Protein AF-A0A085NK78-F1 (afdb_monomer_lite)

Radius of gyration: 62.71 Å; chains: 1; bounding box: 110×77×181 Å

InterPro domains:
  IPR002049 Laminin-type EGF domain [PF00053] (185-228)
  IPR002049 Laminin-type EGF domain [PS01248] (153-187)
  IPR002049 Laminin-type EGF domain [SM00180] (130-182)
  IPR002049 Laminin-type EGF domain [SM00180] (185-229)
  IPR002049 Laminin-type EGF domain [cd00055] (129-183)
  IPR002049 Laminin-type EGF domain [cd00055] (184-226)
  IPR016201 PSI domain [SM00423] (8-58)
  IPR016201 PSI domain [SM00423] (61-128)
  IPR051568 LZTR1/Attractin [PTHR46376] (4-453)
  IPR056732 Attractin, GBD domain [PF24972] (230-347)
  IPR056863 Laminin/attractin/netrin-like, EGF domain [PF24973] (130-182)

Foldseek 3Di:
DDCPDLDAQQVDQACLVQLVSQWKAQLQVSGTHHPVCCCPVQPPCSRVDIDSDNVVSPRLAQQVDQAQVVQLSSDAQKKWFDPPPQLQATGIAGDHPVAGWDQDPVVRDTDHDCVVHPPVRIGRPAGDLAQQLNFAHFDPPDPPDDDSHRGFGPDGHQQADDRNSQFHHFQWADGSGRPTHTHGQQQLPQASGADRHPSAGLGQEPQQDDSSSFDGDPQWDDTSNVPDTAHEDDAPDKDKDFQADPSSQNHFKYKYKYAAADAQFKKKKKKAKDAPPPFWWFKWKKKAFPLPPPCSIDTDGDRHTHHIDMDMGGSVSGGGHPPTPIMMMMMTGRGGPRMMMMIHMYRDHDPPVVVVVVVVVVVVVVVVVVVVVVVVVVVVVVVVVVVVVVVVVVVVVVPDDDDDDDDDDDLDDPDDDDFDFPDWAADPVNQKTWTKGKDFADQVPDSDHDPPDDRIDIDIDIDTADPVNSVVVPDDDDDDDDDDDDDDDDDDDDDDD

Organism: NCBI:txid68888

pLDDT: mean 81.35, std 15.94, range [22.58, 97.44]

Sequence (497 aa):
MDVSACKPCSLISTCSECTKNGCFWCGTTQDCFDQNALVLSHSYGQCIQWTGNSEECSLLDCPSILTCDGCLLAGPNCGWCDDGSGTGLGHCMYGSTNGPAVWNEERNAYEVDFGLCPLASWYVTSCPACQCNGHGFCSNETAEEESTELLKCLSCANRTTGAHCERCIEGYYGNALNGGVCTACECNGQATHCDPFHGQCYCNTKGVSGYNCDKCEQKYIGDPRNQTCFYELTVDFVFTFNLNGEDDAHITRINFVTRPPKENTDVSFKLTCTGLLNSQGKVNLTVFSGAFGNNRLRRFLIGSACHEVERRFSAEEFLFGTDANTTFFVFLYDFKTPMIIQISFAQTPSVDWMKFFITFALCFFILLVVAFALWKIKQRFDLYRRRQRLFVEMAQMASRPFGVVQLQLTPDASQFRNPRPIAIEPCNDYRAAVVTFAVRLPTGGQKFVPDGQTGLAVASALCTVTPAQLAQLQTPPLVVQRKRKLKRPSCLFLSSS

Secondary structure (DSSP, 8-state):
--------GGG---HHHHHHTTPEEETTTTEEE-TT-HHHHSGGGS-S-EE--TTS-S---GGG--SHHHHHHT-TTEEEEE-SSSSS-EEEEEEETTEEEEEETTTTEEEE-TTTS-GGGEESSS--SB--TTS--B------S---PPBPBS---TTEESSSS-EEPTTEES--STT---EE---TTS-S-B-TTT--B--SBTTEESTTS-EE-TTEEE-TTTS-EEEEPPTT-EEEEEE-SGGGTT--EEEEEE----TT--EEEEEEEEEGGG-PPEEEEEEE-GGGSSS-EEEEEEEEE-SEEEEEE-TTTS--STT---EEEEEEES--SSEEEEEEEE-PPP--HHHHHHHHHHHHHHHHHHHHHHHHHHHHHHHHHHHHHHHHHHHHHHTS-------PPPS---S--PPPPSEEEE-TTSSEEEEEEEEEPP-TTSSSPPTT---EEEEEEEEEPPHHHHHHHTSPPP-------------------

Structure (mmCIF, N/CA/C/O backbone):
data_AF-A0A085NK78-F1
#
_entry.id   AF-A0A085NK78-F1
#
loop_
_atom_site.group_PDB
_atom_site.id
_atom_site.type_symbol
_atom_site.label_atom_id
_atom_site.label_alt_id
_atom_site.label_comp_id
_atom_site.label_asym_id
_atom_site.label_entity_id
_atom_site.label_seq_id
_atom_site.pdbx_PDB_ins_code
_atom_site.Cartn_x
_atom_site.Cartn_y
_atom_site.Cartn_z
_atom_site.occupancy
_atom_site.B_iso_or_equiv
_atom_site.auth_seq_id
_atom_site.auth_comp_id
_atom_site.auth_asym_id
_atom_site.auth_atom_id
_atom_site.pdbx_PDB_model_num
ATOM 1 N N . MET A 1 1 ? 53.403 -8.457 7.990 1.00 38.91 1 MET A N 1
ATOM 2 C CA . MET A 1 1 ? 53.290 -7.389 6.980 1.00 38.91 1 MET A CA 1
ATOM 3 C C . MET A 1 1 ? 54.348 -7.694 5.951 1.00 38.91 1 MET A C 1
ATOM 5 O O . MET A 1 1 ? 55.515 -7.430 6.201 1.00 38.91 1 MET A O 1
ATOM 9 N N . ASP A 1 2 ? 53.949 -8.411 4.908 1.00 37.84 2 ASP A N 1
ATOM 10 C CA . ASP A 1 2 ? 54.851 -8.814 3.837 1.00 37.84 2 ASP A CA 1
ATOM 11 C C . ASP A 1 2 ? 54.896 -7.662 2.831 1.00 37.84 2 ASP A C 1
ATOM 13 O O . ASP A 1 2 ? 53.859 -7.250 2.311 1.00 37.84 2 ASP A O 1
ATOM 17 N N . VAL A 1 3 ? 56.074 -7.073 2.637 1.00 47.19 3 VAL A N 1
ATOM 18 C CA . VAL A 1 3 ? 56.304 -6.002 1.660 1.00 47.19 3 VAL A CA 1
ATOM 19 C C . VAL A 1 3 ? 56.533 -6.680 0.312 1.00 47.19 3 VAL A C 1
ATOM 21 O O . VAL A 1 3 ? 57.638 -6.707 -0.224 1.00 47.19 3 VAL A O 1
ATOM 24 N N . SER A 1 4 ? 55.483 -7.301 -0.221 1.00 48.50 4 SER A N 1
ATOM 25 C CA . SER A 1 4 ? 55.471 -7.807 -1.587 1.00 48.50 4 SER A CA 1
ATOM 26 C C . SER A 1 4 ? 55.281 -6.619 -2.530 1.00 48.50 4 SER A C 1
ATOM 28 O O . SER A 1 4 ? 54.164 -6.155 -2.723 1.00 48.50 4 SER A O 1
ATOM 30 N N . ALA A 1 5 ? 56.404 -6.098 -3.032 1.00 57.25 5 ALA A N 1
ATOM 31 C CA . ALA A 1 5 ? 56.557 -5.228 -4.201 1.00 57.25 5 ALA A CA 1
ATOM 32 C C . ALA A 1 5 ? 55.307 -4.422 -4.622 1.00 57.25 5 ALA A C 1
ATOM 34 O O . ALA A 1 5 ? 54.531 -4.881 -5.460 1.00 57.25 5 ALA A O 1
ATOM 35 N N . CYS A 1 6 ? 55.159 -3.186 -4.126 1.00 60.53 6 CYS A N 1
ATOM 36 C CA . CYS A 1 6 ? 54.296 -2.206 -4.791 1.00 60.53 6 CYS A CA 1
ATOM 37 C C . CYS A 1 6 ? 54.823 -1.995 -6.216 1.00 60.53 6 CYS A C 1
ATOM 39 O O . CYS A 1 6 ? 55.828 -1.307 -6.414 1.00 60.53 6 CYS A O 1
ATOM 41 N N . LYS A 1 7 ? 54.176 -2.614 -7.207 1.00 76.75 7 LYS A N 1
ATOM 42 C CA . LYS A 1 7 ? 54.391 -2.255 -8.607 1.00 76.75 7 LYS A CA 1
ATOM 43 C C . LYS A 1 7 ? 53.802 -0.853 -8.813 1.00 76.75 7 LYS A C 1
ATOM 45 O O . LYS A 1 7 ? 52.669 -0.630 -8.391 1.00 76.75 7 LYS A O 1
ATOM 50 N N . PRO A 1 8 ? 54.531 0.087 -9.437 1.00 84.25 8 PRO A N 1
ATOM 51 C CA . PRO A 1 8 ? 53.932 1.347 -9.855 1.00 84.25 8 PRO A CA 1
ATOM 52 C C . PRO A 1 8 ? 52.749 1.073 -10.787 1.00 84.25 8 PRO A C 1
ATOM 54 O O . PRO A 1 8 ? 52.830 0.165 -11.618 1.00 84.25 8 PRO A O 1
ATOM 57 N N . CYS A 1 9 ? 51.672 1.856 -10.650 1.00 85.56 9 CYS A N 1
ATOM 58 C CA . CYS A 1 9 ? 50.425 1.658 -11.393 1.00 85.56 9 CYS A CA 1
ATOM 59 C C . CYS A 1 9 ? 50.674 1.544 -12.904 1.00 85.56 9 CYS A C 1
ATOM 61 O O . CYS A 1 9 ? 50.152 0.640 -13.543 1.00 85.56 9 CYS A O 1
ATOM 63 N N . SER A 1 10 ? 51.588 2.352 -13.447 1.00 82.81 10 SER A N 1
ATOM 64 C CA . SER A 1 10 ? 51.963 2.351 -14.868 1.00 82.81 10 SER A CA 1
ATOM 65 C C . SER A 1 10 ? 52.561 1.042 -15.403 1.00 82.81 10 SER A C 1
ATOM 67 O O . SER A 1 10 ? 52.646 0.869 -16.615 1.00 82.81 10 SER A O 1
ATOM 69 N N . LEU A 1 11 ? 52.996 0.119 -14.536 1.00 83.88 11 LEU A N 1
ATOM 70 C CA . LEU A 1 11 ? 53.530 -1.192 -14.930 1.00 83.88 11 LEU A CA 1
ATOM 71 C C . LEU A 1 11 ? 52.481 -2.312 -14.886 1.00 83.88 11 LEU A C 1
ATOM 73 O O . LEU A 1 11 ? 52.813 -3.469 -15.155 1.00 83.88 11 LEU A O 1
ATOM 77 N N . ILE A 1 12 ? 51.237 -2.003 -14.519 1.00 84.94 12 ILE A N 1
ATOM 78 C CA . ILE A 1 12 ? 50.147 -2.972 -14.437 1.00 84.94 12 ILE A CA 1
ATOM 79 C C . ILE A 1 12 ? 49.309 -2.883 -15.715 1.00 84.94 12 ILE A C 1
ATOM 81 O O . ILE A 1 12 ? 48.766 -1.832 -16.037 1.00 84.94 12 ILE A O 1
ATOM 85 N N . SER A 1 13 ? 49.176 -4.000 -16.431 1.00 80.31 13 SER A N 1
ATOM 86 C CA . SER A 1 13 ? 48.489 -4.070 -17.729 1.00 80.31 13 SER A CA 1
ATOM 87 C C . SER A 1 13 ? 47.129 -4.769 -17.678 1.00 80.31 13 SER A C 1
ATOM 89 O O . SER A 1 13 ? 46.566 -5.085 -18.721 1.00 80.31 13 SER A O 1
ATOM 91 N N . THR A 1 14 ? 46.605 -5.066 -16.486 1.00 79.38 14 THR A N 1
ATOM 92 C CA . THR A 1 14 ? 45.287 -5.698 -16.333 1.00 79.38 14 THR A CA 1
ATOM 93 C C . THR A 1 14 ? 44.424 -4.926 -15.339 1.00 79.38 14 THR A C 1
ATOM 95 O O . THR A 1 14 ? 44.882 -4.588 -14.245 1.00 79.38 14 THR A O 1
ATOM 98 N N . CYS A 1 15 ? 43.155 -4.684 -15.686 1.00 79.44 15 CYS A N 1
ATOM 99 C CA . CYS A 1 15 ? 42.227 -3.933 -14.832 1.00 79.44 15 CYS A CA 1
ATOM 100 C C . CYS A 1 15 ? 42.095 -4.552 -13.438 1.00 79.44 15 CYS A C 1
ATOM 102 O O . CYS A 1 15 ? 42.213 -3.861 -12.429 1.00 79.44 15 CYS A O 1
ATOM 104 N N . SER A 1 16 ? 41.931 -5.876 -13.363 1.00 81.19 16 SER A N 1
ATOM 105 C CA . SER A 1 16 ? 41.738 -6.576 -12.091 1.00 81.19 16 SER A CA 1
ATOM 106 C C . SER A 1 16 ? 42.950 -6.507 -11.160 1.00 81.19 16 SER A C 1
ATOM 108 O O . SER A 1 16 ? 42.779 -6.551 -9.946 1.00 81.19 16 SER A O 1
ATOM 110 N N . GLU A 1 17 ? 44.172 -6.445 -11.700 1.00 84.44 17 GLU A N 1
ATOM 111 C CA . GLU A 1 17 ? 45.390 -6.260 -10.896 1.00 84.44 17 GLU A CA 1
ATOM 112 C C . GLU A 1 17 ? 45.589 -4.775 -10.558 1.00 84.44 17 GLU A C 1
ATOM 114 O O . GLU A 1 17 ? 46.078 -4.451 -9.478 1.00 84.44 17 GLU A O 1
ATOM 119 N N . CYS A 1 18 ? 45.153 -3.871 -11.441 1.00 85.94 18 CYS A N 1
ATOM 120 C CA . CYS A 1 18 ? 45.232 -2.424 -11.259 1.00 85.94 18 CYS A CA 1
ATOM 121 C C . CYS A 1 18 ? 44.348 -1.942 -10.099 1.00 85.94 18 CYS A C 1
ATOM 123 O O . CYS A 1 18 ? 44.843 -1.314 -9.162 1.00 85.94 18 CYS A O 1
ATOM 125 N N . THR A 1 19 ? 43.061 -2.305 -10.102 1.00 84.12 19 THR A N 1
ATOM 126 C CA . THR A 1 19 ? 42.112 -1.864 -9.067 1.00 84.12 19 THR A CA 1
ATOM 127 C C . THR A 1 19 ? 42.397 -2.506 -7.710 1.00 84.12 19 THR A C 1
ATOM 129 O O . THR A 1 19 ? 42.294 -1.848 -6.676 1.00 84.12 19 THR A O 1
ATOM 132 N N . LYS A 1 20 ? 42.879 -3.759 -7.687 1.00 84.06 20 LYS A N 1
ATOM 133 C CA . LYS A 1 20 ? 43.341 -4.427 -6.453 1.00 84.06 20 LYS A CA 1
ATOM 134 C C . LYS A 1 20 ? 44.555 -3.754 -5.814 1.00 84.06 20 LYS A C 1
ATOM 136 O O . LYS A 1 20 ? 44.703 -3.827 -4.597 1.00 84.06 20 LYS A O 1
ATOM 141 N N . ASN A 1 21 ? 45.400 -3.102 -6.612 1.00 83.62 21 ASN A N 1
ATOM 142 C CA . ASN A 1 21 ? 46.554 -2.340 -6.133 1.00 83.62 21 ASN A CA 1
ATOM 143 C C . ASN A 1 21 ? 46.207 -0.884 -5.768 1.00 83.62 21 ASN A C 1
ATOM 145 O O . ASN A 1 21 ? 47.106 -0.106 -5.458 1.00 83.62 21 ASN A O 1
ATOM 149 N N . GLY A 1 22 ? 44.920 -0.510 -5.766 1.00 82.88 22 GLY A N 1
ATOM 150 C CA . GLY A 1 22 ? 44.463 0.832 -5.391 1.00 82.88 22 GLY A CA 1
ATOM 151 C C . GLY A 1 22 ? 44.694 1.900 -6.464 1.00 82.88 22 GLY A C 1
ATOM 152 O O . GLY A 1 22 ? 44.560 3.087 -6.179 1.00 82.88 22 GLY A O 1
ATOM 153 N N . CYS A 1 23 ? 45.024 1.495 -7.688 1.00 88.38 23 CYS A N 1
ATOM 154 C CA . CYS A 1 23 ? 45.183 2.367 -8.846 1.00 88.38 23 CYS A CA 1
ATOM 155 C C . CYS A 1 23 ? 43.851 2.525 -9.601 1.00 88.38 23 CYS A C 1
ATOM 157 O O . CYS A 1 23 ? 42.908 1.760 -9.380 1.00 88.38 23 CYS A O 1
ATOM 159 N N . PHE A 1 24 ? 43.773 3.491 -10.515 1.00 86.88 24 PHE A N 1
ATOM 160 C CA . PHE A 1 24 ? 42.659 3.603 -11.455 1.00 86.88 24 PHE A CA 1
ATOM 161 C C . PHE A 1 24 ? 43.022 2.979 -12.796 1.00 86.88 24 PHE A C 1
ATOM 163 O O . PHE A 1 24 ? 44.125 3.156 -13.310 1.00 86.88 24 PHE A O 1
ATOM 170 N N . TRP A 1 25 ? 42.077 2.233 -13.356 1.00 83.75 25 TRP A N 1
ATOM 171 C CA . TRP A 1 25 ? 42.185 1.656 -14.685 1.00 83.75 25 TRP A CA 1
ATOM 172 C C . TRP A 1 25 ? 41.421 2.518 -15.678 1.00 83.75 25 TRP A C 1
ATOM 174 O O . TRP A 1 25 ? 40.232 2.771 -15.470 1.00 83.75 25 TRP A O 1
ATOM 184 N N . CYS A 1 26 ? 42.073 2.937 -16.761 1.00 78.81 26 CYS A N 1
ATOM 185 C CA . CYS A 1 26 ? 41.378 3.572 -17.865 1.00 78.81 26 CYS A CA 1
ATOM 186 C C . CYS A 1 26 ? 40.865 2.524 -18.856 1.00 78.81 26 CYS A C 1
ATOM 188 O O . CYS A 1 26 ? 41.649 1.844 -19.519 1.00 78.81 26 CYS A O 1
ATOM 190 N N . GLY A 1 27 ? 39.544 2.431 -19.021 1.00 68.94 27 GLY A N 1
ATOM 191 C CA . GLY A 1 27 ? 38.949 1.516 -20.000 1.00 68.94 27 GLY A CA 1
ATOM 192 C C . GLY A 1 27 ? 39.256 1.911 -21.449 1.00 68.94 27 GLY A C 1
ATOM 193 O O . GLY A 1 27 ? 39.432 1.041 -22.301 1.00 68.94 27 GLY A O 1
ATOM 194 N N . THR A 1 28 ? 39.368 3.216 -21.720 1.00 66.88 28 THR A N 1
ATOM 195 C CA . THR A 1 28 ? 39.571 3.776 -23.067 1.00 66.88 28 THR A CA 1
ATOM 196 C C . THR A 1 28 ? 40.977 3.511 -23.612 1.00 66.88 28 THR A C 1
ATOM 198 O O . THR A 1 28 ? 41.124 3.102 -24.762 1.00 66.88 28 THR A O 1
ATOM 201 N N . THR A 1 29 ? 42.007 3.722 -22.791 1.00 71.69 29 THR A N 1
ATOM 202 C CA . THR A 1 29 ? 43.425 3.585 -23.168 1.00 71.69 29 THR A CA 1
ATOM 203 C C . THR A 1 29 ? 44.062 2.278 -22.692 1.00 71.69 29 THR A C 1
ATOM 205 O O . THR A 1 29 ? 45.200 1.999 -23.059 1.00 71.69 29 THR A O 1
ATOM 208 N N . GLN A 1 30 ? 43.314 1.447 -21.951 1.00 75.38 30 GLN A N 1
ATOM 209 C CA . GLN A 1 30 ? 43.742 0.131 -21.452 1.00 75.38 30 GLN A CA 1
ATOM 210 C C . GLN A 1 30 ? 45.040 0.195 -20.629 1.00 75.38 30 GLN A C 1
ATOM 212 O O . GLN A 1 30 ? 45.903 -0.679 -20.720 1.00 75.38 30 GLN A O 1
ATOM 217 N N . ASP A 1 31 ? 45.183 1.243 -19.821 1.00 80.75 31 ASP A N 1
ATOM 218 C CA . ASP A 1 31 ? 46.345 1.490 -18.978 1.00 80.75 31 ASP A CA 1
ATOM 219 C C . ASP A 1 31 ? 45.950 1.819 -17.533 1.00 80.75 31 ASP A C 1
ATOM 221 O O . ASP A 1 31 ? 44.868 2.331 -17.229 1.00 80.75 31 ASP A O 1
ATOM 225 N N . CYS A 1 32 ? 46.852 1.478 -16.618 1.00 86.56 32 CYS A N 1
ATOM 226 C CA . CYS A 1 32 ? 46.686 1.679 -15.189 1.00 86.56 32 CYS A CA 1
ATOM 227 C C . CYS A 1 32 ? 47.472 2.912 -14.732 1.00 86.56 32 CYS A C 1
ATOM 229 O O . CYS A 1 32 ? 48.650 3.071 -15.059 1.00 86.56 32 CYS A O 1
ATOM 231 N N . PHE A 1 33 ? 46.845 3.778 -13.942 1.00 88.69 33 PHE A N 1
ATOM 232 C CA . PHE A 1 33 ? 47.438 5.033 -13.493 1.00 88.69 33 PHE A CA 1
ATOM 233 C C . PHE A 1 33 ? 47.087 5.342 -12.034 1.00 88.69 33 PHE A C 1
ATOM 235 O O . PHE A 1 33 ? 46.160 4.783 -11.446 1.00 88.69 33 PHE A O 1
ATOM 242 N N . ASP A 1 34 ? 47.871 6.224 -11.418 1.00 86.19 34 ASP A N 1
ATOM 243 C CA . ASP A 1 34 ? 47.650 6.651 -10.038 1.00 86.19 34 ASP A CA 1
ATOM 244 C C . ASP A 1 34 ? 46.390 7.517 -9.910 1.00 86.19 34 ASP A C 1
ATOM 246 O O . ASP A 1 34 ? 46.131 8.385 -10.744 1.00 86.19 34 ASP A O 1
ATOM 250 N N . GLN A 1 35 ? 45.652 7.371 -8.806 1.00 80.31 35 GLN A N 1
ATOM 251 C CA . GLN A 1 35 ? 44.403 8.116 -8.562 1.00 80.31 35 GLN A CA 1
ATOM 252 C C . GLN A 1 35 ? 44.580 9.644 -8.646 1.00 80.31 35 GLN A C 1
ATOM 254 O O . GLN A 1 35 ? 43.678 10.367 -9.062 1.00 80.31 35 GLN A O 1
ATOM 259 N N . ASN A 1 36 ? 45.768 10.136 -8.287 1.00 78.38 36 ASN A N 1
ATOM 260 C CA . ASN A 1 36 ? 46.107 11.561 -8.289 1.00 78.38 36 ASN A CA 1
ATOM 261 C C . ASN A 1 36 ? 46.678 12.053 -9.629 1.00 78.38 36 ASN A C 1
ATOM 263 O O . ASN A 1 36 ? 47.008 13.232 -9.757 1.00 78.38 36 ASN A O 1
ATOM 267 N N . ALA A 1 37 ? 46.836 11.164 -10.610 1.00 75.94 37 ALA A N 1
ATOM 268 C CA . ALA A 1 37 ? 47.529 11.448 -11.857 1.00 75.94 37 ALA A CA 1
ATOM 269 C C . ALA A 1 37 ? 46.595 11.598 -13.063 1.00 75.94 37 ALA A C 1
ATOM 271 O O . ALA A 1 37 ? 47.102 11.848 -14.142 1.00 75.94 37 ALA A O 1
ATOM 272 N N . LEU A 1 38 ? 45.264 11.539 -12.918 1.00 70.25 38 LEU A N 1
ATOM 273 C CA . LEU A 1 38 ? 44.320 11.565 -14.053 1.00 70.25 38 LEU A CA 1
ATOM 274 C C . LEU A 1 38 ? 44.621 12.669 -15.090 1.00 70.25 38 LEU A C 1
ATOM 276 O O . LEU A 1 38 ? 44.750 12.398 -16.277 1.00 70.25 38 LEU A O 1
ATOM 280 N N . VAL A 1 39 ? 44.798 13.915 -14.639 1.00 67.69 39 VAL A N 1
ATOM 281 C CA . VAL A 1 39 ? 45.047 15.069 -15.529 1.00 67.69 39 VAL A CA 1
ATOM 282 C C . VAL A 1 39 ? 46.482 15.087 -16.086 1.00 67.69 39 VAL A C 1
ATOM 284 O O . VAL A 1 39 ? 46.733 15.691 -17.126 1.00 67.69 39 VAL A O 1
ATOM 287 N N . LEU A 1 40 ? 47.429 14.435 -15.401 1.00 68.00 40 LEU A N 1
ATOM 288 C CA . LEU A 1 40 ? 48.847 14.370 -15.784 1.00 68.00 40 LEU A CA 1
ATOM 289 C C . LEU A 1 40 ? 49.155 13.179 -16.704 1.00 68.00 40 LEU A C 1
ATOM 291 O O . LEU A 1 40 ? 50.007 13.293 -17.580 1.00 68.00 40 LEU A O 1
ATOM 295 N N . SER A 1 41 ? 48.471 12.056 -16.497 1.00 67.75 41 SER A N 1
ATOM 296 C CA . SER A 1 41 ? 48.592 10.816 -17.260 1.00 67.75 41 SER A CA 1
ATOM 297 C C . SER A 1 41 ? 47.750 10.849 -18.534 1.00 67.75 41 SER A C 1
ATOM 299 O O . SER A 1 41 ? 48.205 10.355 -19.561 1.00 67.75 41 SER A O 1
ATOM 301 N N . HIS A 1 42 ? 46.575 11.491 -18.504 1.00 73.38 42 HIS A N 1
ATOM 302 C CA . HIS A 1 42 ? 45.635 11.532 -19.628 1.00 73.38 42 HIS A CA 1
ATOM 303 C C . HIS A 1 42 ? 45.246 12.975 -19.952 1.00 73.38 42 HIS A C 1
ATOM 305 O O . HIS A 1 42 ? 44.209 13.498 -19.538 1.00 73.38 42 HIS A O 1
ATOM 311 N N . SER A 1 43 ? 46.107 13.645 -20.717 1.00 65.00 43 SER A N 1
ATOM 312 C CA . SER A 1 43 ? 45.859 15.013 -21.183 1.00 65.00 43 SER A CA 1
ATOM 313 C C . SER A 1 43 ? 44.678 15.072 -22.163 1.00 65.00 43 SER A C 1
ATOM 315 O O . SER A 1 43 ? 44.490 14.164 -22.967 1.00 65.00 43 SER A O 1
ATOM 317 N N . TYR A 1 44 ? 43.890 16.152 -22.128 1.00 62.22 44 TYR A N 1
ATOM 318 C CA . TYR A 1 44 ? 42.797 16.415 -23.083 1.00 62.22 44 TYR A CA 1
ATOM 319 C C . TYR A 1 44 ? 41.710 15.323 -23.178 1.00 62.22 44 TYR A C 1
ATOM 321 O O . TYR A 1 44 ? 41.140 15.118 -24.246 1.00 62.22 44 TYR A O 1
ATOM 329 N N . GLY A 1 45 ? 41.394 14.631 -22.077 1.00 59.81 45 GLY A N 1
ATOM 330 C CA . GLY A 1 45 ? 40.262 13.692 -22.044 1.00 59.81 45 GLY A CA 1
ATOM 331 C C . GLY A 1 45 ? 40.515 12.360 -22.758 1.00 59.81 45 GLY A C 1
ATOM 332 O O . GLY A 1 45 ? 39.570 11.696 -23.165 1.00 59.81 45 GLY A O 1
ATOM 333 N N . GLN A 1 46 ? 41.782 11.955 -22.897 1.00 64.94 46 GLN A N 1
ATOM 334 C CA . GLN A 1 46 ? 42.173 10.652 -23.457 1.00 64.94 46 GLN A CA 1
ATOM 335 C C . GLN A 1 46 ? 41.583 9.458 -22.690 1.00 64.94 46 GLN A C 1
ATOM 337 O O . GLN A 1 46 ? 41.344 8.409 -23.283 1.00 64.94 46 GLN A O 1
ATOM 342 N N . CYS A 1 47 ? 41.318 9.629 -21.393 1.00 67.62 47 CYS A N 1
ATOM 343 C CA . CYS A 1 47 ? 40.573 8.673 -20.592 1.00 67.62 47 CYS A CA 1
ATOM 344 C C . CYS A 1 47 ? 39.165 9.206 -20.310 1.00 67.62 47 CYS A C 1
ATOM 346 O O . CYS A 1 47 ? 39.001 10.125 -19.508 1.00 67.62 47 CYS A O 1
ATOM 348 N N . ILE A 1 48 ? 38.160 8.638 -20.981 1.00 63.88 48 ILE A N 1
ATOM 349 C CA . ILE A 1 48 ? 36.759 9.079 -20.873 1.00 63.88 48 ILE A CA 1
ATOM 350 C C . ILE A 1 48 ? 36.073 8.388 -19.686 1.00 63.88 48 ILE A C 1
ATOM 352 O O . ILE A 1 48 ? 35.236 8.986 -19.015 1.00 63.88 48 ILE A O 1
ATOM 356 N N . GLN A 1 49 ? 36.471 7.145 -19.397 1.00 66.25 49 GLN A N 1
ATOM 357 C CA . GLN A 1 49 ? 35.932 6.340 -18.306 1.00 66.25 49 GLN A CA 1
ATOM 358 C C . GLN A 1 49 ? 37.059 5.600 -17.578 1.00 66.25 49 GLN A C 1
ATOM 360 O O . GLN A 1 49 ? 37.833 4.852 -18.185 1.00 66.25 49 GLN A O 1
ATOM 365 N N . TRP A 1 50 ? 37.127 5.794 -16.262 1.00 76.12 50 TRP A N 1
ATOM 366 C CA . TRP A 1 50 ? 38.064 5.114 -15.372 1.00 76.12 50 TRP A CA 1
ATOM 367 C C . TRP A 1 50 ? 37.321 4.435 -14.225 1.00 76.12 50 TRP A C 1
ATOM 369 O O . TRP A 1 50 ? 36.279 4.915 -13.781 1.00 76.12 50 TRP A O 1
ATOM 379 N N . THR A 1 51 ? 37.877 3.336 -13.720 1.00 74.62 51 THR A N 1
ATOM 380 C CA . THR A 1 51 ? 37.349 2.654 -12.535 1.00 74.62 51 THR A CA 1
ATOM 381 C C . THR A 1 51 ? 38.451 2.344 -11.527 1.00 74.62 51 THR A C 1
ATOM 383 O O . THR A 1 51 ? 39.589 2.039 -11.888 1.00 74.62 51 THR A O 1
ATOM 386 N N . GLY A 1 52 ? 38.103 2.436 -10.244 1.00 78.81 52 GLY A N 1
ATOM 387 C CA . GLY A 1 52 ? 38.898 1.922 -9.127 1.00 78.81 52 GLY A CA 1
ATOM 388 C C . GLY A 1 52 ? 38.324 0.638 -8.523 1.00 78.81 52 GLY A C 1
ATOM 389 O O . GLY A 1 52 ? 38.878 0.132 -7.551 1.00 78.81 52 GLY A O 1
ATOM 390 N N . ASN A 1 53 ? 37.223 0.113 -9.070 1.00 75.44 53 ASN A N 1
ATOM 391 C CA . ASN A 1 53 ? 36.501 -1.042 -8.547 1.00 75.44 53 ASN A CA 1
ATOM 392 C C . ASN A 1 53 ? 36.768 -2.283 -9.402 1.00 75.44 53 ASN A C 1
ATOM 394 O O . ASN A 1 53 ? 36.598 -2.274 -10.617 1.00 75.44 53 ASN A O 1
ATOM 398 N N . SER A 1 54 ? 37.136 -3.399 -8.770 1.00 68.81 54 SER A N 1
ATOM 399 C CA . SER A 1 54 ? 37.369 -4.664 -9.484 1.00 68.81 54 SER A CA 1
ATOM 400 C C . SER A 1 54 ? 36.111 -5.273 -10.104 1.00 68.81 54 SER A C 1
ATOM 402 O O . SER A 1 54 ? 36.235 -6.086 -11.012 1.00 68.81 54 SER A O 1
ATOM 404 N N . GLU A 1 55 ? 34.922 -4.905 -9.624 1.00 66.81 55 GLU A N 1
ATOM 405 C CA . GLU A 1 55 ? 33.635 -5.359 -10.179 1.00 66.81 55 GLU A CA 1
ATOM 406 C C . GLU A 1 55 ? 33.217 -4.559 -11.423 1.00 66.81 55 GLU A C 1
ATOM 408 O O . GLU A 1 55 ? 32.499 -5.072 -12.271 1.00 66.81 55 GLU A O 1
ATOM 413 N N . GLU A 1 56 ? 33.740 -3.342 -11.579 1.00 62.16 56 GLU A N 1
ATOM 414 C CA . GLU A 1 56 ? 33.548 -2.472 -12.749 1.00 62.16 56 GLU A CA 1
ATOM 415 C C . GLU A 1 56 ? 34.634 -2.690 -13.819 1.00 62.16 56 GLU A C 1
ATOM 417 O O . GLU A 1 56 ? 34.625 -2.048 -14.865 1.00 62.16 56 GLU A O 1
ATOM 422 N N . CYS A 1 57 ? 35.567 -3.620 -13.579 1.00 65.94 57 CYS A N 1
ATOM 423 C CA . CYS A 1 57 ? 36.589 -4.040 -14.542 1.00 65.94 57 CYS A CA 1
ATOM 424 C C . CYS A 1 57 ? 36.048 -4.875 -15.708 1.00 65.94 57 CYS A C 1
ATOM 426 O O . CYS A 1 57 ? 36.838 -5.387 -16.505 1.00 65.94 57 CYS A O 1
ATOM 428 N N . SER A 1 58 ? 34.729 -5.041 -15.815 1.00 57.44 58 SER A N 1
ATOM 429 C CA . SER A 1 58 ? 34.099 -5.453 -17.062 1.00 57.44 58 SER A CA 1
ATOM 430 C C . SER A 1 58 ? 34.583 -4.511 -18.160 1.00 57.44 58 SER A C 1
ATOM 432 O O . SER A 1 58 ? 34.274 -3.319 -18.142 1.00 57.44 58 SER A O 1
ATOM 434 N N . LEU A 1 59 ? 35.395 -5.051 -19.075 1.00 56.59 59 LEU A N 1
ATOM 435 C CA . LEU A 1 59 ? 35.744 -4.395 -20.327 1.00 56.59 59 LEU A CA 1
ATOM 436 C C . LEU A 1 59 ? 34.462 -3.798 -20.893 1.00 56.59 59 LEU A C 1
ATOM 438 O O . LEU A 1 59 ? 33.428 -4.464 -20.896 1.00 56.59 59 LEU A O 1
ATOM 442 N N . LEU A 1 60 ? 34.527 -2.547 -21.328 1.00 62.47 60 LEU A N 1
ATOM 443 C CA . LEU A 1 60 ? 33.447 -1.958 -22.090 1.00 62.47 60 LEU A CA 1
ATOM 444 C C . LEU A 1 60 ? 33.249 -2.822 -23.341 1.00 62.47 60 LEU A C 1
ATOM 446 O O . LEU A 1 60 ? 34.041 -2.781 -24.286 1.00 62.47 60 LEU A O 1
ATOM 450 N N . ASP A 1 61 ? 32.256 -3.697 -23.270 1.00 77.38 61 ASP A N 1
ATOM 451 C CA . ASP A 1 61 ? 31.939 -4.659 -24.306 1.00 77.38 61 ASP A CA 1
ATOM 452 C C . ASP A 1 61 ? 30.970 -3.974 -25.249 1.00 77.38 61 ASP A C 1
ATOM 454 O O . ASP A 1 61 ? 29.782 -3.879 -24.939 1.00 77.38 61 ASP A O 1
ATOM 458 N N . CYS A 1 62 ? 31.480 -3.429 -26.360 1.00 85.75 62 CYS A N 1
ATOM 459 C CA . CYS A 1 62 ? 30.645 -2.736 -27.341 1.00 85.75 62 CYS A CA 1
ATOM 460 C C . CYS A 1 62 ? 29.389 -3.579 -27.684 1.00 85.75 62 CYS A C 1
ATOM 462 O O . CYS A 1 62 ? 28.293 -3.044 -27.551 1.00 85.75 62 CYS A O 1
ATOM 464 N N . PRO A 1 63 ? 29.486 -4.900 -27.967 1.00 89.50 63 PRO A N 1
ATOM 465 C CA . PRO A 1 63 ? 28.327 -5.784 -28.174 1.00 89.50 63 PRO A CA 1
ATOM 466 C C . PRO A 1 63 ? 27.226 -5.772 -27.107 1.00 89.50 63 PRO A C 1
ATOM 468 O O . PRO A 1 63 ? 26.070 -6.043 -27.427 1.00 89.50 63 PRO A O 1
ATOM 471 N N . SER A 1 64 ? 27.547 -5.477 -25.847 1.00 88.19 64 SER A N 1
ATOM 472 C CA . SER A 1 64 ? 26.562 -5.437 -24.757 1.00 88.19 64 SER A CA 1
ATOM 473 C C . SER A 1 64 ? 25.672 -4.186 -24.781 1.00 88.19 64 SER A C 1
ATOM 475 O O . SER A 1 64 ? 24.648 -4.130 -24.095 1.00 88.19 64 SER A O 1
ATOM 477 N N . ILE A 1 65 ? 26.039 -3.181 -25.580 1.00 90.12 65 ILE A N 1
ATOM 478 C CA . ILE A 1 65 ? 25.346 -1.901 -25.663 1.00 90.12 65 ILE A CA 1
ATOM 479 C C . ILE A 1 65 ? 24.266 -1.963 -26.744 1.00 90.12 65 ILE A C 1
ATOM 481 O O . ILE A 1 65 ? 24.537 -2.177 -27.923 1.00 90.12 65 ILE A O 1
ATOM 485 N N . LEU A 1 66 ? 23.021 -1.735 -26.330 1.00 92.38 66 LEU A N 1
ATOM 486 C CA . LEU A 1 66 ? 21.843 -1.908 -27.181 1.00 92.38 66 LEU A CA 1
ATOM 487 C C . LEU A 1 66 ? 21.388 -0.626 -27.884 1.00 92.38 66 LEU A C 1
ATOM 489 O O . LEU A 1 66 ? 20.470 -0.678 -28.686 1.00 92.38 66 LEU A O 1
ATOM 493 N N . THR A 1 67 ? 21.973 0.532 -27.591 1.00 93.00 67 THR A N 1
ATOM 494 C CA . THR A 1 67 ? 21.570 1.798 -28.219 1.00 93.00 67 THR A CA 1
ATOM 495 C C . THR A 1 67 ? 22.728 2.408 -28.983 1.00 93.00 67 THR A C 1
ATOM 497 O O . THR A 1 67 ? 23.874 2.348 -28.537 1.00 93.00 67 THR A O 1
ATOM 500 N N . CYS A 1 68 ? 22.428 3.045 -30.116 1.00 92.56 68 CYS A N 1
ATOM 501 C CA . CYS A 1 68 ? 23.444 3.752 -30.883 1.00 92.56 68 CYS A CA 1
ATOM 502 C C . CYS A 1 68 ? 24.115 4.851 -30.045 1.00 92.56 68 CYS A C 1
ATOM 504 O O . CYS A 1 68 ? 25.338 4.868 -29.944 1.00 92.56 68 CYS A O 1
ATOM 506 N N . ASP A 1 69 ? 23.339 5.697 -29.359 1.00 90.19 69 ASP A N 1
ATOM 507 C CA . ASP A 1 69 ? 23.906 6.759 -28.517 1.00 90.19 69 ASP A CA 1
ATOM 508 C C . ASP A 1 69 ? 24.815 6.195 -27.419 1.00 90.19 69 ASP A C 1
ATOM 510 O O . ASP A 1 69 ? 25.912 6.703 -27.192 1.00 90.19 69 ASP A O 1
ATOM 514 N N . GLY A 1 70 ? 24.402 5.098 -26.773 1.00 89.06 70 GLY A N 1
ATOM 515 C CA . GLY A 1 70 ? 25.237 4.409 -25.792 1.00 89.06 70 GLY A CA 1
ATOM 516 C C . GLY A 1 70 ? 26.531 3.881 -26.411 1.00 89.06 70 GLY A C 1
ATOM 517 O O . GLY A 1 70 ? 27.590 3.980 -25.797 1.00 89.06 70 GLY A O 1
ATOM 518 N N . CYS A 1 71 ? 26.457 3.352 -27.634 1.00 90.62 71 CYS A N 1
ATOM 519 C CA . CYS A 1 71 ? 27.602 2.808 -28.353 1.00 90.62 71 CYS A CA 1
ATOM 520 C C . CYS A 1 71 ? 28.635 3.887 -28.688 1.00 90.62 71 CYS A C 1
ATOM 522 O O . CYS A 1 71 ? 29.831 3.676 -28.518 1.00 90.62 71 CYS A O 1
ATOM 524 N N . LEU A 1 72 ? 28.178 5.066 -29.116 1.00 88.81 72 LEU A N 1
ATOM 525 C CA . LEU A 1 72 ? 29.062 6.188 -29.432 1.00 88.81 72 LEU A CA 1
ATOM 526 C C . LEU A 1 72 ? 29.670 6.817 -28.168 1.00 88.81 72 LEU A C 1
ATOM 528 O O . LEU A 1 72 ? 30.812 7.275 -28.189 1.00 88.81 72 LEU A O 1
ATOM 532 N N . LEU A 1 73 ? 28.937 6.802 -27.048 1.00 84.44 73 LEU A N 1
ATOM 533 C CA . LEU A 1 73 ? 29.430 7.263 -25.743 1.00 84.44 73 LEU A CA 1
ATOM 534 C C . LEU A 1 73 ? 30.451 6.313 -25.110 1.00 84.44 73 LEU A C 1
ATOM 536 O O . LEU A 1 73 ? 31.257 6.749 -24.289 1.00 84.44 73 LEU A O 1
ATOM 540 N N . ALA A 1 74 ? 30.444 5.041 -25.504 1.00 75.62 74 ALA A N 1
ATOM 541 C CA . ALA A 1 74 ? 31.400 4.044 -25.042 1.00 75.62 74 ALA A CA 1
ATOM 542 C C . ALA A 1 74 ? 32.859 4.433 -25.391 1.00 75.62 74 ALA A C 1
ATOM 544 O O . ALA A 1 74 ? 33.816 4.075 -24.706 1.00 75.62 74 ALA A O 1
ATOM 545 N N . GLY A 1 75 ? 33.050 5.249 -26.426 1.00 70.00 75 GLY A N 1
ATOM 546 C CA . GLY A 1 75 ? 34.343 5.818 -26.788 1.00 70.00 75 GLY A CA 1
ATOM 547 C C . GLY A 1 75 ? 34.807 5.390 -28.180 1.00 70.00 75 GLY A C 1
ATOM 548 O O . GLY A 1 75 ? 34.083 4.720 -28.911 1.00 70.00 75 GLY A O 1
ATOM 549 N N . PRO A 1 76 ? 36.038 5.763 -28.572 1.00 73.25 76 PRO A N 1
ATOM 550 C CA . PRO A 1 76 ? 36.492 5.721 -29.967 1.00 73.25 76 PRO A CA 1
ATOM 551 C C . PRO A 1 76 ? 36.703 4.311 -30.540 1.00 73.25 76 PRO A C 1
ATOM 553 O O . PRO A 1 76 ? 36.976 4.182 -31.732 1.00 73.25 76 PRO A O 1
ATOM 556 N N . ASN A 1 77 ? 36.620 3.282 -29.692 1.00 79.62 77 ASN A N 1
ATOM 557 C CA . ASN A 1 77 ? 36.816 1.880 -30.060 1.00 79.62 77 ASN A CA 1
ATOM 558 C C . ASN A 1 77 ? 35.493 1.128 -30.269 1.00 79.62 77 ASN A C 1
ATOM 560 O O . ASN A 1 77 ? 35.531 -0.079 -30.509 1.00 79.62 77 ASN A O 1
ATOM 564 N N . CYS A 1 78 ? 34.352 1.816 -30.169 1.00 88.12 78 CYS A N 1
ATOM 565 C CA . CYS A 1 78 ? 33.039 1.275 -30.486 1.00 88.12 78 CYS A CA 1
ATOM 566 C C . CYS A 1 78 ? 32.410 2.037 -31.661 1.00 88.12 78 CYS A C 1
ATOM 568 O O . CYS A 1 78 ? 32.616 3.239 -31.834 1.00 88.12 78 CYS A O 1
ATOM 570 N N . GLY A 1 79 ? 31.597 1.340 -32.448 1.00 92.31 79 GLY A N 1
ATOM 571 C CA . GLY A 1 79 ? 30.737 1.945 -33.457 1.00 92.31 79 GLY A CA 1
ATOM 572 C C . GLY A 1 79 ? 29.459 1.144 -33.661 1.00 92.31 79 GLY A C 1
ATOM 573 O O . GLY A 1 79 ? 29.378 -0.042 -33.335 1.00 92.31 79 GLY A O 1
ATOM 574 N N . TRP A 1 80 ? 28.434 1.823 -34.160 1.00 95.00 80 TRP A N 1
ATOM 575 C CA . TRP A 1 80 ? 27.109 1.263 -34.375 1.00 95.00 80 TRP A CA 1
ATOM 576 C C . TRP A 1 80 ? 26.952 0.803 -35.821 1.00 95.00 80 TRP A C 1
ATOM 578 O O . TRP A 1 80 ? 27.140 1.586 -36.754 1.00 95.00 80 TRP A O 1
ATOM 588 N N . CYS A 1 81 ? 26.581 -0.460 -36.004 1.00 95.75 81 CYS A N 1
ATOM 589 C CA . CYS A 1 81 ? 26.195 -1.008 -37.294 1.00 95.75 81 CYS A CA 1
ATOM 590 C C . CYS A 1 81 ? 24.669 -1.028 -37.415 1.00 95.75 81 CYS A C 1
ATOM 592 O O . CYS A 1 81 ? 24.011 -1.799 -36.716 1.00 95.75 81 CYS A O 1
ATOM 594 N N . ASP A 1 82 ? 24.113 -0.192 -38.289 1.00 94.44 82 ASP A N 1
ATOM 595 C CA . ASP A 1 82 ? 22.679 -0.165 -38.600 1.00 94.44 82 ASP A CA 1
ATOM 596 C C . ASP A 1 82 ? 22.283 -1.359 -39.485 1.00 94.44 82 ASP A C 1
ATOM 598 O O . ASP A 1 82 ? 23.004 -1.721 -40.418 1.00 94.44 82 ASP A O 1
ATOM 602 N N . ASP A 1 83 ? 21.131 -1.974 -39.213 1.00 93.25 83 ASP A N 1
ATOM 603 C CA . ASP A 1 83 ? 20.664 -3.153 -39.954 1.00 93.25 83 ASP A CA 1
ATOM 604 C C . ASP A 1 83 ? 19.995 -2.820 -41.306 1.00 93.25 83 ASP A C 1
ATOM 606 O O . ASP A 1 83 ? 19.653 -3.723 -42.074 1.00 93.25 83 ASP A O 1
ATOM 610 N N . GLY A 1 84 ? 19.807 -1.533 -41.615 1.00 89.81 84 GLY A N 1
ATOM 611 C CA . GLY A 1 84 ? 19.186 -1.045 -42.844 1.00 89.81 84 GLY A CA 1
ATOM 612 C C . GLY A 1 84 ? 17.657 -1.127 -42.873 1.00 89.81 84 GLY A C 1
ATOM 613 O O . GLY A 1 84 ? 17.051 -0.803 -43.895 1.00 89.81 84 GLY A O 1
ATOM 614 N N . SER A 1 85 ? 17.002 -1.534 -41.781 1.00 90.31 85 SER A N 1
ATOM 615 C CA . SER A 1 85 ? 15.537 -1.652 -41.705 1.00 90.31 85 SER A CA 1
ATOM 616 C C . SER A 1 85 ? 14.814 -0.302 -41.636 1.00 90.31 85 SER A C 1
ATOM 618 O O . SER A 1 85 ? 13.603 -0.237 -41.861 1.00 90.31 85 SER A O 1
ATOM 620 N N . GLY A 1 86 ? 15.530 0.774 -41.291 1.00 87.81 86 GLY A N 1
ATOM 621 C CA . GLY A 1 86 ? 14.944 2.095 -41.049 1.00 87.81 86 GLY A CA 1
ATOM 622 C C . GLY A 1 86 ? 14.098 2.167 -39.772 1.00 87.81 86 GLY A C 1
ATOM 623 O O . GLY A 1 86 ? 13.280 3.074 -39.629 1.00 87.81 86 GLY A O 1
ATOM 624 N N . THR A 1 87 ? 14.275 1.211 -38.857 1.00 90.88 87 THR A N 1
ATOM 625 C CA . THR A 1 87 ? 13.581 1.156 -37.559 1.00 90.88 87 THR A CA 1
ATOM 626 C C . THR A 1 87 ? 14.493 1.505 -36.379 1.00 90.88 87 THR A C 1
ATOM 628 O O . THR A 1 87 ? 14.036 1.562 -35.235 1.00 90.88 87 THR A O 1
ATOM 631 N N . GLY A 1 88 ? 15.783 1.734 -36.640 1.00 89.75 88 GLY A N 1
ATOM 632 C CA . GLY A 1 88 ? 16.813 1.959 -35.624 1.00 89.75 88 GLY A CA 1
ATOM 633 C C . GLY A 1 88 ? 17.485 0.696 -35.087 1.00 89.75 88 GLY A C 1
ATOM 634 O O . GLY A 1 88 ? 18.337 0.795 -34.207 1.00 89.75 88 GLY A O 1
ATOM 635 N N . LEU A 1 89 ? 17.117 -0.486 -35.584 1.00 94.62 89 LEU A N 1
ATOM 636 C CA . LEU A 1 89 ? 17.799 -1.723 -35.213 1.00 94.62 89 LEU A CA 1
ATOM 637 C C . LEU A 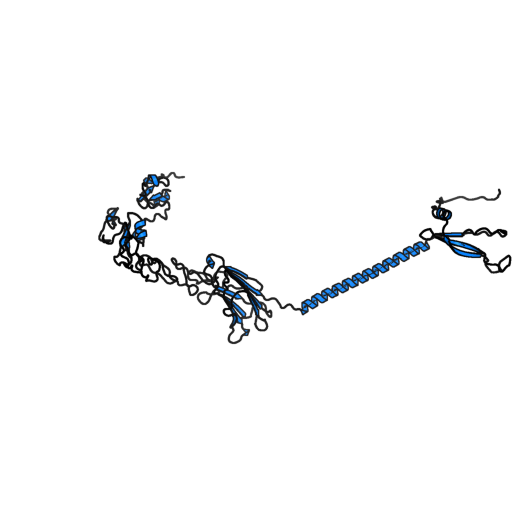1 89 ? 19.258 -1.720 -35.671 1.00 94.62 89 LEU A C 1
ATOM 639 O O . LEU A 1 89 ? 19.608 -1.243 -36.749 1.00 94.62 89 LEU A O 1
ATOM 643 N N . GLY A 1 90 ? 20.116 -2.291 -34.839 1.00 94.50 90 GLY A N 1
ATOM 644 C CA . GLY A 1 90 ? 21.530 -2.401 -35.145 1.00 94.50 90 GLY A CA 1
ATOM 645 C C . GLY A 1 90 ? 22.305 -3.119 -34.057 1.00 94.50 90 GLY A C 1
ATOM 646 O O . GLY A 1 90 ? 21.733 -3.673 -33.123 1.00 94.50 90 GLY A O 1
ATOM 647 N N . HIS A 1 91 ? 23.623 -3.133 -34.186 1.00 94.69 91 HIS A N 1
ATOM 648 C CA . HIS A 1 91 ? 24.503 -3.757 -33.207 1.00 94.69 91 HIS A CA 1
ATOM 649 C C . HIS A 1 91 ? 25.683 -2.840 -32.927 1.00 94.69 91 HIS A C 1
ATOM 651 O O . HIS A 1 91 ? 26.308 -2.316 -33.851 1.00 94.69 91 HIS A O 1
ATOM 657 N N . CYS A 1 92 ? 26.004 -2.660 -31.650 1.00 93.38 92 CYS A N 1
ATOM 658 C CA . CYS A 1 92 ? 27.230 -1.993 -31.259 1.00 93.38 92 CYS A CA 1
ATOM 659 C C . CYS A 1 92 ? 28.397 -2.977 -31.368 1.00 93.38 92 CYS A C 1
ATOM 661 O O . CYS A 1 92 ? 28.312 -4.122 -30.932 1.00 93.38 92 CYS A O 1
ATOM 663 N N . MET A 1 93 ? 29.485 -2.552 -31.993 1.00 92.25 93 MET A N 1
ATOM 664 C CA . MET A 1 93 ? 30.618 -3.412 -32.309 1.00 92.25 93 MET A CA 1
ATOM 665 C C . MET A 1 93 ? 31.920 -2.694 -32.009 1.00 92.25 93 MET A C 1
ATOM 667 O O . MET A 1 93 ? 31.973 -1.464 -32.012 1.00 92.25 93 MET A O 1
ATOM 671 N N . TYR A 1 94 ? 32.986 -3.461 -31.802 1.00 89.12 94 TYR A N 1
ATOM 672 C CA . TYR A 1 94 ? 34.323 -2.888 -31.793 1.00 89.12 94 TYR A CA 1
ATOM 673 C C . TYR A 1 94 ? 34.646 -2.300 -33.166 1.00 89.12 94 TYR A C 1
ATOM 675 O O . TYR A 1 94 ? 34.293 -2.866 -34.201 1.00 89.12 94 TYR A O 1
ATOM 683 N N . GLY A 1 95 ? 35.309 -1.153 -33.189 1.00 87.56 95 GLY A N 1
ATOM 684 C CA . GLY A 1 95 ? 35.680 -0.487 -34.428 1.00 87.56 95 GLY A CA 1
ATOM 685 C C . GLY A 1 95 ? 35.952 0.995 -34.239 1.00 87.56 95 GLY A C 1
ATOM 686 O O . GLY A 1 95 ? 35.812 1.543 -33.154 1.00 87.56 95 GLY A O 1
ATOM 687 N N . SER A 1 96 ? 36.378 1.640 -35.315 1.00 85.12 96 SER A N 1
ATOM 688 C CA . SER A 1 96 ? 36.741 3.060 -35.314 1.00 85.12 96 SER A CA 1
ATOM 689 C C . SER A 1 96 ? 36.297 3.719 -36.618 1.00 85.12 96 SER A C 1
ATOM 691 O O . SER A 1 96 ? 35.585 3.120 -37.428 1.00 85.12 96 SER A O 1
ATOM 693 N N . THR A 1 97 ? 36.765 4.937 -36.880 1.00 84.31 97 THR A N 1
ATOM 694 C CA . THR A 1 97 ? 36.613 5.600 -38.185 1.00 84.31 97 THR A CA 1
ATOM 695 C C . THR A 1 97 ? 37.193 4.793 -39.351 1.00 84.31 97 THR A C 1
ATOM 697 O O . THR A 1 97 ? 36.781 5.002 -40.487 1.00 84.31 97 THR A O 1
ATOM 700 N N . ASN A 1 98 ? 38.099 3.842 -39.087 1.00 84.06 98 ASN A N 1
ATOM 701 C CA . ASN A 1 98 ? 38.643 2.935 -40.101 1.00 84.06 98 ASN A CA 1
ATOM 702 C C . ASN A 1 98 ? 37.693 1.779 -40.466 1.00 84.06 98 ASN A C 1
ATOM 704 O O . ASN A 1 98 ? 37.951 1.083 -41.446 1.00 84.06 98 ASN A O 1
ATOM 708 N N . GLY A 1 99 ? 36.615 1.578 -39.703 1.00 86.38 99 GLY A N 1
ATOM 709 C CA . GLY A 1 99 ? 35.627 0.523 -39.913 1.00 86.38 99 GLY A CA 1
ATOM 710 C C . GLY A 1 99 ? 35.427 -0.391 -38.697 1.00 86.38 99 GLY A C 1
ATOM 711 O O . GLY A 1 99 ? 36.104 -0.220 -37.672 1.00 86.38 99 GLY A O 1
ATOM 712 N N . PRO A 1 100 ? 34.498 -1.357 -38.811 1.00 91.75 100 PRO A N 1
ATOM 713 C CA . PRO A 1 100 ? 34.268 -2.388 -37.802 1.00 91.75 100 PRO A CA 1
ATOM 714 C C . PRO A 1 100 ? 35.505 -3.275 -37.647 1.00 91.75 100 PRO A C 1
ATOM 716 O O . PRO A 1 100 ? 36.175 -3.610 -38.627 1.00 91.75 100 PRO A O 1
ATOM 719 N N . ALA A 1 101 ? 35.809 -3.657 -36.413 1.00 88.62 101 ALA A N 1
ATOM 720 C CA . ALA A 1 101 ? 36.981 -4.439 -36.063 1.00 88.62 101 ALA A CA 1
ATOM 721 C C . ALA A 1 101 ? 36.610 -5.665 -35.224 1.00 88.62 101 ALA A C 1
ATOM 723 O O . ALA A 1 101 ? 35.690 -5.636 -34.409 1.00 88.62 101 ALA A O 1
ATOM 724 N N . VAL A 1 102 ? 37.372 -6.740 -35.399 1.00 86.44 102 VAL A N 1
ATOM 725 C CA . VAL A 1 102 ? 37.238 -7.987 -34.642 1.00 86.44 102 VAL A CA 1
ATOM 726 C C . VAL A 1 102 ? 38.566 -8.351 -33.998 1.00 86.44 102 VAL A C 1
ATOM 728 O O . VAL A 1 102 ? 39.636 -8.042 -34.523 1.00 86.44 102 VAL A O 1
ATOM 731 N N . TRP A 1 103 ? 38.504 -8.983 -32.831 1.00 81.25 103 TRP A N 1
ATOM 732 C CA . TRP A 1 103 ? 39.690 -9.471 -32.143 1.00 81.25 103 TRP A CA 1
ATOM 733 C C . TRP A 1 103 ? 40.266 -10.701 -32.851 1.00 81.25 103 TRP A C 1
ATOM 735 O O . TRP A 1 103 ? 39.577 -11.708 -33.015 1.00 81.25 103 TRP A O 1
ATOM 745 N N . ASN A 1 104 ? 41.538 -10.631 -33.241 1.00 81.00 104 ASN A N 1
ATOM 746 C CA . ASN A 1 104 ? 42.287 -11.755 -33.785 1.00 81.00 104 ASN A CA 1
ATOM 747 C C . ASN A 1 104 ? 43.191 -12.352 -32.692 1.00 81.00 104 ASN A C 1
ATOM 749 O O . ASN A 1 104 ? 44.171 -11.730 -32.276 1.00 81.00 104 ASN A O 1
ATOM 753 N N . GLU A 1 105 ? 42.880 -13.573 -32.247 1.00 79.62 105 GLU A N 1
ATOM 754 C CA . GLU A 1 105 ? 43.624 -14.268 -31.186 1.00 79.62 105 GLU A CA 1
ATOM 755 C C . GLU A 1 105 ? 45.065 -14.621 -31.583 1.00 79.62 105 GLU A C 1
ATOM 757 O O . GLU A 1 105 ? 45.961 -14.581 -30.743 1.00 79.62 105 GLU A O 1
ATOM 762 N N . GLU A 1 106 ? 45.323 -14.920 -32.859 1.00 83.81 106 GLU A N 1
ATOM 763 C CA . GLU A 1 106 ? 46.653 -15.328 -33.332 1.00 83.81 106 GLU A CA 1
ATOM 764 C C . GLU A 1 106 ? 47.650 -14.166 -33.316 1.00 83.81 106 GLU A C 1
ATOM 766 O O . GLU A 1 106 ? 48.846 -14.351 -33.084 1.00 83.81 106 GLU A O 1
ATOM 771 N N . ARG A 1 107 ? 47.152 -12.955 -33.578 1.00 77.94 107 ARG A N 1
ATOM 772 C CA . ARG A 1 107 ? 47.948 -11.721 -33.639 1.00 77.94 107 ARG A CA 1
ATOM 773 C C . ARG A 1 107 ? 47.797 -10.851 -32.398 1.00 77.94 107 ARG A C 1
ATOM 775 O O . ARG A 1 107 ? 48.514 -9.861 -32.275 1.00 77.94 107 ARG A O 1
ATOM 782 N N . ASN A 1 108 ? 46.905 -11.239 -31.484 1.00 70.88 108 ASN A N 1
ATOM 783 C CA . ASN A 1 108 ? 46.597 -10.535 -30.244 1.00 70.88 108 ASN A CA 1
ATOM 784 C C . ASN A 1 108 ? 46.286 -9.043 -30.489 1.00 70.88 108 ASN A C 1
ATOM 786 O O . ASN A 1 108 ? 46.816 -8.165 -29.802 1.00 70.88 108 ASN A O 1
ATOM 790 N N . ALA A 1 109 ? 45.491 -8.765 -31.529 1.00 72.06 109 ALA A N 1
ATOM 791 C CA . ALA A 1 109 ? 45.187 -7.419 -32.012 1.00 72.06 109 ALA A CA 1
ATOM 792 C C . ALA A 1 109 ? 43.798 -7.346 -32.669 1.00 72.06 109 ALA A C 1
ATOM 794 O O . ALA A 1 109 ? 43.284 -8.346 -33.169 1.00 72.06 109 ALA A O 1
ATOM 795 N N . TYR A 1 110 ? 43.214 -6.146 -32.704 1.00 76.12 110 TYR A N 1
ATOM 796 C CA . TYR A 1 110 ? 41.988 -5.873 -33.457 1.00 76.12 110 TYR A CA 1
ATOM 797 C C . TYR A 1 110 ? 42.300 -5.650 -34.941 1.00 76.12 110 TYR A C 1
ATOM 799 O O . TYR A 1 110 ? 43.143 -4.818 -35.281 1.00 76.12 110 TYR A O 1
ATOM 807 N N . GLU A 1 111 ? 41.600 -6.362 -35.821 1.00 84.38 111 GLU A N 1
ATOM 808 C CA . GLU A 1 111 ? 41.720 -6.235 -37.276 1.00 84.38 111 GLU A CA 1
ATOM 809 C C . GLU A 1 111 ? 40.403 -5.743 -37.881 1.00 84.38 111 GLU A C 1
ATOM 811 O O . GLU A 1 111 ? 39.325 -6.166 -37.466 1.00 84.38 111 GLU A O 1
ATOM 816 N N . VAL A 1 112 ? 40.491 -4.825 -38.849 1.00 87.75 112 VAL A N 1
ATOM 817 C CA . VAL A 1 112 ? 39.317 -4.263 -39.533 1.00 87.75 112 VAL A CA 1
ATOM 818 C C . VAL A 1 112 ? 38.760 -5.284 -40.522 1.00 87.75 112 VAL A C 1
ATOM 820 O O . VAL A 1 112 ? 39.502 -5.785 -41.368 1.00 87.75 112 VAL A O 1
ATOM 823 N N . ASP A 1 113 ? 37.454 -5.537 -40.457 1.00 89.06 113 ASP A N 1
ATOM 824 C CA . ASP A 1 113 ? 36.750 -6.454 -41.357 1.00 89.06 113 ASP A CA 1
ATOM 825 C C . ASP A 1 113 ? 35.438 -5.839 -41.867 1.00 89.06 113 ASP A C 1
ATOM 827 O O . ASP A 1 113 ? 34.405 -5.847 -41.198 1.00 89.06 113 ASP A O 1
ATOM 831 N N . PHE A 1 114 ? 35.464 -5.341 -43.106 1.00 88.25 114 PHE A N 1
ATOM 832 C CA . PHE A 1 114 ? 34.299 -4.750 -43.776 1.00 88.25 114 PHE A CA 1
ATOM 833 C C . PHE A 1 114 ? 33.190 -5.760 -44.115 1.00 88.25 114 PHE A C 1
ATOM 835 O O . PHE A 1 114 ? 32.106 -5.348 -44.524 1.00 88.25 114 PHE A O 1
ATOM 842 N N . GLY A 1 115 ? 33.437 -7.066 -43.967 1.00 89.00 115 GLY A N 1
ATOM 843 C CA . GLY A 1 115 ? 32.409 -8.097 -44.091 1.00 89.00 115 GLY A CA 1
ATOM 844 C C . GLY A 1 115 ? 31.418 -8.107 -42.924 1.00 89.00 115 GLY A C 1
ATOM 845 O O . GLY A 1 115 ? 30.305 -8.602 -43.085 1.00 89.00 115 GLY A O 1
ATOM 846 N N . LEU A 1 116 ? 31.796 -7.533 -41.776 1.00 89.62 116 LEU A N 1
ATOM 847 C CA . LEU A 1 116 ? 30.961 -7.477 -40.575 1.00 89.62 116 LEU A CA 1
ATOM 848 C C . LEU A 1 116 ? 29.858 -6.419 -40.667 1.00 89.62 116 LEU A C 1
ATOM 850 O O . LEU A 1 116 ? 28.729 -6.665 -40.253 1.00 89.62 116 LEU A O 1
ATOM 854 N N . CYS A 1 117 ? 30.189 -5.246 -41.208 1.00 93.38 117 CYS A N 1
ATOM 855 C CA . CYS A 1 117 ? 29.246 -4.155 -41.416 1.00 93.38 117 CYS A CA 1
ATOM 856 C C . CYS A 1 117 ? 29.649 -3.325 -42.644 1.00 93.38 117 CYS A C 1
ATOM 858 O O . CYS A 1 117 ? 30.800 -2.877 -42.720 1.00 93.38 117 CYS A O 1
ATOM 860 N N . PRO A 1 118 ? 28.732 -3.063 -43.593 1.00 91.69 118 PRO A N 1
ATOM 861 C CA . PRO A 1 118 ? 29.000 -2.153 -44.698 1.00 91.69 118 PRO A CA 1
ATOM 862 C C . PRO A 1 118 ? 29.335 -0.745 -44.194 1.00 91.69 118 PRO A C 1
ATOM 864 O O . PRO A 1 118 ? 28.639 -0.210 -43.337 1.00 91.69 118 PRO A O 1
ATOM 867 N N . LEU A 1 119 ? 30.332 -0.091 -44.800 1.00 86.69 119 LEU A N 1
ATOM 868 C CA . LEU A 1 119 ? 30.720 1.285 -44.449 1.00 86.69 119 LEU A CA 1
ATOM 869 C C . LEU A 1 119 ? 29.565 2.297 -44.539 1.00 86.69 119 LEU A C 1
ATOM 871 O O . LEU A 1 119 ? 29.568 3.287 -43.821 1.00 86.69 119 LEU A O 1
ATOM 875 N N . ALA A 1 120 ? 28.579 2.050 -45.406 1.00 89.19 120 ALA A N 1
ATOM 876 C CA . ALA A 1 120 ? 27.396 2.900 -45.539 1.00 89.19 120 ALA A CA 1
ATOM 877 C C . ALA A 1 120 ? 26.451 2.840 -44.321 1.00 89.19 120 ALA A C 1
ATOM 879 O O . ALA A 1 120 ? 25.686 3.775 -44.113 1.00 89.19 120 ALA A O 1
ATOM 880 N N . SER A 1 121 ? 26.522 1.765 -43.532 1.00 92.31 121 SER A N 1
ATOM 881 C CA . SER A 1 121 ? 25.701 1.518 -42.340 1.00 92.31 121 SER A CA 1
ATOM 882 C C . SER A 1 121 ? 26.521 1.574 -41.044 1.00 92.31 121 SER A C 1
ATOM 884 O O . SER A 1 121 ? 26.022 1.204 -39.984 1.00 92.31 121 SER A O 1
ATOM 886 N N . TRP A 1 122 ? 27.785 2.004 -41.122 1.00 94.00 122 TRP A N 1
ATOM 887 C CA . TRP A 1 122 ? 28.712 2.079 -39.996 1.00 94.00 122 TRP A CA 1
ATOM 888 C C . TRP A 1 122 ? 28.799 3.506 -39.448 1.00 94.00 122 TRP A C 1
ATOM 890 O O . TRP A 1 122 ? 29.192 4.434 -40.157 1.00 94.00 122 TRP A O 1
ATOM 900 N N . TYR A 1 123 ? 28.472 3.675 -38.169 1.00 92.25 123 TYR A N 1
ATOM 901 C CA . TYR A 1 123 ? 28.339 4.971 -37.513 1.00 92.25 123 TYR A CA 1
ATOM 902 C C . TYR A 1 123 ? 29.257 5.074 -36.293 1.00 92.25 123 TYR A C 1
ATOM 904 O O . TYR A 1 123 ? 29.222 4.228 -35.404 1.00 92.25 123 TYR A O 1
ATOM 912 N N . VAL A 1 124 ? 30.071 6.132 -36.237 1.00 89.94 124 VAL A N 1
ATOM 913 C CA . VAL A 1 124 ? 31.058 6.365 -35.156 1.00 89.94 124 VAL A CA 1
ATOM 914 C C . VAL A 1 124 ? 31.042 7.786 -34.587 1.00 89.94 124 VAL A C 1
ATOM 916 O O . VAL A 1 124 ? 31.622 8.035 -33.537 1.00 89.94 124 VAL A O 1
ATOM 919 N N . THR A 1 125 ? 30.389 8.732 -35.264 1.00 86.44 125 THR A N 1
ATOM 920 C CA . THR A 1 125 ? 30.318 10.145 -34.842 1.00 86.44 125 THR A CA 1
ATOM 921 C C . THR A 1 125 ? 28.894 10.658 -34.665 1.00 86.44 125 THR A C 1
ATOM 923 O O . THR A 1 125 ? 28.687 11.635 -33.954 1.00 86.44 125 THR A O 1
ATOM 926 N N . SER A 1 126 ? 27.913 10.028 -35.308 1.00 88.75 126 SER A N 1
ATOM 927 C CA . SER A 1 126 ? 26.495 10.385 -35.225 1.00 88.75 126 SER A CA 1
ATOM 928 C C . SER A 1 126 ? 25.640 9.151 -35.464 1.00 88.75 126 SER A C 1
ATOM 930 O O . SER A 1 126 ? 26.040 8.294 -36.245 1.00 88.75 126 SER A O 1
ATOM 932 N N . CYS A 1 127 ? 24.460 9.080 -34.859 1.00 90.81 127 CYS A N 1
ATOM 933 C CA . CYS A 1 127 ? 23.551 7.956 -35.051 1.00 90.81 127 CYS A CA 1
ATOM 934 C C . CYS A 1 127 ? 22.726 8.044 -36.344 1.00 90.81 127 CYS A C 1
ATOM 936 O O . CYS A 1 127 ? 22.557 9.138 -36.894 1.00 90.81 127 CYS A O 1
ATOM 938 N N . PRO A 1 128 ? 22.183 6.905 -36.822 1.00 89.50 128 PRO A N 1
ATOM 939 C CA . PRO A 1 128 ? 21.154 6.899 -37.853 1.00 89.50 128 PRO A CA 1
ATOM 940 C C . PRO A 1 128 ? 19.992 7.820 -37.478 1.00 89.50 128 PRO A C 1
ATOM 942 O O . PRO A 1 128 ? 19.598 7.901 -36.314 1.00 89.50 128 PRO A O 1
ATOM 945 N N . ALA A 1 129 ? 19.413 8.483 -38.479 1.00 85.38 129 ALA A N 1
ATOM 946 C CA . ALA A 1 129 ? 18.388 9.500 -38.260 1.00 85.38 129 ALA A CA 1
ATOM 947 C C . ALA A 1 129 ? 17.122 8.932 -37.587 1.00 85.38 129 ALA A C 1
ATOM 949 O O . ALA A 1 129 ? 16.472 9.626 -36.808 1.00 85.38 129 ALA A O 1
ATOM 950 N N . CYS A 1 130 ? 16.787 7.665 -37.859 1.00 89.19 130 CYS A N 1
ATOM 951 C CA . CYS A 1 130 ? 15.686 6.974 -37.203 1.00 89.19 130 CYS A CA 1
ATOM 952 C C . CYS A 1 130 ? 16.194 6.018 -36.124 1.00 89.19 130 CYS A C 1
ATOM 954 O O . CYS A 1 130 ? 16.919 5.074 -36.430 1.00 89.19 130 CYS A O 1
ATOM 956 N N . GLN A 1 131 ? 15.750 6.225 -34.882 1.00 92.25 131 GLN A N 1
ATOM 957 C CA . GLN A 1 131 ? 15.998 5.308 -33.774 1.00 92.25 131 GLN A CA 1
ATOM 958 C C . GLN A 1 131 ? 14.706 4.961 -33.042 1.00 92.25 131 GLN A C 1
ATOM 960 O O . GLN A 1 131 ? 14.329 5.626 -32.084 1.00 92.25 131 GLN A O 1
ATOM 965 N N . CYS A 1 132 ? 14.007 3.929 -33.517 1.00 93.94 132 CYS A N 1
ATOM 966 C CA . CYS A 1 132 ? 12.756 3.436 -32.932 1.00 93.94 132 CYS A CA 1
ATOM 967 C C . CYS A 1 132 ? 12.901 2.072 -32.255 1.00 93.94 132 CYS A C 1
ATOM 969 O O . CYS A 1 132 ? 11.894 1.401 -32.018 1.00 93.94 132 CYS A O 1
ATOM 971 N N . ASN A 1 133 ? 14.136 1.641 -31.971 1.00 94.62 133 ASN A N 1
ATOM 972 C CA . ASN A 1 133 ? 14.436 0.367 -31.317 1.00 94.62 133 ASN A CA 1
ATOM 973 C C . ASN A 1 133 ? 13.789 -0.853 -32.004 1.00 94.62 133 ASN A C 1
ATOM 975 O O . ASN A 1 133 ? 13.484 -1.837 -31.342 1.00 94.62 133 ASN A O 1
ATOM 979 N N . GLY A 1 134 ? 13.521 -0.806 -33.314 1.00 94.69 134 GLY A N 1
ATOM 980 C CA . GLY A 1 134 ? 12.842 -1.908 -34.010 1.00 94.69 134 GLY A CA 1
ATOM 981 C C . GLY A 1 134 ? 11.335 -1.992 -33.808 1.00 94.69 134 GLY A C 1
ATOM 982 O O . GLY A 1 134 ? 10.699 -2.932 -34.282 1.00 94.69 134 GLY A O 1
ATOM 983 N N . HIS A 1 135 ? 10.740 -1.020 -33.122 1.00 95.31 135 HIS A N 1
ATOM 984 C CA . HIS A 1 135 ? 9.324 -1.032 -32.764 1.00 95.31 135 HIS A CA 1
ATOM 985 C C . HIS A 1 135 ? 8.503 0.017 -33.510 1.00 95.31 135 HIS A C 1
ATOM 987 O O . HIS A 1 135 ? 7.337 0.223 -33.191 1.00 95.31 135 HIS A O 1
ATOM 993 N N . GLY A 1 136 ? 9.067 0.679 -34.511 1.00 92.88 136 GLY A N 1
ATOM 994 C CA . GLY A 1 136 ? 8.355 1.675 -35.296 1.00 92.88 136 GLY A CA 1
ATOM 995 C C . GLY A 1 136 ? 9.190 2.190 -36.456 1.00 92.88 136 GLY A C 1
ATOM 996 O O . GLY A 1 136 ? 10.333 1.782 -36.644 1.00 92.88 136 GLY A O 1
ATOM 997 N N . PHE A 1 137 ? 8.598 3.108 -37.213 1.00 90.81 137 PHE A N 1
ATOM 998 C CA . PHE A 1 137 ? 9.251 3.813 -38.311 1.00 90.81 137 PHE A CA 1
ATOM 999 C C . PHE A 1 137 ? 9.171 5.324 -38.077 1.00 90.81 137 PHE A C 1
ATOM 1001 O O . PHE A 1 137 ? 8.230 5.821 -37.443 1.00 90.81 137 PHE A O 1
ATOM 1008 N N . CYS A 1 138 ? 10.140 6.053 -38.620 1.00 87.19 138 CYS A N 1
ATOM 1009 C CA . CYS A 1 138 ? 10.164 7.513 -38.627 1.00 87.19 138 CYS A CA 1
ATOM 1010 C C . CYS A 1 138 ? 9.586 8.060 -39.944 1.00 87.19 138 CYS A C 1
ATOM 1012 O O . CYS A 1 138 ? 9.778 7.455 -40.998 1.00 87.19 138 CYS A O 1
ATOM 1014 N N . SER A 1 139 ? 8.888 9.201 -39.912 1.00 74.44 139 SER A N 1
ATOM 1015 C CA . SER A 1 139 ? 8.459 9.915 -41.130 1.00 74.44 139 SER A CA 1
ATOM 1016 C C . SER A 1 139 ? 9.410 11.046 -41.482 1.00 74.44 139 SER A C 1
ATOM 1018 O O . SER A 1 139 ? 9.685 11.896 -40.638 1.00 74.44 139 SER A O 1
ATOM 1020 N N . ASN A 1 140 ? 9.744 11.167 -42.762 1.00 65.31 140 ASN A N 1
ATOM 1021 C CA . ASN A 1 140 ? 10.407 12.344 -43.325 1.00 65.31 140 ASN A CA 1
ATOM 1022 C C . ASN A 1 140 ? 9.385 13.429 -43.727 1.00 65.31 140 ASN A C 1
ATOM 1024 O O . ASN A 1 140 ? 9.354 13.826 -44.888 1.00 65.31 140 ASN A O 1
ATOM 1028 N N . GLU A 1 141 ? 8.494 13.875 -42.832 1.00 53.78 141 GLU A N 1
ATOM 1029 C CA . GLU A 1 141 ? 7.472 14.881 -43.209 1.00 53.78 141 GLU A CA 1
ATOM 1030 C C . GLU A 1 141 ? 7.910 16.344 -43.060 1.00 53.78 141 GLU A C 1
ATOM 1032 O O . GLU A 1 141 ? 7.206 17.236 -43.524 1.00 53.78 141 GLU A O 1
ATOM 1037 N N . THR A 1 142 ? 9.108 16.620 -42.550 1.00 48.91 142 THR A N 1
ATOM 1038 C CA . THR A 1 142 ? 9.703 17.962 -42.638 1.00 48.91 142 THR A CA 1
ATOM 1039 C C . THR A 1 142 ? 11.169 17.859 -43.017 1.00 48.91 142 THR A C 1
ATOM 1041 O O . THR A 1 142 ? 12.056 18.015 -42.185 1.00 48.91 142 THR A O 1
ATOM 1044 N N . ALA A 1 143 ? 11.426 17.610 -44.300 1.00 46.25 143 ALA A N 1
ATOM 1045 C CA . ALA A 1 143 ? 12.653 18.086 -44.925 1.00 46.25 143 ALA A CA 1
ATOM 1046 C C . ALA A 1 143 ? 12.540 19.611 -45.112 1.00 46.25 143 ALA A C 1
ATOM 1048 O O . ALA A 1 143 ? 12.407 20.102 -46.229 1.00 46.25 143 ALA A O 1
ATOM 1049 N N . GLU A 1 144 ? 12.522 20.355 -44.006 1.00 45.03 144 GLU A N 1
ATOM 1050 C CA . GLU A 1 144 ? 13.166 21.663 -44.011 1.00 45.03 144 GLU A CA 1
ATOM 1051 C C . GLU A 1 144 ? 14.606 21.394 -43.588 1.00 45.03 144 GLU A C 1
ATOM 1053 O O . GLU A 1 144 ? 14.870 20.709 -42.601 1.00 45.03 144 GLU A O 1
ATOM 1058 N N . GLU A 1 145 ? 15.513 21.794 -44.470 1.00 50.28 145 GLU A N 1
ATOM 1059 C CA . GLU A 1 145 ? 16.931 21.482 -44.438 1.00 50.28 145 GLU A CA 1
ATOM 1060 C C . GLU A 1 145 ? 17.553 21.822 -43.074 1.00 50.28 145 GLU A C 1
ATOM 1062 O O . GLU A 1 145 ? 17.311 22.888 -42.514 1.00 50.28 145 GLU A O 1
ATOM 1067 N N . GLU A 1 146 ? 18.421 20.920 -42.606 1.00 50.75 146 GLU A N 1
ATOM 1068 C CA . GLU A 1 146 ? 19.445 21.196 -41.591 1.00 50.75 146 GLU A CA 1
ATOM 1069 C C . GLU A 1 146 ? 19.006 21.160 -40.108 1.00 50.75 146 GLU A C 1
ATOM 1071 O O . GLU A 1 146 ? 19.275 22.078 -39.335 1.00 50.75 146 GLU A O 1
ATOM 1076 N N . SER A 1 147 ? 18.440 20.036 -39.645 1.00 46.00 147 SER A N 1
ATOM 1077 C CA . SER A 1 147 ? 18.548 19.663 -38.225 1.00 46.00 147 SER A CA 1
ATOM 1078 C C . SER A 1 147 ? 19.167 18.274 -38.042 1.00 46.00 147 SER A C 1
ATOM 1080 O O . SER A 1 147 ? 18.693 17.261 -38.549 1.00 46.00 147 SER A O 1
ATOM 1082 N N . THR A 1 148 ? 20.265 18.227 -37.288 1.00 52.16 148 THR A N 1
ATOM 1083 C CA . THR A 1 148 ? 20.968 17.019 -36.816 1.00 52.16 148 THR A CA 1
ATOM 1084 C C . THR A 1 148 ? 20.196 16.331 -35.675 1.00 52.16 148 THR A C 1
ATOM 1086 O O . THR A 1 148 ? 20.794 15.760 -34.767 1.00 52.16 148 THR A O 1
ATOM 1089 N N . GLU A 1 149 ? 18.867 16.451 -35.654 1.00 58.28 149 GLU A N 1
ATOM 1090 C CA . GLU A 1 149 ? 18.022 15.931 -34.579 1.00 58.28 149 GLU A CA 1
ATOM 1091 C C . GLU A 1 149 ? 17.437 14.571 -34.969 1.00 58.28 149 GLU A C 1
ATOM 1093 O O . GLU A 1 149 ? 16.959 14.372 -36.086 1.00 58.28 149 GLU A O 1
ATOM 1098 N N . LEU A 1 150 ? 17.484 13.619 -34.032 1.00 63.28 150 LEU A N 1
ATOM 1099 C CA . LEU A 1 150 ? 16.866 12.304 -34.182 1.00 63.28 150 LEU A CA 1
ATOM 1100 C C . LEU A 1 150 ? 15.380 12.441 -34.538 1.00 63.28 150 LEU A C 1
ATOM 1102 O O . LEU A 1 150 ? 14.621 13.123 -33.843 1.00 63.28 150 LEU A O 1
ATOM 1106 N N . LEU A 1 151 ? 14.942 11.741 -35.587 1.00 74.56 151 LEU A N 1
ATOM 1107 C CA . LEU A 1 151 ? 13.532 11.707 -35.951 1.00 74.56 151 LEU A CA 1
ATOM 1108 C C . LEU A 1 151 ? 12.732 10.959 -34.883 1.00 74.56 151 LEU A C 1
ATOM 1110 O O . LEU A 1 151 ? 13.094 9.870 -34.432 1.00 74.56 151 LEU A O 1
ATOM 1114 N N . LYS A 1 152 ? 11.590 11.541 -34.515 1.00 79.44 152 LYS A N 1
ATOM 1115 C CA . LYS A 1 152 ? 10.633 10.918 -33.605 1.00 79.44 152 LYS A CA 1
ATOM 1116 C C . LYS A 1 152 ? 9.884 9.781 -34.304 1.00 79.44 152 LYS A C 1
ATOM 1118 O O . LYS A 1 152 ? 9.495 9.898 -35.467 1.00 79.44 152 LYS A O 1
ATOM 1123 N N . CYS A 1 153 ? 9.610 8.709 -33.568 1.00 90.00 153 CYS A N 1
ATOM 1124 C CA . CYS A 1 153 ? 8.827 7.586 -34.073 1.00 90.00 153 CYS A CA 1
ATOM 1125 C C . CYS A 1 153 ? 7.355 7.967 -34.271 1.00 90.00 153 CYS A C 1
ATOM 1127 O O . CYS A 1 153 ? 6.735 8.575 -33.396 1.00 90.00 153 CYS A O 1
ATOM 1129 N N . LEU A 1 154 ? 6.776 7.570 -35.409 1.00 85.69 154 LEU A N 1
ATOM 1130 C CA . LEU A 1 154 ? 5.378 7.850 -35.758 1.00 85.69 154 LEU A CA 1
ATOM 1131 C C . LEU A 1 154 ? 4.381 7.115 -34.860 1.00 85.69 154 LEU A C 1
ATOM 1133 O O . LEU A 1 154 ? 3.347 7.654 -34.468 1.00 85.69 154 LEU A O 1
ATOM 1137 N N . SER A 1 155 ? 4.646 5.835 -34.607 1.00 89.81 155 SER A N 1
ATOM 1138 C CA . SER A 1 155 ? 3.795 4.944 -33.821 1.00 89.81 155 SER A CA 1
ATOM 1139 C C . SER A 1 155 ? 4.613 3.754 -33.343 1.00 89.81 155 SER A C 1
ATOM 1141 O O . SER A 1 155 ? 5.307 3.123 -34.139 1.00 89.81 155 SER A O 1
ATOM 1143 N N . CYS A 1 156 ? 4.504 3.449 -32.052 1.00 94.38 156 CYS A N 1
ATOM 1144 C CA . CYS A 1 156 ? 5.182 2.317 -31.438 1.00 94.38 156 CYS A CA 1
ATOM 1145 C C . CYS A 1 156 ? 4.312 1.053 -31.501 1.00 94.38 156 CYS A C 1
ATOM 1147 O O . CYS A 1 156 ? 3.133 1.060 -31.137 1.00 94.38 156 CYS A O 1
ATOM 1149 N N . ALA A 1 157 ? 4.904 -0.034 -31.982 1.00 94.75 157 ALA A N 1
ATOM 1150 C CA . ALA A 1 157 ? 4.351 -1.378 -32.045 1.00 94.75 157 ALA A CA 1
ATOM 1151 C C . ALA A 1 157 ? 4.799 -2.202 -30.823 1.00 94.75 157 ALA A C 1
ATOM 1153 O O . ALA A 1 157 ? 5.258 -1.658 -29.829 1.00 94.75 157 ALA A O 1
ATOM 1154 N N . ASN A 1 158 ? 4.591 -3.524 -30.841 1.00 95.38 158 ASN A N 1
ATOM 1155 C CA . ASN A 1 158 ? 5.142 -4.468 -29.848 1.00 95.38 158 ASN A CA 1
ATOM 1156 C C . ASN A 1 158 ? 4.930 -4.117 -28.360 1.00 95.38 158 ASN A C 1
ATOM 1158 O O . ASN A 1 158 ? 5.676 -4.587 -27.509 1.00 95.38 158 ASN A O 1
ATOM 1162 N N . ARG A 1 159 ? 3.870 -3.359 -28.036 1.00 96.00 159 ARG A N 1
ATOM 1163 C CA . ARG A 1 159 ? 3.558 -2.912 -26.664 1.00 96.00 159 ARG A CA 1
ATOM 1164 C C . ARG A 1 159 ? 4.633 -1.983 -26.078 1.00 96.00 159 ARG A C 1
ATOM 1166 O O . ARG A 1 159 ? 4.847 -1.986 -24.869 1.00 96.00 159 ARG A O 1
ATOM 1173 N N . THR A 1 160 ? 5.251 -1.153 -26.914 1.00 95.94 160 THR A N 1
ATOM 1174 C CA . THR A 1 160 ? 6.209 -0.124 -26.494 1.00 95.94 160 THR A CA 1
ATOM 1175 C C . THR A 1 160 ? 5.633 1.291 -26.592 1.00 95.94 160 THR A C 1
ATOM 1177 O O . THR A 1 160 ? 4.571 1.528 -27.171 1.00 95.94 160 THR A O 1
ATOM 1180 N N . THR A 1 161 ? 6.304 2.239 -25.948 1.00 94.81 161 THR A N 1
ATOM 1181 C CA . THR A 1 161 ? 5.963 3.660 -25.868 1.00 94.81 161 THR A CA 1
ATOM 1182 C C . THR A 1 161 ? 7.228 4.488 -25.658 1.00 94.81 161 THR A C 1
ATOM 1184 O O . THR A 1 161 ? 8.297 3.949 -25.372 1.00 94.81 161 THR A O 1
ATOM 1187 N N . GLY A 1 162 ? 7.102 5.807 -25.777 1.00 91.50 162 GLY A N 1
ATOM 1188 C CA . GLY A 1 162 ? 8.217 6.748 -25.729 1.00 91.50 162 GLY A CA 1
ATOM 1189 C C . GLY A 1 162 ? 8.411 7.477 -27.054 1.00 91.50 162 GLY A C 1
ATOM 1190 O O . GLY A 1 162 ? 7.659 7.272 -28.006 1.00 91.50 162 GLY A O 1
ATOM 1191 N N . ALA A 1 163 ? 9.392 8.375 -27.104 1.00 90.00 163 ALA A N 1
ATOM 1192 C CA . ALA A 1 163 ? 9.713 9.105 -28.334 1.00 90.00 163 ALA A CA 1
ATOM 1193 C C . ALA A 1 163 ? 10.420 8.207 -29.365 1.00 90.00 163 ALA A C 1
ATOM 1195 O O . ALA A 1 163 ? 10.252 8.411 -30.567 1.00 90.00 163 ALA A O 1
ATOM 1196 N N . HIS A 1 164 ? 11.138 7.201 -28.862 1.00 91.88 164 HIS A N 1
ATOM 1197 C CA . HIS A 1 164 ? 11.967 6.244 -29.588 1.00 91.88 164 HIS A CA 1
ATOM 1198 C C . HIS A 1 164 ? 11.495 4.799 -29.371 1.00 91.88 164 HIS A C 1
ATOM 1200 O O . HIS A 1 164 ? 12.225 3.848 -29.646 1.00 91.88 164 HIS A O 1
ATOM 1206 N N . CYS A 1 165 ? 10.271 4.621 -28.861 1.00 94.38 165 CYS A N 1
ATOM 1207 C CA . CYS A 1 165 ? 9.707 3.321 -28.496 1.00 94.38 165 CYS A CA 1
ATOM 1208 C C . CYS A 1 165 ? 10.584 2.537 -27.502 1.00 94.38 165 CYS A C 1
ATOM 1210 O O . CYS A 1 165 ? 10.644 1.311 -27.534 1.00 94.38 165 CYS A O 1
ATOM 1212 N N . GLU A 1 166 ? 11.266 3.268 -26.621 1.00 92.12 166 GLU A N 1
ATOM 1213 C CA . GLU A 1 166 ? 12.335 2.775 -25.755 1.00 92.12 166 GLU A CA 1
ATOM 1214 C C . GLU A 1 166 ? 11.850 2.167 -24.428 1.00 92.12 166 GLU A C 1
ATOM 1216 O O . GLU A 1 166 ? 12.650 1.677 -23.632 1.00 92.12 166 GLU A O 1
ATOM 1221 N N . ARG A 1 167 ? 10.538 2.197 -24.159 1.00 94.38 167 ARG A N 1
ATOM 1222 C CA . ARG A 1 167 ? 9.931 1.671 -22.926 1.00 94.38 167 ARG A CA 1
ATOM 1223 C C . ARG A 1 167 ? 8.714 0.816 -23.227 1.00 94.38 167 ARG A C 1
ATOM 1225 O O . ARG A 1 167 ? 8.033 1.028 -24.223 1.00 94.38 167 ARG A O 1
ATOM 1232 N N . CYS A 1 168 ? 8.382 -0.107 -22.333 1.00 95.88 168 CYS A N 1
ATOM 1233 C CA . CYS A 1 168 ? 7.111 -0.822 -22.399 1.00 95.88 168 CYS A CA 1
ATOM 1234 C C . CYS A 1 168 ? 5.932 0.093 -22.030 1.00 95.88 168 CYS A C 1
ATOM 1236 O O . CYS A 1 168 ? 6.074 1.018 -21.227 1.00 95.88 168 CYS A O 1
ATOM 1238 N N . ILE A 1 169 ? 4.760 -0.155 -22.624 1.00 95.12 169 ILE A N 1
ATOM 1239 C CA . ILE A 1 169 ? 3.513 0.510 -22.214 1.00 95.12 169 ILE A CA 1
ATOM 1240 C C . ILE A 1 169 ? 3.139 0.125 -20.775 1.00 95.12 169 ILE A C 1
ATOM 1242 O O . ILE A 1 169 ? 3.566 -0.908 -20.262 1.00 95.12 169 ILE A O 1
ATOM 1246 N N . GLU A 1 170 ? 2.276 0.917 -20.137 1.00 93.12 170 GLU A N 1
ATOM 1247 C CA . GLU A 1 170 ? 1.755 0.583 -18.809 1.00 93.12 170 GLU A CA 1
ATOM 1248 C C . GLU A 1 170 ? 1.087 -0.803 -18.779 1.00 93.12 170 GLU A C 1
ATOM 1250 O O . GLU A 1 170 ? 0.322 -1.168 -19.675 1.00 93.12 170 GLU A O 1
ATOM 1255 N N . GLY A 1 171 ? 1.371 -1.575 -17.725 1.00 93.81 171 GLY A N 1
ATOM 1256 C CA . GLY A 1 171 ? 0.896 -2.956 -17.584 1.00 93.81 171 GLY A CA 1
ATOM 1257 C C . GLY A 1 171 ? 1.754 -3.994 -18.318 1.00 93.81 171 GLY A C 1
ATOM 1258 O O . GLY A 1 171 ? 1.390 -5.171 -18.340 1.00 93.81 171 GLY A O 1
ATOM 1259 N N . TYR A 1 172 ? 2.883 -3.579 -18.898 1.00 95.69 172 TYR A N 1
ATOM 1260 C CA . TYR A 1 172 ? 3.904 -4.447 -19.476 1.00 95.69 172 TYR A CA 1
ATOM 1261 C C . TYR A 1 172 ? 5.283 -4.078 -18.919 1.00 95.69 172 TYR A C 1
ATOM 1263 O O . TYR A 1 172 ? 5.520 -2.930 -18.543 1.00 95.69 172 TYR A O 1
ATOM 1271 N N . TYR A 1 173 ? 6.194 -5.046 -18.889 1.00 95.88 173 TYR A N 1
ATOM 1272 C CA . TYR A 1 173 ? 7.558 -4.875 -18.402 1.00 95.88 173 TYR A CA 1
ATOM 1273 C C . TYR A 1 173 ? 8.574 -5.574 -19.307 1.00 95.88 173 TYR A C 1
ATOM 1275 O O . TYR A 1 173 ? 8.228 -6.475 -20.077 1.00 95.88 173 TYR A O 1
ATOM 1283 N N . GLY A 1 174 ? 9.832 -5.161 -19.197 1.00 93.88 174 GLY A N 1
ATOM 1284 C CA . GLY A 1 174 ? 10.956 -5.736 -19.925 1.00 93.88 174 GLY A CA 1
ATOM 1285 C C . GLY A 1 174 ? 11.893 -4.666 -20.470 1.00 93.88 174 GLY A C 1
ATOM 1286 O O . GLY A 1 174 ? 11.778 -3.482 -20.156 1.00 93.88 174 GLY A O 1
ATOM 1287 N N . ASN A 1 175 ? 12.829 -5.097 -21.310 1.00 92.81 175 ASN A N 1
ATOM 1288 C CA . ASN A 1 175 ? 13.714 -4.197 -22.033 1.00 92.81 175 ASN A CA 1
ATOM 1289 C C . ASN A 1 175 ? 13.203 -4.055 -23.472 1.00 92.81 175 ASN A C 1
ATOM 1291 O O . ASN A 1 175 ? 13.186 -5.039 -24.206 1.00 92.81 175 ASN A O 1
ATOM 1295 N N . ALA A 1 176 ? 12.768 -2.851 -23.842 1.00 94.31 176 ALA A N 1
ATOM 1296 C CA . ALA A 1 176 ? 12.250 -2.518 -25.171 1.00 94.31 176 ALA A CA 1
ATOM 1297 C C . ALA A 1 176 ? 13.343 -2.031 -26.141 1.00 94.31 176 ALA A C 1
ATOM 1299 O O . ALA A 1 176 ? 13.042 -1.605 -27.250 1.00 94.31 176 ALA A O 1
ATOM 1300 N N . LEU A 1 177 ? 14.610 -2.029 -25.722 1.00 93.88 177 LEU A N 1
ATOM 1301 C CA . LEU A 1 177 ? 15.701 -1.547 -26.556 1.00 93.88 177 LEU A CA 1
ATOM 1302 C C . LEU A 1 177 ? 16.048 -2.570 -27.640 1.00 93.88 177 LEU A C 1
ATOM 1304 O O . LEU A 1 177 ? 16.075 -3.773 -27.382 1.00 93.88 177 LEU A O 1
ATOM 1308 N N . ASN A 1 178 ? 16.336 -2.063 -28.838 1.00 94.31 178 ASN A N 1
ATOM 1309 C CA . ASN A 1 178 ? 16.881 -2.808 -29.976 1.00 94.31 178 ASN A CA 1
ATOM 1310 C C . ASN A 1 178 ? 16.183 -4.143 -30.303 1.00 94.31 178 ASN A C 1
ATOM 1312 O O . ASN A 1 178 ? 16.811 -5.200 -30.353 1.00 94.31 178 ASN A O 1
ATOM 1316 N N . GLY A 1 179 ? 14.867 -4.107 -30.513 1.00 93.12 179 GLY A N 1
ATOM 1317 C CA . GLY A 1 179 ? 14.070 -5.287 -30.857 1.00 93.12 179 GLY A CA 1
ATOM 1318 C C . GLY A 1 179 ? 13.694 -6.140 -29.649 1.00 93.12 179 GLY A C 1
ATOM 1319 O O . GLY A 1 179 ? 13.274 -7.289 -29.807 1.00 93.12 179 GLY A O 1
ATOM 1320 N N . GLY A 1 180 ? 13.846 -5.585 -28.448 1.00 93.56 180 GLY A N 1
ATOM 1321 C CA . GLY A 1 180 ? 13.468 -6.210 -27.195 1.00 93.56 180 GLY A CA 1
ATOM 1322 C C . GLY A 1 180 ? 11.976 -6.550 -27.090 1.00 93.56 180 GLY A C 1
ATOM 1323 O O . GLY A 1 180 ? 11.158 -6.272 -27.968 1.00 93.56 180 GLY A O 1
ATOM 1324 N N . VAL A 1 181 ? 11.603 -7.219 -26.000 1.00 94.38 181 VAL A N 1
ATOM 1325 C CA . VAL A 1 181 ? 10.252 -7.772 -25.835 1.00 94.38 181 VAL A CA 1
ATOM 1326 C C . VAL A 1 181 ? 9.628 -7.274 -24.543 1.00 94.38 181 VAL A C 1
ATOM 1328 O O . VAL A 1 181 ? 10.178 -7.448 -23.457 1.00 94.38 181 VAL A O 1
ATOM 1331 N N . CYS A 1 182 ? 8.426 -6.717 -24.671 1.00 96.25 182 CYS A N 1
ATOM 1332 C CA . CYS A 1 182 ? 7.580 -6.342 -23.548 1.00 96.25 182 CYS A CA 1
ATOM 1333 C C . CYS A 1 182 ? 6.606 -7.470 -23.203 1.00 96.25 182 CYS A C 1
ATOM 1335 O O . CYS A 1 182 ? 5.814 -7.911 -24.039 1.00 96.25 182 CYS A O 1
ATOM 1337 N N . THR A 1 183 ? 6.635 -7.904 -21.947 1.00 95.62 183 THR A N 1
ATOM 1338 C CA . THR A 1 183 ? 5.785 -8.973 -21.409 1.00 95.62 183 THR A CA 1
ATOM 1339 C C . THR A 1 183 ? 4.699 -8.373 -20.525 1.00 95.62 183 THR A C 1
ATOM 1341 O O . THR A 1 183 ? 4.940 -7.398 -19.822 1.00 95.62 183 THR A O 1
ATOM 1344 N N . ALA A 1 184 ? 3.484 -8.918 -20.574 1.00 95.62 184 ALA A N 1
ATOM 1345 C CA . ALA A 1 184 ? 2.385 -8.429 -19.744 1.00 95.62 184 ALA A CA 1
ATOM 1346 C C . ALA A 1 184 ? 2.657 -8.693 -18.252 1.00 95.62 184 ALA A C 1
ATOM 1348 O O . ALA A 1 184 ? 3.172 -9.749 -17.892 1.00 95.62 184 ALA A O 1
ATOM 1349 N N . CYS A 1 185 ? 2.274 -7.759 -17.381 1.00 95.69 185 CYS A N 1
ATOM 1350 C CA . CYS A 1 185 ? 2.343 -7.957 -15.935 1.00 95.69 185 CYS A CA 1
ATOM 1351 C C . CYS A 1 185 ? 1.374 -9.073 -15.490 1.00 95.69 185 CYS A C 1
ATOM 1353 O O . CYS A 1 185 ? 0.168 -8.995 -15.737 1.00 95.69 185 CYS A O 1
ATOM 1355 N N . GLU A 1 186 ? 1.864 -10.076 -14.758 1.00 94.88 186 GLU A N 1
ATOM 1356 C CA . GLU A 1 186 ? 1.063 -11.216 -14.282 1.00 94.88 186 GLU A CA 1
ATOM 1357 C C . GLU A 1 186 ? 0.684 -11.097 -12.796 1.00 94.88 186 GLU A C 1
ATOM 1359 O O . GLU A 1 186 ? 1.052 -11.911 -11.953 1.00 94.88 186 GLU A O 1
ATOM 1364 N N . CYS A 1 187 ? -0.106 -10.082 -12.448 1.00 94.44 187 CYS A N 1
ATOM 1365 C CA . CYS A 1 187 ? -0.384 -9.738 -11.047 1.00 94.44 187 CYS A CA 1
ATOM 1366 C C . CYS A 1 187 ? -1.589 -10.453 -10.409 1.00 94.44 187 CYS A C 1
ATOM 1368 O O . CYS A 1 187 ? -2.191 -9.924 -9.473 1.00 94.44 187 CYS A O 1
ATOM 1370 N N . ASN A 1 188 ? -2.005 -11.611 -10.938 1.00 91.81 188 ASN A N 1
ATOM 1371 C CA . ASN A 1 188 ? -3.118 -12.430 -10.421 1.00 91.81 188 ASN A CA 1
ATOM 1372 C C . ASN A 1 188 ? -4.433 -11.662 -10.145 1.00 91.81 188 ASN A C 1
ATOM 1374 O O . ASN A 1 188 ? -5.175 -11.988 -9.222 1.00 91.81 188 ASN A O 1
ATOM 1378 N N . GLY A 1 189 ? -4.721 -10.602 -10.910 1.00 89.75 189 GLY A N 1
ATOM 1379 C CA . GLY A 1 189 ? -5.903 -9.752 -10.704 1.00 89.75 189 GLY A CA 1
ATOM 1380 C C . GLY A 1 189 ? -5.861 -8.861 -9.450 1.00 89.75 189 GLY A C 1
ATOM 1381 O O . GLY A 1 189 ? -6.838 -8.169 -9.162 1.00 89.75 189 GLY A O 1
ATOM 1382 N N . GLN A 1 190 ? -4.742 -8.846 -8.719 1.00 91.50 190 GLN A N 1
ATOM 1383 C CA . GLN A 1 190 ? -4.526 -8.028 -7.519 1.00 91.50 190 GLN A CA 1
ATOM 1384 C C . GLN A 1 190 ? -3.854 -6.680 -7.819 1.00 91.50 190 GLN A C 1
ATOM 1386 O O . GLN A 1 190 ? -3.849 -5.789 -6.967 1.00 91.50 190 GLN A O 1
ATOM 1391 N N . ALA A 1 191 ? -3.324 -6.512 -9.030 1.00 92.62 191 ALA A N 1
ATOM 1392 C CA . ALA A 1 191 ? -2.827 -5.250 -9.563 1.00 92.62 191 ALA A CA 1
ATOM 1393 C C . ALA A 1 191 ? -2.975 -5.214 -11.090 1.00 92.62 191 ALA A C 1
ATOM 1395 O O . ALA A 1 191 ? -3.146 -6.252 -11.732 1.00 92.62 191 ALA A O 1
ATOM 1396 N N . THR A 1 192 ? -2.908 -4.014 -11.660 1.00 88.94 192 THR A N 1
ATOM 1397 C CA . THR A 1 192 ? -2.849 -3.786 -13.116 1.00 88.94 192 THR A CA 1
ATOM 1398 C C . THR A 1 192 ? -1.479 -3.301 -13.577 1.00 88.94 192 THR A C 1
ATOM 1400 O O . THR A 1 192 ? -1.170 -3.401 -14.759 1.00 88.94 192 THR A O 1
ATOM 1403 N N . HIS A 1 193 ? -0.661 -2.791 -12.654 1.00 91.38 193 HIS A N 1
ATOM 1404 C CA . HIS A 1 193 ? 0.656 -2.232 -12.933 1.00 91.38 193 HIS A CA 1
ATOM 1405 C C . HIS A 1 193 ? 1.735 -3.029 -12.198 1.00 91.38 193 HIS A C 1
ATOM 1407 O O . HIS A 1 193 ? 1.518 -3.534 -11.092 1.00 91.38 193 HIS A O 1
ATOM 1413 N N . CYS A 1 194 ? 2.901 -3.110 -12.822 1.00 94.44 194 CYS A N 1
ATOM 1414 C CA . CYS A 1 194 ? 4.106 -3.682 -12.253 1.00 94.44 194 CYS A CA 1
ATOM 1415 C C . CYS A 1 194 ? 5.306 -2.793 -12.583 1.00 94.44 194 CYS A C 1
ATOM 1417 O O . CYS A 1 194 ? 5.197 -1.870 -13.396 1.00 94.44 194 CYS A O 1
ATOM 1419 N N . ASP A 1 195 ? 6.429 -3.069 -11.933 1.00 92.81 195 ASP A N 1
ATOM 1420 C CA . ASP A 1 195 ? 7.702 -2.435 -12.220 1.00 92.81 195 ASP A CA 1
ATOM 1421 C C . ASP A 1 195 ? 8.060 -2.630 -13.702 1.00 92.81 195 ASP A C 1
ATOM 1423 O O . ASP A 1 195 ? 8.100 -3.772 -14.168 1.00 92.81 195 ASP A O 1
ATOM 1427 N N . PRO A 1 196 ? 8.307 -1.548 -14.460 1.00 90.00 196 PRO A N 1
ATOM 1428 C CA . PRO A 1 196 ? 8.461 -1.622 -15.910 1.00 90.00 196 PRO A CA 1
ATOM 1429 C C . PRO A 1 196 ? 9.734 -2.353 -16.354 1.00 90.00 196 PRO A C 1
ATOM 1431 O O . PRO A 1 196 ? 9.813 -2.763 -17.510 1.00 90.00 196 PRO A O 1
ATOM 1434 N N . PHE A 1 197 ? 10.712 -2.547 -15.467 1.00 87.69 197 PHE A N 1
ATOM 1435 C CA . PHE A 1 197 ? 11.963 -3.235 -15.785 1.00 87.69 197 PHE A CA 1
ATOM 1436 C C . PHE A 1 197 ? 11.978 -4.655 -15.228 1.00 87.69 197 PHE A C 1
ATOM 1438 O O . PHE A 1 197 ? 12.299 -5.604 -15.941 1.00 87.69 197 PHE A O 1
ATOM 1445 N N . HIS A 1 198 ? 11.602 -4.804 -13.959 1.00 90.69 198 HIS A N 1
ATOM 1446 C CA . HIS A 1 198 ? 11.717 -6.062 -13.232 1.00 90.69 198 HIS A CA 1
ATOM 1447 C C . HIS A 1 198 ? 10.444 -6.895 -13.249 1.00 90.69 198 HIS A C 1
ATOM 1449 O O . HIS A 1 198 ? 10.539 -8.074 -12.952 1.00 90.69 198 HIS A O 1
ATOM 1455 N N . GLY A 1 199 ? 9.277 -6.312 -13.542 1.00 93.25 199 GLY A N 1
ATOM 1456 C CA . GLY A 1 199 ? 7.992 -7.018 -13.589 1.00 93.25 199 GLY A CA 1
ATOM 1457 C C . GLY A 1 199 ? 7.320 -7.265 -12.240 1.00 93.25 199 GLY A C 1
ATOM 1458 O O . GLY A 1 199 ? 6.276 -7.913 -12.188 1.00 93.25 199 GLY A O 1
ATOM 1459 N N . GLN A 1 200 ? 7.871 -6.741 -11.143 1.00 94.88 200 GLN A N 1
ATOM 1460 C CA . GLN A 1 200 ? 7.284 -6.894 -9.812 1.00 94.88 200 GLN A CA 1
ATOM 1461 C C . GLN A 1 200 ? 5.995 -6.077 -9.673 1.00 94.88 200 GLN A C 1
ATOM 1463 O O . GLN A 1 200 ? 5.984 -4.867 -9.869 1.00 94.88 200 GLN A O 1
ATOM 1468 N N . CYS A 1 201 ? 4.901 -6.726 -9.296 1.00 95.50 201 CYS A N 1
ATOM 1469 C CA . CYS A 1 201 ? 3.589 -6.098 -9.212 1.00 95.50 201 CYS A CA 1
ATOM 1470 C C . CYS A 1 201 ? 3.447 -5.108 -8.051 1.00 95.50 201 CYS A C 1
ATOM 1472 O O . CYS A 1 201 ? 3.843 -5.383 -6.916 1.00 95.50 201 CYS A O 1
ATOM 1474 N N . TYR A 1 202 ? 2.770 -3.991 -8.320 1.00 94.38 202 TYR A N 1
ATOM 1475 C CA . TYR A 1 202 ? 2.370 -3.024 -7.302 1.00 94.38 202 TYR A CA 1
ATOM 1476 C C . TYR A 1 202 ? 0.990 -3.396 -6.752 1.00 94.38 202 TYR A C 1
ATOM 1478 O O . TYR A 1 202 ? -0.037 -3.003 -7.300 1.00 94.38 202 TYR A O 1
ATOM 1486 N N . CYS A 1 203 ? 0.951 -4.220 -5.704 1.00 94.94 203 CYS A N 1
ATOM 1487 C CA . CYS A 1 203 ? -0.298 -4.777 -5.181 1.00 94.94 203 CYS A CA 1
ATOM 1488 C C . CYS A 1 203 ? -1.257 -3.687 -4.679 1.00 94.94 203 CYS A C 1
ATOM 1490 O O . CYS A 1 203 ? -0.888 -2.863 -3.850 1.00 94.94 203 CYS A O 1
ATOM 1492 N N . ASN A 1 204 ? -2.518 -3.723 -5.124 1.00 94.44 204 ASN A N 1
ATOM 1493 C CA . ASN A 1 204 ? -3.498 -2.678 -4.798 1.00 94.44 204 ASN A CA 1
ATOM 1494 C C . ASN A 1 204 ? -4.172 -2.867 -3.427 1.00 94.44 204 ASN A C 1
ATOM 1496 O O . ASN A 1 204 ? -4.828 -1.951 -2.923 1.00 94.44 204 ASN A O 1
ATOM 1500 N N . THR A 1 205 ? -4.082 -4.063 -2.844 1.00 95.06 205 THR A N 1
ATOM 1501 C CA . THR A 1 205 ? -4.769 -4.424 -1.598 1.00 95.06 205 THR A CA 1
ATOM 1502 C C . THR A 1 205 ? -3.774 -4.519 -0.452 1.00 95.06 205 THR A C 1
ATOM 1504 O O . THR A 1 205 ? -2.834 -5.311 -0.513 1.00 95.06 205 THR A O 1
ATOM 1507 N N . LYS A 1 206 ? -4.007 -3.774 0.634 1.00 95.75 206 LYS A N 1
ATOM 1508 C CA . LYS A 1 206 ? -3.141 -3.833 1.812 1.00 95.75 206 LYS A CA 1
ATOM 1509 C C . LYS A 1 206 ? -3.142 -5.235 2.412 1.00 95.75 206 LYS A C 1
ATOM 1511 O O . LYS A 1 206 ? -4.204 -5.826 2.616 1.00 95.75 206 LYS A O 1
ATOM 1516 N N . GLY A 1 207 ? -1.947 -5.748 2.696 1.00 94.62 207 GLY A N 1
ATOM 1517 C CA . GLY A 1 207 ? -1.754 -7.105 3.193 1.00 94.62 207 GLY A CA 1
ATOM 1518 C C . GLY A 1 207 ? -1.552 -8.157 2.104 1.00 94.62 207 GLY A C 1
ATOM 1519 O O . GLY A 1 207 ? -1.272 -9.302 2.450 1.00 94.62 207 GLY A O 1
ATOM 1520 N N . VAL A 1 208 ? -1.677 -7.802 0.819 1.00 95.62 208 VAL A N 1
ATOM 1521 C CA . VAL A 1 208 ? -1.273 -8.653 -0.312 1.00 95.62 208 VAL A CA 1
ATOM 1522 C C . VAL A 1 208 ? 0.151 -8.285 -0.723 1.00 95.62 208 VAL A C 1
ATOM 1524 O O . VAL A 1 208 ? 0.487 -7.112 -0.843 1.00 95.62 208 VAL A O 1
ATOM 1527 N N . SER A 1 209 ? 0.988 -9.293 -0.938 1.00 94.31 209 SER A N 1
ATOM 1528 C CA . SER A 1 209 ? 2.415 -9.159 -1.230 1.00 94.31 209 SER A CA 1
ATOM 1529 C C . SER A 1 209 ? 2.902 -10.288 -2.148 1.00 94.31 209 SER A C 1
ATOM 1531 O O . SER A 1 209 ? 2.134 -11.172 -2.533 1.00 94.31 209 SER A O 1
ATOM 1533 N N . GLY A 1 210 ? 4.190 -10.269 -2.493 1.00 93.19 210 GLY A N 1
ATOM 1534 C CA . GLY A 1 210 ? 4.813 -11.211 -3.426 1.00 93.19 210 GLY A CA 1
ATOM 1535 C C . GLY A 1 210 ? 4.994 -10.604 -4.815 1.00 93.19 210 GLY A C 1
ATOM 1536 O O . GLY A 1 210 ? 4.324 -9.639 -5.167 1.00 93.19 210 GLY A O 1
ATOM 1537 N N . TYR A 1 211 ? 5.904 -11.179 -5.605 1.00 94.12 211 TYR A N 1
ATOM 1538 C CA . TYR A 1 211 ? 6.276 -10.656 -6.925 1.00 94.12 211 TYR A CA 1
ATOM 1539 C C . TYR A 1 211 ? 5.061 -10.519 -7.863 1.00 94.12 211 TYR A C 1
ATOM 1541 O O . TYR A 1 211 ? 4.906 -9.493 -8.513 1.00 94.12 211 TYR A O 1
ATOM 1549 N N . ASN A 1 212 ? 4.144 -11.493 -7.820 1.00 95.00 212 ASN A N 1
ATOM 1550 C CA . ASN A 1 212 ? 2.888 -11.502 -8.578 1.00 95.00 212 ASN A CA 1
ATOM 1551 C C . ASN A 1 212 ? 1.651 -11.225 -7.696 1.00 95.00 212 ASN A C 1
ATOM 1553 O O . ASN A 1 212 ? 0.543 -11.639 -8.041 1.00 95.00 212 ASN A O 1
ATOM 1557 N N . CYS A 1 213 ? 1.821 -10.585 -6.532 1.00 95.38 213 CYS A N 1
ATOM 1558 C CA . CYS A 1 213 ? 0.747 -10.351 -5.553 1.00 95.38 213 CYS A CA 1
ATOM 1559 C C . CYS A 1 213 ? 0.016 -11.634 -5.119 1.00 95.38 213 CYS A C 1
ATOM 1561 O O . CYS A 1 213 ? -1.213 -11.704 -5.083 1.00 95.38 213 CYS A O 1
ATOM 1563 N N . ASP A 1 214 ? 0.784 -12.680 -4.824 1.00 94.00 214 ASP A N 1
ATOM 1564 C CA . ASP A 1 214 ? 0.297 -14.044 -4.661 1.00 94.00 214 ASP A CA 1
ATOM 1565 C C . ASP A 1 214 ? 0.382 -14.581 -3.224 1.00 94.00 214 ASP A C 1
ATOM 1567 O O . ASP A 1 214 ? 0.097 -15.756 -2.988 1.00 94.00 214 ASP A O 1
ATOM 1571 N N . LYS A 1 215 ? 0.755 -13.734 -2.259 1.00 94.81 215 LYS A N 1
ATOM 1572 C CA . LYS A 1 215 ? 0.920 -14.095 -0.845 1.00 94.81 215 LYS A CA 1
ATOM 1573 C C . LYS A 1 215 ? 0.288 -13.057 0.079 1.00 94.81 215 LYS A C 1
ATOM 1575 O O . LYS A 1 215 ? 0.227 -11.875 -0.246 1.00 94.81 215 LYS A O 1
ATOM 1580 N N . CYS A 1 216 ? -0.139 -13.489 1.263 1.00 95.75 216 CYS A N 1
ATOM 1581 C CA . CYS A 1 216 ? -0.542 -12.573 2.329 1.00 95.75 216 CYS A CA 1
ATOM 1582 C C . CYS A 1 216 ? 0.654 -12.195 3.212 1.00 95.75 216 CYS A C 1
ATOM 1584 O O . CYS A 1 216 ? 1.512 -13.029 3.502 1.00 95.75 216 CYS A O 1
ATOM 1586 N N . GLU A 1 217 ? 0.692 -10.942 3.662 1.00 95.38 217 GLU A N 1
ATOM 1587 C CA . GLU A 1 217 ? 1.602 -10.487 4.715 1.00 95.38 217 GLU A CA 1
ATOM 1588 C C . GLU A 1 217 ? 1.323 -11.233 6.039 1.00 95.38 217 GLU A C 1
ATOM 1590 O O . GLU A 1 217 ? 0.215 -11.703 6.287 1.00 95.38 217 GLU A O 1
ATOM 1595 N N . GLN A 1 218 ? 2.302 -11.277 6.949 1.00 91.38 218 GLN A N 1
ATOM 1596 C CA . GLN A 1 218 ? 2.284 -12.121 8.160 1.00 91.38 218 GLN A CA 1
ATOM 1597 C C . GLN A 1 218 ? 1.091 -11.895 9.119 1.00 91.38 218 GLN A C 1
ATOM 1599 O O . GLN A 1 218 ? 0.775 -12.775 9.914 1.00 91.38 218 GLN A O 1
ATOM 1604 N N . LYS A 1 219 ? 0.429 -10.730 9.067 1.00 92.62 219 LYS A N 1
ATOM 1605 C CA . LYS A 1 219 ? -0.742 -10.385 9.905 1.00 92.62 219 LYS A CA 1
ATOM 1606 C C . LYS A 1 219 ? -2.088 -10.568 9.200 1.00 92.62 219 LYS A C 1
ATOM 1608 O O . LYS A 1 219 ? -3.127 -10.295 9.795 1.00 92.62 219 LYS A O 1
ATOM 1613 N N . TYR A 1 220 ? -2.066 -10.974 7.939 1.00 95.44 220 TYR A N 1
ATOM 1614 C CA . TYR A 1 220 ? -3.256 -11.139 7.127 1.00 95.44 220 TYR A CA 1
ATOM 1615 C C . TYR A 1 220 ? -3.506 -12.619 6.857 1.00 95.44 220 TYR A C 1
ATOM 1617 O O . TYR A 1 220 ? -2.578 -13.407 6.688 1.00 95.44 220 TYR A O 1
ATOM 1625 N N . ILE A 1 221 ? -4.781 -12.990 6.793 1.00 94.50 221 ILE A N 1
ATOM 1626 C CA . ILE A 1 221 ? -5.231 -14.358 6.539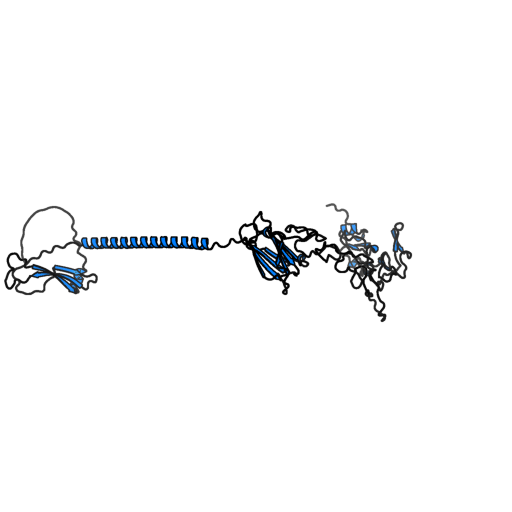 1.00 94.50 221 ILE A CA 1
ATOM 1627 C C . ILE A 1 221 ? -5.993 -14.433 5.217 1.00 94.50 221 ILE A C 1
ATOM 1629 O O . ILE A 1 221 ? -6.711 -13.503 4.854 1.00 94.50 221 ILE A O 1
ATOM 1633 N N . GLY A 1 222 ? -5.862 -15.548 4.503 1.00 92.25 222 GLY A N 1
ATOM 1634 C CA . GLY A 1 222 ? -6.556 -15.786 3.237 1.00 92.25 222 GLY A CA 1
ATOM 1635 C C . GLY A 1 222 ? -5.618 -16.236 2.124 1.00 92.25 222 GLY A C 1
ATOM 1636 O O . GLY A 1 222 ? -4.484 -16.639 2.373 1.00 92.25 222 GLY A O 1
ATOM 1637 N N . ASP A 1 223 ? -6.125 -16.174 0.898 1.00 92.44 223 ASP A N 1
ATOM 1638 C CA . ASP A 1 223 ? -5.400 -16.530 -0.320 1.00 92.44 223 ASP A CA 1
ATOM 1639 C C . ASP A 1 223 ? -5.755 -15.518 -1.425 1.00 92.44 223 ASP A C 1
ATOM 1641 O O . ASP A 1 223 ? -6.916 -15.466 -1.853 1.00 92.44 223 ASP A O 1
ATOM 1645 N N . PRO A 1 224 ? -4.795 -14.702 -1.893 1.00 92.81 224 PRO A N 1
ATOM 1646 C CA . PRO A 1 224 ? -5.046 -13.689 -2.911 1.00 92.81 224 PRO A CA 1
ATOM 1647 C C . PRO A 1 224 ? -5.267 -14.264 -4.318 1.00 92.81 224 PRO A C 1
ATOM 1649 O O . PRO A 1 224 ? -5.781 -13.545 -5.170 1.00 92.81 224 PRO A O 1
ATOM 1652 N N . ARG A 1 225 ? -4.945 -15.539 -4.590 1.00 88.75 225 ARG A N 1
ATOM 1653 C CA . ARG A 1 225 ? -5.211 -16.154 -5.906 1.00 88.75 225 ARG A CA 1
ATOM 1654 C C . ARG A 1 225 ? -6.680 -16.536 -6.086 1.00 88.75 225 ARG A C 1
ATOM 1656 O O . ARG A 1 225 ? -7.210 -16.450 -7.188 1.00 88.75 225 ARG A O 1
ATOM 1663 N N . ASN A 1 226 ? -7.329 -16.957 -5.002 1.00 85.38 226 ASN A N 1
ATOM 1664 C CA . ASN A 1 226 ? -8.729 -17.388 -5.007 1.00 85.38 226 ASN A CA 1
ATOM 1665 C C . ASN A 1 226 ? -9.691 -16.306 -4.495 1.00 85.38 226 ASN A C 1
ATOM 1667 O O . ASN A 1 226 ? -10.863 -16.296 -4.872 1.00 85.38 226 ASN A O 1
ATOM 1671 N N . GLN A 1 227 ? -9.221 -15.415 -3.616 1.00 84.31 227 GLN A N 1
ATOM 1672 C CA . GLN A 1 227 ? -9.997 -14.307 -3.058 1.00 84.31 227 GLN A CA 1
ATOM 1673 C C . GLN A 1 227 ? -9.100 -13.086 -2.787 1.00 84.31 227 GLN A C 1
ATOM 1675 O O . GLN A 1 227 ? -8.770 -12.320 -3.687 1.00 84.31 227 GLN A O 1
ATOM 1680 N N . THR A 1 228 ? -8.765 -12.859 -1.520 1.00 91.25 228 THR A N 1
ATOM 1681 C CA . THR A 1 228 ? -7.969 -11.743 -1.022 1.00 91.25 228 THR A CA 1
ATOM 1682 C C . THR A 1 228 ? -7.471 -12.084 0.380 1.00 91.25 228 THR A C 1
ATOM 1684 O O . THR A 1 228 ? -7.958 -13.012 1.028 1.00 91.25 228 THR A O 1
ATOM 1687 N N . CYS A 1 229 ? -6.524 -11.291 0.860 1.00 95.44 229 CYS A N 1
ATOM 1688 C CA . CYS A 1 229 ? -6.087 -11.282 2.245 1.00 95.44 229 CYS A CA 1
ATOM 1689 C C . CYS A 1 229 ? -7.007 -10.394 3.102 1.00 95.44 229 CYS A C 1
ATOM 1691 O O . CYS A 1 229 ? -7.491 -9.359 2.630 1.00 95.44 229 CYS A O 1
ATOM 1693 N N . PHE A 1 230 ? -7.234 -10.799 4.351 1.00 96.38 230 PHE A N 1
ATOM 1694 C CA . PHE A 1 230 ? -8.039 -10.096 5.347 1.00 96.38 230 PHE A CA 1
ATOM 1695 C C . PHE A 1 230 ? -7.232 -9.853 6.615 1.00 96.38 230 PHE A C 1
ATOM 1697 O O . PHE A 1 230 ? -6.515 -10.738 7.076 1.00 96.38 230 PHE A O 1
ATOM 1704 N N . TYR A 1 231 ? -7.398 -8.676 7.208 1.00 97.38 231 TYR A N 1
ATOM 1705 C CA . TYR A 1 231 ? -6.915 -8.403 8.553 1.00 97.38 231 TYR A CA 1
ATOM 1706 C C . TYR A 1 231 ? -7.975 -8.824 9.575 1.00 97.38 231 TYR A C 1
ATOM 1708 O O . TYR A 1 231 ? -9.123 -8.373 9.507 1.00 97.38 231 TYR A O 1
ATOM 1716 N N . GLU A 1 232 ? -7.607 -9.683 10.522 1.00 95.81 232 GLU A N 1
ATOM 1717 C CA . GLU A 1 232 ? -8.522 -10.139 11.568 1.00 95.81 232 GLU A CA 1
ATOM 1718 C C . GLU A 1 232 ? -8.610 -9.109 12.704 1.00 95.81 232 GLU A C 1
ATOM 1720 O O . GLU A 1 232 ? -7.620 -8.788 13.362 1.00 95.81 232 GLU A O 1
ATOM 1725 N N . LEU A 1 233 ? -9.808 -8.564 12.921 1.00 96.56 233 LEU A N 1
ATOM 1726 C CA . LEU A 1 233 ? -10.074 -7.587 13.973 1.00 96.56 233 LEU A CA 1
ATOM 1727 C C . LEU A 1 233 ? -10.551 -8.290 15.241 1.00 96.56 233 LEU A C 1
ATOM 1729 O O . LEU A 1 233 ? -11.536 -9.037 15.221 1.00 96.56 233 LEU A O 1
ATOM 1733 N N . THR A 1 234 ? -9.912 -7.970 16.363 1.00 94.50 234 THR A N 1
ATOM 1734 C CA . THR A 1 234 ? -10.385 -8.372 17.687 1.00 94.50 234 THR A CA 1
ATOM 1735 C C . THR A 1 234 ? -11.498 -7.440 18.166 1.00 94.50 234 THR A C 1
ATOM 1737 O O . THR A 1 234 ? -11.429 -6.219 18.020 1.00 94.50 234 THR A O 1
ATOM 1740 N N . VAL A 1 235 ? -12.550 -8.019 18.740 1.00 93.81 235 VAL A N 1
ATOM 1741 C CA . VAL A 1 235 ? -13.674 -7.257 19.303 1.00 93.81 235 VAL A CA 1
ATOM 1742 C C . VAL A 1 235 ? -13.238 -6.498 20.561 1.00 93.81 235 VAL A C 1
ATOM 1744 O O . VAL A 1 235 ? -12.351 -6.946 21.280 1.00 93.81 235 VAL A O 1
ATOM 1747 N N . ASP A 1 236 ? -13.875 -5.353 20.816 1.00 93.12 236 ASP A N 1
ATOM 1748 C CA . ASP A 1 236 ? -13.611 -4.385 21.892 1.00 93.12 236 ASP A CA 1
ATOM 1749 C C . ASP A 1 236 ? -12.303 -3.587 21.738 1.00 93.12 236 ASP A C 1
ATOM 1751 O O . ASP A 1 236 ? -11.940 -2.807 22.620 1.00 93.12 236 ASP A O 1
ATOM 1755 N N . PHE A 1 237 ? -11.633 -3.713 20.590 1.00 94.12 237 PHE A N 1
ATOM 1756 C CA . PHE A 1 237 ? -10.482 -2.898 20.219 1.00 94.12 237 PHE A CA 1
ATOM 1757 C C . PHE A 1 237 ? -10.812 -1.940 19.076 1.00 94.12 237 PHE A C 1
ATOM 1759 O O . PHE A 1 237 ? -11.650 -2.199 18.209 1.00 94.12 237 PHE A O 1
ATOM 1766 N N . VAL A 1 238 ? -10.113 -0.809 19.083 1.00 95.31 238 VAL A N 1
ATOM 1767 C CA . VAL A 1 238 ? -10.149 0.187 18.018 1.00 95.31 238 VAL A CA 1
ATOM 1768 C C . VAL A 1 238 ? -8.840 0.089 17.254 1.00 95.31 238 VAL A C 1
ATOM 1770 O O . VAL A 1 238 ? -7.772 0.285 17.833 1.00 95.31 238 VAL A O 1
ATOM 1773 N N . PHE A 1 239 ? -8.927 -0.212 15.963 1.00 97.06 239 PHE A N 1
ATOM 1774 C CA . PHE A 1 239 ? -7.769 -0.317 15.088 1.00 97.06 239 PHE A CA 1
ATOM 1775 C C . PHE A 1 239 ? -7.658 0.923 14.217 1.00 97.06 239 PHE A C 1
ATOM 1777 O O . PHE A 1 239 ? -8.644 1.347 13.614 1.00 97.06 239 PHE A O 1
ATOM 1784 N N . THR A 1 240 ? -6.445 1.461 14.125 1.00 96.50 240 THR A N 1
ATOM 1785 C CA . THR A 1 240 ? -6.120 2.598 13.266 1.00 96.50 240 THR A CA 1
ATOM 1786 C C . THR A 1 240 ? -5.058 2.173 12.264 1.00 96.50 240 THR A C 1
ATOM 1788 O O . THR A 1 240 ? -3.970 1.749 12.649 1.00 96.50 240 THR A O 1
ATOM 1791 N N . PHE A 1 241 ? -5.370 2.312 10.981 1.00 94.88 241 PHE A N 1
ATOM 1792 C CA . PHE A 1 241 ? -4.461 2.074 9.869 1.00 94.88 241 PHE A CA 1
ATOM 1793 C C . PHE A 1 241 ? -4.098 3.421 9.262 1.00 94.88 241 PHE A C 1
ATOM 1795 O O . PHE A 1 241 ? -4.978 4.151 8.811 1.00 94.88 241 PHE A O 1
ATOM 1802 N N . ASN A 1 242 ? -2.812 3.753 9.282 1.00 93.56 242 ASN A N 1
ATOM 1803 C CA . ASN A 1 242 ? -2.280 4.950 8.648 1.00 93.56 242 ASN A CA 1
ATOM 1804 C C . ASN A 1 242 ? -1.538 4.526 7.380 1.00 93.56 242 ASN A C 1
ATOM 1806 O O . ASN A 1 242 ? -0.477 3.918 7.478 1.00 93.56 242 ASN A O 1
ATOM 1810 N N . LEU A 1 243 ? -2.135 4.796 6.222 1.00 92.56 243 LEU A N 1
ATOM 1811 C CA . LEU A 1 243 ? -1.589 4.467 4.909 1.00 92.56 243 LEU A CA 1
ATOM 1812 C C . LEU A 1 243 ? -0.910 5.714 4.353 1.00 92.56 243 LEU A C 1
ATOM 1814 O O . LEU A 1 243 ? -1.536 6.497 3.639 1.00 92.56 243 LEU A O 1
ATOM 1818 N N . ASN A 1 244 ? 0.330 5.949 4.765 1.00 90.38 244 ASN A N 1
ATOM 1819 C CA . ASN A 1 244 ? 1.112 7.125 4.385 1.00 90.38 244 ASN A CA 1
ATOM 1820 C C . ASN A 1 244 ? 2.552 6.790 3.968 1.00 90.38 244 ASN A C 1
ATOM 1822 O O . ASN A 1 244 ? 3.327 7.716 3.731 1.00 90.38 244 ASN A O 1
ATOM 1826 N N . GLY A 1 245 ? 2.915 5.505 3.921 1.00 87.19 245 GLY A N 1
ATOM 1827 C CA . GLY A 1 245 ? 4.243 5.072 3.503 1.00 87.19 245 GLY A CA 1
ATOM 1828 C C . GLY A 1 245 ? 4.435 5.158 1.989 1.00 87.19 245 GLY A C 1
ATOM 1829 O O . GLY A 1 245 ? 3.465 5.188 1.232 1.00 87.19 245 GLY A O 1
ATOM 1830 N N . GLU A 1 246 ? 5.695 5.143 1.551 1.00 83.75 246 GLU A N 1
ATOM 1831 C CA . GLU A 1 246 ? 6.058 5.007 0.129 1.00 83.75 246 GLU A CA 1
ATOM 1832 C C . GLU A 1 246 ? 5.479 3.720 -0.474 1.00 83.75 246 GLU A C 1
ATOM 1834 O O . GLU A 1 246 ? 4.865 3.756 -1.539 1.00 83.75 246 GLU A O 1
ATOM 1839 N N . ASP A 1 247 ? 5.552 2.612 0.267 1.00 83.50 247 ASP A N 1
ATOM 1840 C CA . ASP A 1 247 ? 4.989 1.318 -0.140 1.00 83.50 247 ASP A CA 1
ATOM 1841 C C . ASP A 1 247 ? 3.452 1.335 -0.268 1.00 83.50 247 ASP A C 1
ATOM 1843 O O . ASP A 1 247 ? 2.865 0.466 -0.915 1.00 83.50 247 ASP A O 1
ATOM 1847 N N . ASP A 1 248 ? 2.774 2.321 0.332 1.00 89.56 248 ASP A N 1
ATOM 1848 C CA . ASP A 1 248 ? 1.315 2.442 0.295 1.00 89.56 248 ASP A CA 1
ATOM 1849 C C . ASP A 1 248 ? 0.812 3.274 -0.903 1.00 89.56 248 ASP A C 1
ATOM 1851 O O . ASP A 1 248 ? -0.398 3.449 -1.072 1.00 89.56 248 ASP A O 1
ATOM 1855 N N . ALA A 1 249 ? 1.702 3.793 -1.756 1.00 89.81 249 ALA A N 1
ATOM 1856 C CA . ALA A 1 249 ? 1.335 4.675 -2.870 1.00 89.81 249 ALA A CA 1
ATOM 1857 C C . ALA A 1 249 ? 0.330 4.037 -3.850 1.00 89.81 249 ALA A C 1
ATOM 1859 O O . ALA A 1 249 ? -0.527 4.723 -4.408 1.00 89.81 249 ALA A O 1
ATOM 1860 N N . HIS A 1 250 ? 0.401 2.715 -4.027 1.00 91.00 250 HIS A N 1
ATOM 1861 C CA . HIS A 1 250 ? -0.462 1.957 -4.940 1.00 91.00 250 HIS A CA 1
ATOM 1862 C C . HIS A 1 250 ? -1.675 1.312 -4.247 1.00 91.00 250 HIS A C 1
ATOM 1864 O O . HIS A 1 250 ? -2.531 0.709 -4.898 1.00 91.00 250 HIS A O 1
ATOM 1870 N N . ILE A 1 251 ? -1.791 1.456 -2.924 1.00 93.88 251 ILE A N 1
ATOM 1871 C CA . ILE A 1 251 ? -2.848 0.826 -2.138 1.00 93.88 251 ILE A CA 1
ATOM 1872 C C . ILE A 1 251 ? -4.164 1.583 -2.314 1.00 93.88 251 ILE A C 1
ATOM 1874 O O . ILE A 1 251 ? -4.288 2.767 -2.011 1.00 93.88 251 ILE A O 1
ATOM 1878 N N . THR A 1 252 ? -5.186 0.858 -2.757 1.00 93.56 252 THR A N 1
ATOM 1879 C CA . THR A 1 252 ? -6.543 1.377 -2.990 1.00 93.56 252 THR A CA 1
ATOM 1880 C C . THR A 1 252 ? -7.624 0.512 -2.347 1.00 93.56 252 THR A C 1
ATOM 1882 O O . THR A 1 252 ? -8.816 0.815 -2.470 1.00 93.56 252 THR A O 1
ATOM 1885 N N . ARG A 1 253 ? -7.234 -0.594 -1.695 1.00 94.81 253 ARG A N 1
ATOM 1886 C CA . ARG A 1 253 ? -8.135 -1.552 -1.043 1.00 94.81 253 ARG A CA 1
ATOM 1887 C C . ARG A 1 253 ? -7.567 -2.059 0.279 1.00 94.81 253 ARG A C 1
ATOM 1889 O O . ARG A 1 253 ? -6.360 -2.230 0.416 1.00 94.81 253 ARG A O 1
ATOM 1896 N N . ILE A 1 254 ? -8.439 -2.360 1.234 1.00 95.81 254 ILE A N 1
ATOM 1897 C CA . ILE A 1 254 ? -8.105 -3.097 2.459 1.00 95.81 254 ILE A CA 1
ATOM 1898 C C . ILE A 1 254 ? -9.339 -3.852 2.949 1.00 95.81 254 ILE A C 1
ATOM 1900 O O . ILE A 1 254 ? -10.459 -3.338 2.898 1.00 95.81 254 ILE A O 1
ATOM 1904 N N . ASN A 1 255 ? -9.134 -5.084 3.414 1.00 96.69 255 ASN A N 1
ATOM 1905 C CA . ASN A 1 255 ? -10.223 -5.967 3.810 1.00 96.69 255 ASN A CA 1
ATOM 1906 C C . ASN A 1 255 ? -10.054 -6.424 5.252 1.00 96.69 255 ASN A C 1
ATOM 1908 O O . ASN A 1 255 ? -8.957 -6.780 5.683 1.00 96.69 255 ASN A O 1
ATOM 1912 N N . PHE A 1 256 ? -11.165 -6.460 5.976 1.00 97.44 256 PHE A N 1
ATOM 1913 C CA . PHE A 1 256 ? -11.209 -6.840 7.378 1.00 97.44 256 PHE A CA 1
ATOM 1914 C C . PHE A 1 256 ? -12.187 -7.981 7.595 1.00 97.44 256 PHE A C 1
ATOM 1916 O O . PHE A 1 256 ? -13.222 -8.072 6.927 1.00 97.44 256 PHE A O 1
ATOM 1923 N N . VAL A 1 257 ? -11.876 -8.818 8.575 1.00 95.81 257 VAL A N 1
ATOM 1924 C CA . VAL A 1 257 ? -12.750 -9.894 9.029 1.00 95.81 257 VAL A CA 1
ATOM 1925 C C . VAL A 1 257 ? -12.840 -9.882 10.547 1.00 95.81 257 VAL A C 1
ATOM 1927 O O . VAL A 1 257 ? -11.866 -9.579 11.230 1.00 95.81 257 VAL A O 1
ATOM 1930 N N . THR A 1 258 ? -14.010 -10.192 11.098 1.00 95.12 258 THR A N 1
ATOM 1931 C CA . THR A 1 258 ? -14.155 -10.394 12.544 1.00 95.12 258 THR A CA 1
ATOM 1932 C C . THR A 1 258 ? -15.234 -11.416 12.875 1.00 95.12 258 THR A C 1
ATOM 1934 O O . THR A 1 258 ? -16.201 -11.598 12.124 1.00 95.12 258 THR A O 1
ATOM 1937 N N . ARG A 1 259 ? -15.064 -12.081 14.018 1.00 93.81 259 ARG A N 1
ATOM 1938 C CA . ARG A 1 259 ? -15.985 -13.073 14.578 1.00 93.81 259 ARG A CA 1
ATOM 1939 C C . ARG A 1 259 ? -16.285 -12.691 16.026 1.00 93.81 259 ARG A C 1
ATOM 1941 O O . ARG A 1 259 ? -15.414 -12.866 16.877 1.00 93.81 259 ARG A O 1
ATOM 1948 N N . PRO A 1 260 ? -17.470 -12.131 16.314 1.00 94.25 260 PRO A N 1
ATOM 1949 C CA . PRO A 1 260 ? -17.803 -11.708 17.667 1.00 94.25 260 PRO A CA 1
ATOM 1950 C C . PRO A 1 260 ? -17.933 -12.891 18.639 1.00 94.25 260 PRO A C 1
ATOM 1952 O O . PRO A 1 260 ? -18.793 -13.749 18.425 1.00 94.25 260 PRO A O 1
ATOM 1955 N N . PRO A 1 261 ? -17.099 -12.960 19.698 1.00 92.19 261 PRO A N 1
ATOM 1956 C CA . PRO A 1 261 ? -17.007 -14.150 20.541 1.00 92.19 261 PRO A CA 1
ATOM 1957 C C . PRO A 1 261 ? -18.071 -14.227 21.642 1.00 92.19 261 PRO A C 1
ATOM 1959 O O . PRO A 1 261 ? -18.308 -15.316 22.157 1.00 92.19 261 PRO A O 1
ATOM 1962 N N . LYS A 1 262 ? -18.687 -13.107 22.053 1.00 90.31 262 LYS A N 1
ATOM 1963 C CA . LYS A 1 262 ? -19.642 -13.100 23.175 1.00 90.31 262 LYS A CA 1
ATOM 1964 C C . LYS A 1 262 ? -21.047 -13.460 22.699 1.00 90.31 262 LYS A C 1
ATOM 1966 O O . LYS A 1 262 ? -21.561 -12.844 21.768 1.00 90.31 262 LYS A O 1
ATOM 1971 N N . GLU A 1 263 ? -21.676 -14.410 23.379 1.00 88.62 263 GLU A N 1
ATOM 1972 C CA . GLU A 1 263 ? -23.081 -14.772 23.169 1.00 88.62 263 GLU A CA 1
ATOM 1973 C C . GLU A 1 263 ? -24.027 -13.720 23.770 1.00 88.62 263 GLU A C 1
ATOM 1975 O O . GLU A 1 263 ? -23.657 -12.994 24.699 1.00 88.62 263 GLU A O 1
ATOM 1980 N N . ASN A 1 264 ? -25.262 -13.644 23.254 1.00 85.50 264 ASN A N 1
ATOM 1981 C CA . ASN A 1 264 ? -26.353 -12.803 23.782 1.00 85.50 264 ASN A CA 1
ATOM 1982 C C . ASN A 1 264 ? -25.987 -11.321 24.003 1.00 85.50 264 ASN A C 1
ATOM 1984 O O . ASN A 1 264 ? -26.575 -10.646 24.846 1.00 85.50 264 ASN A O 1
ATOM 1988 N N . THR A 1 265 ? -24.989 -10.817 23.275 1.00 89.56 265 THR A N 1
ATOM 1989 C CA . THR A 1 265 ? -24.495 -9.444 23.390 1.00 89.56 265 THR A CA 1
ATOM 1990 C C . THR A 1 265 ? -24.465 -8.804 22.013 1.00 89.56 265 THR A C 1
ATOM 1992 O O . THR A 1 265 ? -23.808 -9.320 21.105 1.00 89.56 265 THR A O 1
ATOM 1995 N N . ASP A 1 266 ? -25.159 -7.677 21.873 1.00 91.25 266 ASP A N 1
ATOM 1996 C CA . ASP A 1 266 ? -25.208 -6.909 20.632 1.00 91.25 266 ASP A CA 1
ATOM 1997 C C . ASP A 1 266 ? -23.811 -6.477 20.175 1.00 91.25 266 ASP A C 1
ATOM 1999 O O . ASP A 1 266 ? -22.908 -6.214 20.974 1.00 91.25 266 ASP A O 1
ATOM 2003 N N . VAL A 1 267 ? -23.647 -6.366 18.861 1.00 93.50 267 VAL A N 1
ATOM 2004 C CA . VAL A 1 267 ? -22.399 -5.945 18.229 1.00 93.50 267 VAL A CA 1
ATOM 2005 C C . VAL A 1 267 ? -22.600 -4.563 17.630 1.00 93.50 267 VAL A C 1
ATOM 2007 O O . VAL A 1 267 ? -23.457 -4.360 16.770 1.00 93.50 267 VAL A O 1
ATOM 2010 N N . SER A 1 268 ? -21.782 -3.606 18.051 1.00 93.75 268 SER A N 1
ATOM 2011 C CA . SER A 1 268 ? -21.695 -2.289 17.419 1.00 93.75 268 SER A CA 1
ATOM 2012 C C . SER A 1 268 ? -20.480 -2.225 16.500 1.00 93.75 268 SER A C 1
ATOM 2014 O O . SER A 1 268 ? -19.376 -2.592 16.890 1.00 93.75 268 SER A O 1
ATOM 2016 N N . PHE A 1 269 ? -20.699 -1.785 15.267 1.00 95.69 269 PHE A N 1
ATOM 2017 C CA . PHE A 1 269 ? -19.688 -1.568 14.242 1.00 95.69 269 PHE A CA 1
ATOM 2018 C C . PHE A 1 269 ? -19.514 -0.071 14.032 1.00 95.69 269 PHE A C 1
ATOM 2020 O O . PHE A 1 269 ? -20.504 0.624 13.790 1.00 95.69 269 PHE A O 1
ATOM 2027 N N . LYS A 1 270 ? -18.269 0.405 14.067 1.00 95.81 270 LYS A N 1
ATOM 2028 C CA . LYS A 1 270 ? -17.914 1.780 13.720 1.00 95.81 270 LYS A CA 1
ATOM 2029 C C . LYS A 1 270 ? -16.740 1.795 12.743 1.00 95.81 270 LYS A C 1
ATOM 2031 O O . LYS A 1 270 ? -15.752 1.091 12.938 1.00 95.81 270 LYS A O 1
ATOM 2036 N N . LEU A 1 271 ? -16.852 2.613 11.702 1.00 95.81 271 LEU A N 1
ATOM 2037 C CA . LEU A 1 271 ? -15.817 2.839 10.699 1.00 95.81 271 LEU A CA 1
ATOM 2038 C C . LEU A 1 271 ? -15.727 4.329 10.376 1.00 95.81 271 LEU A C 1
ATOM 2040 O O . LEU A 1 271 ? -16.724 4.953 10.017 1.00 95.81 271 LEU A O 1
ATOM 2044 N N . THR A 1 272 ? -14.523 4.875 10.452 1.00 94.31 272 THR A N 1
ATOM 2045 C CA . THR A 1 272 ? -14.216 6.261 10.111 1.00 94.31 272 THR A CA 1
ATOM 2046 C C . THR A 1 272 ? -13.059 6.291 9.122 1.00 94.31 272 THR A C 1
ATOM 2048 O O . THR A 1 272 ? -12.060 5.596 9.299 1.00 94.31 272 THR A O 1
ATOM 2051 N N . CYS A 1 273 ? -13.207 7.094 8.075 1.00 93.62 273 CYS A N 1
ATOM 2052 C CA . CYS A 1 273 ? -12.236 7.241 7.001 1.00 93.62 273 CYS A CA 1
ATOM 2053 C C . CYS A 1 273 ? -11.875 8.715 6.825 1.00 93.62 273 CYS A C 1
ATOM 2055 O O . CYS A 1 273 ? -12.743 9.549 6.556 1.00 93.62 273 CYS A O 1
ATOM 2057 N N . THR A 1 274 ? -10.588 9.026 6.932 1.00 91.06 274 THR A N 1
ATOM 2058 C CA . THR A 1 274 ? -10.039 10.378 6.799 1.00 91.06 274 THR A CA 1
ATOM 2059 C C . THR A 1 274 ? -8.947 10.381 5.732 1.00 91.06 274 THR A C 1
ATOM 2061 O O . THR A 1 274 ? -7.851 9.873 5.950 1.00 91.06 274 THR A O 1
ATOM 2064 N N . GLY A 1 275 ? -9.259 10.936 4.558 1.00 82.94 275 GLY A N 1
ATOM 2065 C CA . GLY A 1 275 ? -8.344 11.048 3.414 1.00 82.94 275 GLY A CA 1
ATOM 2066 C C . GLY A 1 275 ? -8.062 12.499 3.018 1.00 82.94 275 GLY A C 1
ATOM 2067 O O . GLY A 1 275 ? -8.786 13.419 3.409 1.00 82.94 275 GLY A O 1
ATOM 2068 N N . LEU A 1 276 ? -7.013 12.709 2.221 1.00 72.00 276 LEU A N 1
ATOM 2069 C CA . LEU A 1 276 ? -6.696 14.014 1.632 1.00 72.00 276 LEU A CA 1
ATOM 2070 C C . LEU A 1 276 ? -7.707 14.365 0.513 1.00 72.00 276 LEU A C 1
ATOM 2072 O O . LEU A 1 276 ? -8.175 13.484 -0.212 1.00 72.00 276 LEU A O 1
ATOM 2076 N N . LEU A 1 277 ? -8.034 15.654 0.344 1.00 64.62 277 LEU A N 1
ATOM 2077 C CA . LEU A 1 277 ? -8.820 16.188 -0.791 1.00 64.62 277 LEU A CA 1
ATOM 2078 C C . LEU A 1 277 ? -10.229 15.574 -0.983 1.00 64.62 277 LEU A C 1
ATOM 2080 O O . LEU A 1 277 ? -10.655 15.353 -2.113 1.00 64.62 277 LEU A O 1
ATOM 2084 N N . ASN A 1 278 ? -10.969 15.293 0.097 1.00 62.66 278 ASN A N 1
ATOM 2085 C CA . ASN A 1 278 ? -12.311 14.677 0.043 1.00 62.66 278 ASN A CA 1
ATOM 2086 C C . ASN A 1 278 ? -12.369 13.319 -0.690 1.00 62.66 278 ASN A C 1
ATOM 2088 O O . ASN A 1 278 ? -13.454 12.877 -1.071 1.00 62.66 278 ASN A O 1
ATOM 2092 N N . SER A 1 279 ? -11.233 12.635 -0.875 1.00 64.75 279 SER A N 1
ATOM 2093 C CA . SER A 1 279 ? -11.227 11.268 -1.394 1.00 64.75 279 SER A CA 1
ATOM 2094 C C . SER A 1 279 ? -11.818 10.324 -0.340 1.00 64.75 279 SER A C 1
ATOM 2096 O O . SER A 1 279 ? -11.179 9.940 0.638 1.00 64.75 279 SER A O 1
ATOM 2098 N N . GLN A 1 280 ? -13.101 10.007 -0.500 1.00 78.94 280 GLN A N 1
ATOM 2099 C CA . GLN A 1 280 ? -13.808 9.039 0.331 1.00 78.94 280 GLN A CA 1
ATOM 2100 C C . GLN A 1 280 ? -13.805 7.699 -0.399 1.00 78.94 280 GLN A C 1
ATOM 2102 O O . GLN A 1 280 ? -14.321 7.594 -1.510 1.00 78.94 280 GLN A O 1
ATOM 2107 N N . GLY A 1 281 ? -13.223 6.676 0.229 1.00 89.06 281 GLY A N 1
ATOM 2108 C CA . GLY A 1 281 ? -13.340 5.306 -0.262 1.00 89.06 281 GLY A CA 1
ATOM 2109 C C . GLY A 1 281 ? -14.783 4.809 -0.210 1.00 89.06 281 GLY A C 1
ATOM 2110 O O . GLY A 1 281 ? -15.656 5.425 0.400 1.00 89.06 281 GLY A O 1
ATOM 2111 N N . LYS A 1 282 ? -15.038 3.652 -0.804 1.00 93.88 282 LYS A N 1
ATOM 2112 C CA . LYS A 1 282 ? -16.308 2.931 -0.707 1.00 93.88 282 LYS A CA 1
ATOM 2113 C C . LYS A 1 282 ? -16.179 1.774 0.269 1.00 93.88 282 LYS A C 1
ATOM 2115 O O . LYS A 1 282 ? -15.138 1.124 0.340 1.00 93.88 282 LYS A O 1
ATOM 2120 N N . VAL A 1 283 ? -17.254 1.494 1.000 1.00 95.19 283 VAL A N 1
ATOM 2121 C CA . VAL A 1 283 ? -17.340 0.362 1.923 1.00 95.19 283 VAL A CA 1
ATOM 2122 C C . VAL A 1 283 ? -18.465 -0.594 1.534 1.00 95.19 283 VAL A C 1
ATOM 2124 O O . VAL A 1 283 ? -19.607 -0.189 1.296 1.00 95.19 283 VAL A O 1
ATOM 2127 N N . ASN A 1 284 ? -18.138 -1.886 1.521 1.00 95.75 284 ASN A N 1
ATOM 2128 C CA . ASN A 1 284 ? -19.114 -2.969 1.551 1.00 95.75 284 ASN A CA 1
ATOM 2129 C C . ASN A 1 284 ? -19.016 -3.692 2.896 1.00 95.75 284 ASN A C 1
ATOM 2131 O O . ASN A 1 284 ? -17.935 -4.120 3.294 1.00 95.75 284 ASN A O 1
ATOM 2135 N N . LEU A 1 285 ? -20.152 -3.874 3.567 1.00 95.56 285 LEU A N 1
ATOM 2136 C CA . LEU A 1 285 ? -20.252 -4.648 4.804 1.00 95.56 285 LEU A CA 1
ATOM 2137 C C . LEU A 1 285 ? -21.174 -5.829 4.562 1.00 95.56 285 LEU A C 1
ATOM 2139 O O . LEU A 1 285 ? -22.359 -5.658 4.257 1.00 95.56 285 LEU A O 1
ATOM 2143 N N . THR A 1 286 ? -20.619 -7.025 4.705 1.00 93.69 286 THR A N 1
ATOM 2144 C CA . THR A 1 286 ? -21.338 -8.280 4.512 1.00 93.69 286 THR A CA 1
ATOM 2145 C C . THR A 1 286 ? -21.205 -9.149 5.746 1.00 93.69 286 THR A C 1
ATOM 2147 O O . THR A 1 286 ? -20.155 -9.177 6.384 1.00 93.69 286 THR A O 1
ATOM 2150 N N . VAL A 1 287 ? -22.284 -9.834 6.101 1.00 92.50 287 VAL A N 1
ATOM 2151 C CA . VAL A 1 287 ? -22.332 -10.691 7.281 1.00 92.50 287 VAL A CA 1
ATOM 2152 C C . VAL A 1 287 ? -22.770 -12.067 6.846 1.00 92.50 287 VAL A C 1
ATOM 2154 O O . VAL A 1 287 ? -23.837 -12.232 6.249 1.00 92.50 287 VAL A O 1
ATOM 2157 N N . PHE A 1 288 ? -21.932 -13.044 7.148 1.00 88.19 288 PHE A N 1
ATOM 2158 C CA . PHE A 1 288 ? -22.299 -14.441 7.093 1.00 88.19 288 PHE A CA 1
ATOM 2159 C C . PHE A 1 288 ? -22.833 -14.849 8.467 1.00 88.19 288 PHE A C 1
ATOM 2161 O O . PHE A 1 288 ? -22.172 -14.566 9.458 1.00 88.19 288 PHE A O 1
ATOM 2168 N N . SER A 1 289 ? -24.007 -15.472 8.555 1.00 83.38 289 SER A N 1
ATOM 2169 C CA . SER A 1 289 ? -24.542 -16.005 9.813 1.00 83.38 289 SER A CA 1
ATOM 2170 C C . SER A 1 289 ? -25.379 -17.256 9.577 1.00 83.38 289 SER A C 1
ATOM 2172 O O . SER A 1 289 ? -26.160 -17.339 8.625 1.00 83.38 289 SER A O 1
ATOM 2174 N N . GLY A 1 290 ? -25.258 -18.222 10.491 1.00 71.44 290 GLY A N 1
ATOM 2175 C CA . GLY A 1 290 ? -26.122 -19.404 10.527 1.00 71.44 290 GLY A CA 1
ATOM 2176 C C . GLY A 1 290 ? -27.603 -19.077 10.765 1.00 71.44 290 GLY A C 1
ATOM 2177 O O . GLY A 1 290 ? -28.456 -19.869 10.373 1.00 71.44 290 GLY A O 1
ATOM 2178 N N . ALA A 1 291 ? -27.911 -17.903 11.330 1.00 66.06 291 ALA A N 1
ATOM 2179 C CA . ALA A 1 291 ? -29.274 -17.459 11.639 1.00 66.06 291 ALA A CA 1
ATOM 2180 C C . ALA A 1 291 ? -30.143 -17.194 10.392 1.00 66.06 291 ALA A C 1
ATOM 2182 O O . ALA A 1 291 ? -31.367 -17.174 10.474 1.00 66.06 291 ALA A O 1
ATOM 2183 N N . PHE A 1 292 ? -29.532 -16.996 9.219 1.00 74.25 292 PHE A N 1
ATOM 2184 C CA . PHE A 1 292 ? -30.233 -16.513 8.024 1.00 74.25 292 PHE A CA 1
ATOM 2185 C C . PHE A 1 292 ? -30.878 -17.592 7.137 1.00 74.25 292 PHE A C 1
ATOM 2187 O O . PHE A 1 292 ? -31.442 -17.249 6.101 1.00 74.25 292 PHE A O 1
ATOM 2194 N N . GLY A 1 293 ? -30.839 -18.875 7.510 1.00 66.56 293 GLY A N 1
ATOM 2195 C CA . GLY A 1 293 ? -31.419 -19.954 6.693 1.00 66.56 293 GLY A CA 1
ATOM 2196 C C . GLY A 1 293 ? -30.703 -20.152 5.340 1.00 66.56 293 GLY A C 1
ATOM 2197 O O . GLY A 1 293 ? -29.484 -19.982 5.247 1.00 66.56 293 GLY A O 1
ATOM 2198 N N . ASN A 1 294 ? -31.435 -20.546 4.284 1.00 53.62 294 ASN A N 1
ATOM 2199 C CA . ASN A 1 294 ? -30.881 -20.659 2.924 1.00 53.62 294 ASN A CA 1
ATOM 2200 C C . ASN A 1 294 ? -30.519 -19.254 2.402 1.00 53.62 294 ASN A C 1
ATOM 2202 O O . ASN A 1 294 ? -31.394 -18.403 2.292 1.00 53.62 294 ASN A O 1
ATOM 2206 N N . ASN A 1 295 ? -29.242 -19.043 2.057 1.00 60.75 295 ASN A N 1
ATOM 2207 C CA . ASN A 1 295 ? -28.531 -17.755 1.917 1.00 60.75 295 ASN A CA 1
ATOM 2208 C C . ASN A 1 295 ? -28.028 -17.167 3.242 1.00 60.75 295 ASN A C 1
ATOM 2210 O O . ASN A 1 295 ? -28.455 -16.112 3.707 1.00 60.75 295 ASN A O 1
ATOM 2214 N N . ARG A 1 296 ? -26.999 -17.824 3.788 1.00 78.31 296 ARG A N 1
ATOM 2215 C CA . ARG A 1 296 ? -26.269 -17.419 4.997 1.00 78.31 296 ARG A CA 1
ATOM 2216 C C . ARG A 1 296 ? -25.543 -16.070 4.901 1.00 78.31 296 ARG A C 1
ATOM 2218 O O . ARG A 1 296 ? -24.954 -15.668 5.891 1.00 78.31 296 ARG A O 1
ATOM 2225 N N . LEU A 1 297 ? -25.557 -15.372 3.761 1.00 84.12 297 LEU A N 1
ATOM 2226 C CA . LEU A 1 297 ? -24.850 -14.102 3.550 1.00 84.12 297 LEU A CA 1
ATOM 2227 C C . LEU A 1 297 ? -25.837 -12.952 3.321 1.00 84.12 297 LEU A C 1
ATOM 2229 O O . LEU A 1 297 ? -26.634 -12.990 2.384 1.00 84.12 297 LEU A O 1
ATOM 2233 N N . ARG A 1 298 ? -25.741 -11.893 4.131 1.00 87.31 298 ARG A N 1
ATOM 2234 C CA . ARG A 1 298 ? -26.492 -10.637 3.964 1.00 87.31 298 ARG A CA 1
ATOM 2235 C C . ARG A 1 298 ? -25.553 -9.451 3.777 1.00 87.31 298 ARG A C 1
ATOM 2237 O O . ARG A 1 298 ? -24.480 -9.394 4.373 1.00 87.31 298 ARG A O 1
ATOM 2244 N N . ARG A 1 299 ? -25.960 -8.491 2.945 1.00 88.56 299 ARG A N 1
ATOM 2245 C CA . ARG A 1 299 ? -25.211 -7.256 2.667 1.00 88.56 299 ARG A CA 1
ATOM 2246 C C . ARG A 1 299 ? -25.917 -6.086 3.346 1.00 88.56 299 ARG A C 1
ATOM 2248 O O . ARG A 1 299 ? -27.107 -5.894 3.122 1.00 88.56 299 ARG A O 1
ATOM 2255 N N . PHE A 1 300 ? -25.192 -5.325 4.157 1.00 88.56 300 PHE A N 1
ATOM 2256 C CA . PHE A 1 300 ? -25.733 -4.196 4.925 1.00 88.56 300 PHE A CA 1
ATOM 2257 C C . PHE A 1 300 ? -25.270 -2.844 4.387 1.00 88.56 300 PHE A C 1
ATOM 2259 O O . PHE A 1 300 ? -26.008 -1.865 4.473 1.00 88.56 300 PHE A O 1
ATOM 2266 N N . LEU A 1 301 ? -24.066 -2.794 3.816 1.00 89.50 301 LEU A N 1
ATOM 2267 C CA . LEU A 1 301 ? -23.542 -1.636 3.095 1.00 89.50 301 LEU A CA 1
ATOM 2268 C C . LEU A 1 301 ? -23.083 -2.102 1.718 1.00 89.50 301 LEU A C 1
ATOM 2270 O O . LEU A 1 301 ? -22.428 -3.143 1.609 1.00 89.50 301 LEU A O 1
ATOM 2274 N N . ILE A 1 302 ? -23.450 -1.351 0.683 1.00 91.50 302 ILE A N 1
ATOM 2275 C CA . ILE A 1 302 ? -23.110 -1.641 -0.711 1.00 91.50 302 ILE A CA 1
ATOM 2276 C C . ILE A 1 302 ? -22.694 -0.325 -1.361 1.00 91.50 302 ILE A C 1
ATOM 2278 O O . ILE A 1 302 ? -23.529 0.549 -1.578 1.00 91.50 302 ILE A O 1
ATOM 2282 N N . GLY A 1 303 ? -21.400 -0.178 -1.634 1.00 89.31 303 GLY A N 1
ATOM 2283 C CA . GLY A 1 303 ? -20.823 0.994 -2.290 1.00 89.31 303 GLY A CA 1
ATOM 2284 C C . GLY A 1 303 ? -21.034 2.293 -1.518 1.00 89.31 303 GLY A C 1
ATOM 2285 O O . GLY A 1 303 ? -21.052 3.359 -2.124 1.00 89.31 303 GLY A O 1
ATOM 2286 N N . SER A 1 304 ? -21.245 2.215 -0.202 1.00 90.50 304 SER A N 1
ATOM 2287 C CA . SER A 1 304 ? -21.493 3.393 0.627 1.00 90.50 304 SER A CA 1
ATOM 2288 C C . SER A 1 304 ? -20.201 4.190 0.783 1.00 90.50 304 SER A C 1
ATOM 2290 O O . SER A 1 304 ? -19.138 3.596 0.945 1.00 90.50 304 SER A O 1
ATOM 2292 N N . ALA A 1 305 ? -20.279 5.518 0.739 1.00 91.50 305 ALA A N 1
ATOM 2293 C CA . ALA A 1 305 ? -19.112 6.361 0.971 1.00 91.50 305 ALA A CA 1
ATOM 2294 C C . ALA A 1 305 ? -18.589 6.162 2.402 1.00 91.50 305 ALA A C 1
ATOM 2296 O O . ALA A 1 305 ? -19.362 6.148 3.364 1.00 91.50 305 ALA A O 1
ATOM 2297 N N . CYS A 1 306 ? -17.279 5.990 2.542 1.00 88.56 306 CYS A N 1
ATOM 2298 C CA . CYS A 1 306 ? -16.629 5.876 3.832 1.00 88.56 306 CYS A CA 1
ATOM 2299 C C . CYS A 1 306 ? -16.278 7.271 4.348 1.00 88.56 306 CYS A C 1
ATOM 2301 O O . CYS A 1 306 ? -15.316 7.889 3.894 1.00 88.56 306 CYS A O 1
ATOM 2303 N N . HIS A 1 307 ? -17.062 7.747 5.312 1.00 86.50 307 HIS A N 1
ATOM 2304 C CA . HIS A 1 307 ? -16.760 8.947 6.087 1.00 86.50 307 HIS A CA 1
ATOM 2305 C C . HIS A 1 307 ? -16.859 8.631 7.579 1.00 86.50 307 HIS A C 1
ATOM 2307 O O . HIS A 1 307 ? -15.840 8.441 8.236 1.00 86.50 307 HIS A O 1
ATOM 2313 N N . GLU A 1 308 ? -18.082 8.456 8.075 1.00 91.31 308 GLU A N 1
ATOM 2314 C CA . GLU A 1 308 ? -18.374 7.905 9.393 1.00 91.31 308 GLU A CA 1
ATOM 2315 C C . GLU A 1 308 ? -19.587 6.983 9.259 1.00 91.31 308 GLU A C 1
ATOM 2317 O O . GLU A 1 308 ? -20.668 7.398 8.841 1.00 91.31 308 GLU A O 1
ATOM 2322 N N . VAL A 1 309 ? -19.386 5.701 9.546 1.00 92.38 309 VAL A N 1
ATOM 2323 C CA . VAL A 1 309 ? -20.403 4.666 9.414 1.00 92.38 309 VAL A CA 1
ATOM 2324 C C . VAL A 1 309 ? -20.533 3.944 10.742 1.00 92.38 309 VAL A C 1
ATOM 2326 O O . VAL A 1 309 ? -19.574 3.347 11.223 1.00 92.38 309 VAL A O 1
ATOM 2329 N N . GLU A 1 310 ? -21.734 3.967 11.311 1.00 93.56 310 GLU A N 1
ATOM 2330 C CA . GLU A 1 310 ? -22.069 3.236 12.531 1.00 93.56 310 GLU A CA 1
ATOM 2331 C C . GLU A 1 310 ? -23.278 2.327 12.285 1.00 93.56 310 GLU A C 1
ATOM 2333 O O . GLU A 1 310 ? -24.271 2.727 11.669 1.00 93.56 310 GLU A O 1
ATOM 2338 N N . ARG A 1 311 ? -23.196 1.078 12.747 1.00 93.25 311 ARG A N 1
ATOM 2339 C CA . ARG A 1 311 ? -24.292 0.101 12.694 1.00 93.25 311 ARG A CA 1
ATOM 2340 C C . ARG A 1 311 ? -24.317 -0.733 13.967 1.00 93.25 311 ARG A C 1
ATOM 2342 O O . ARG A 1 311 ? -23.281 -0.984 14.573 1.00 93.25 311 ARG A O 1
ATOM 2349 N N . ARG A 1 312 ? -25.504 -1.200 14.347 1.00 92.25 312 ARG A N 1
ATOM 2350 C CA . ARG A 1 312 ? -25.700 -2.135 15.459 1.00 92.25 312 ARG A CA 1
ATOM 2351 C C . ARG A 1 312 ? -26.378 -3.396 14.952 1.00 92.25 312 ARG A C 1
ATOM 2353 O O . ARG A 1 312 ? -27.254 -3.314 14.095 1.00 92.25 312 ARG A O 1
ATOM 2360 N N . PHE A 1 313 ? -25.959 -4.531 15.489 1.00 91.75 313 PHE A N 1
ATOM 2361 C CA . PHE A 1 313 ? -26.461 -5.856 15.159 1.00 91.75 313 PHE A CA 1
ATOM 2362 C C . PHE A 1 313 ? -26.924 -6.529 16.447 1.00 91.75 313 PHE A C 1
ATOM 2364 O O . PHE A 1 313 ? -26.123 -6.703 17.367 1.00 91.75 313 PHE A O 1
ATOM 2371 N N . SER A 1 314 ? -28.214 -6.860 16.518 1.00 89.31 314 SER A N 1
ATOM 2372 C CA . SER A 1 314 ? -28.809 -7.435 17.723 1.00 89.31 314 SER A CA 1
ATOM 2373 C C . SER A 1 314 ? -28.457 -8.912 17.874 1.00 89.31 314 SER A C 1
ATOM 2375 O O . SER A 1 314 ? -28.522 -9.667 16.905 1.00 89.31 314 SER A O 1
ATOM 2377 N N . ALA A 1 315 ? -28.144 -9.349 19.091 1.00 88.00 315 ALA A N 1
ATOM 2378 C CA . ALA A 1 315 ? -27.940 -10.765 19.391 1.00 88.00 315 ALA A CA 1
ATOM 2379 C C . ALA A 1 315 ? -29.224 -11.612 19.276 1.00 88.00 315 ALA A C 1
ATOM 2381 O O . ALA A 1 315 ? -29.144 -12.836 19.263 1.00 88.00 315 ALA A O 1
ATOM 2382 N N . GLU A 1 316 ? -30.403 -10.991 19.166 1.00 84.25 316 GLU A N 1
ATOM 2383 C CA . GLU A 1 316 ? -31.663 -11.703 18.908 1.00 84.25 316 GLU A CA 1
ATOM 2384 C C . GLU A 1 316 ? -31.780 -12.150 17.443 1.00 84.25 316 GLU A C 1
ATOM 2386 O O . GLU A 1 316 ? -32.326 -13.211 17.145 1.00 84.25 316 GLU A O 1
ATOM 2391 N N . GLU A 1 317 ? -31.248 -11.349 16.516 1.00 84.06 317 GLU A N 1
ATOM 2392 C CA . GLU A 1 317 ? -31.293 -11.626 15.076 1.00 84.06 317 GLU A CA 1
ATOM 2393 C C . GLU A 1 317 ? -30.087 -12.443 14.591 1.00 84.06 317 GLU A C 1
ATOM 2395 O O . GLU A 1 317 ? -30.156 -13.116 13.558 1.00 84.06 317 GLU A O 1
ATOM 2400 N N . PHE A 1 318 ? -28.969 -12.365 15.314 1.00 86.12 318 PHE A N 1
ATOM 2401 C CA . PHE A 1 318 ? -27.695 -12.962 14.937 1.00 86.12 318 PHE A CA 1
ATOM 2402 C C . PHE A 1 318 ? -27.191 -13.898 16.029 1.00 86.12 318 PHE A C 1
ATOM 2404 O O . PHE A 1 318 ? -27.123 -13.544 17.200 1.00 86.12 318 PHE A O 1
ATOM 2411 N N . LEU A 1 319 ? -26.729 -15.075 15.617 1.00 85.31 319 LEU A N 1
ATOM 2412 C CA . LEU A 1 319 ? -26.091 -16.025 16.523 1.00 85.31 319 LEU A CA 1
ATOM 2413 C C . LEU A 1 319 ? -24.618 -15.636 16.701 1.00 85.31 319 LEU A C 1
ATOM 2415 O O . LEU A 1 319 ? -23.802 -15.925 15.826 1.00 85.31 319 LEU A O 1
ATOM 2419 N N . PHE A 1 320 ? -24.277 -14.957 17.792 1.00 89.50 320 PHE A N 1
ATOM 2420 C CA . PHE A 1 320 ? -22.888 -14.677 18.188 1.00 89.50 320 PHE A CA 1
ATOM 2421 C C . PHE A 1 320 ? -22.396 -15.711 19.206 1.00 89.50 320 PHE A C 1
ATOM 2423 O O . PHE A 1 320 ? -23.217 -16.336 19.871 1.00 89.50 320 PHE A O 1
ATOM 2430 N N . GLY A 1 321 ? -21.080 -15.890 19.330 1.00 85.25 321 GLY A N 1
ATOM 2431 C CA . GLY A 1 321 ? -20.485 -16.924 20.184 1.00 85.25 321 GLY A CA 1
ATOM 2432 C C . GLY A 1 321 ? -19.265 -17.581 19.544 1.00 85.25 321 GLY A C 1
ATOM 2433 O O . GLY A 1 321 ? -19.074 -17.492 18.332 1.00 85.25 321 GLY A O 1
ATOM 2434 N N . THR A 1 322 ? -18.451 -18.276 20.339 1.00 83.38 322 THR A N 1
ATOM 2435 C CA . THR A 1 322 ? -17.281 -19.024 19.835 1.00 83.38 322 THR A CA 1
ATOM 2436 C C . THR A 1 322 ? -17.674 -20.173 18.913 1.00 83.38 322 THR A C 1
ATOM 2438 O O . THR A 1 322 ? -16.977 -20.447 17.939 1.00 83.38 322 THR A O 1
ATOM 2441 N N . ASP A 1 323 ? -18.818 -20.795 19.191 1.00 80.62 323 ASP A N 1
ATOM 2442 C CA . ASP A 1 323 ? -19.336 -21.936 18.433 1.00 80.62 323 ASP A CA 1
ATOM 2443 C C . ASP A 1 323 ? -20.267 -21.490 17.292 1.00 80.62 323 ASP A C 1
ATOM 2445 O O . ASP A 1 323 ? -20.783 -22.303 16.519 1.00 80.62 323 ASP A O 1
ATOM 2449 N N . ALA A 1 324 ? -20.500 -20.180 17.172 1.00 75.75 324 ALA A N 1
ATOM 2450 C CA . ALA A 1 324 ? -21.428 -19.614 16.216 1.00 75.75 324 ALA A CA 1
ATOM 2451 C C . ALA A 1 324 ? -20.735 -19.243 14.896 1.00 75.75 324 ALA A C 1
ATOM 2453 O O . ALA A 1 324 ? -19.696 -18.589 14.850 1.00 75.75 324 ALA A O 1
ATOM 2454 N N . ASN A 1 325 ? -21.372 -19.588 13.777 1.00 80.12 325 ASN A N 1
ATOM 2455 C CA . ASN A 1 325 ? -20.866 -19.310 12.428 1.00 80.12 325 ASN A CA 1
ATOM 2456 C C . ASN A 1 325 ? -21.188 -17.883 11.950 1.00 80.12 325 ASN A C 1
ATOM 2458 O O . ASN A 1 325 ? -21.591 -17.705 10.799 1.00 80.12 325 ASN A O 1
ATOM 2462 N N . THR A 1 326 ? -21.077 -16.873 12.817 1.00 89.88 326 THR A N 1
ATOM 2463 C CA . THR A 1 326 ? -21.291 -15.478 12.413 1.00 89.88 326 THR A CA 1
ATOM 2464 C C . THR A 1 326 ? -19.963 -14.783 12.153 1.00 89.88 326 THR A C 1
ATOM 2466 O O . THR A 1 326 ? -19.081 -14.737 13.004 1.00 89.88 326 THR A O 1
ATOM 2469 N N . THR A 1 327 ? -19.787 -14.261 10.943 1.00 93.12 327 THR A N 1
ATOM 2470 C CA . THR A 1 327 ? -18.552 -13.610 10.500 1.00 93.12 327 THR A CA 1
ATOM 2471 C C . THR A 1 327 ? -18.887 -12.354 9.715 1.00 93.12 327 THR A C 1
ATOM 2473 O O . THR A 1 327 ? -19.688 -12.383 8.780 1.00 93.12 327 THR A O 1
ATOM 2476 N N . PHE A 1 328 ? -18.257 -11.247 10.090 1.00 95.19 328 PHE A N 1
ATOM 2477 C CA . PHE A 1 328 ? -18.377 -9.971 9.401 1.00 95.19 328 PHE A CA 1
ATOM 2478 C C . PHE A 1 328 ? -17.190 -9.807 8.463 1.00 95.19 328 PHE A C 1
ATOM 2480 O O . PHE A 1 328 ? -16.048 -9.977 8.883 1.00 95.19 328 PHE A O 1
ATOM 2487 N N . PHE A 1 329 ? -17.467 -9.442 7.217 1.00 95.12 329 PHE A N 1
ATOM 2488 C CA . PHE A 1 329 ? -16.466 -9.070 6.226 1.00 95.12 329 PHE A CA 1
ATOM 2489 C C . PHE A 1 329 ? -16.692 -7.620 5.812 1.00 95.12 329 PHE A C 1
ATOM 2491 O O . PHE A 1 329 ? -17.794 -7.249 5.384 1.00 95.12 329 PHE A O 1
ATOM 2498 N N . VAL A 1 330 ? -15.643 -6.814 5.931 1.00 96.75 330 VAL A N 1
ATOM 2499 C CA . VAL A 1 330 ? -15.638 -5.394 5.574 1.00 96.75 330 VAL A CA 1
ATOM 2500 C C . VAL A 1 330 ? -14.640 -5.194 4.447 1.00 96.75 330 VAL A C 1
ATOM 2502 O O . VAL A 1 330 ? -13.463 -5.501 4.608 1.00 96.75 330 VAL A O 1
ATOM 2505 N N . PHE A 1 331 ? -15.102 -4.672 3.317 1.00 95.81 331 PHE A N 1
ATOM 2506 C CA . PHE A 1 331 ? -14.262 -4.371 2.161 1.00 95.81 331 PHE A CA 1
ATOM 2507 C C . PHE A 1 331 ? -14.226 -2.862 1.974 1.00 95.81 331 PHE A C 1
ATOM 2509 O O . PHE A 1 331 ? -15.264 -2.262 1.680 1.00 95.81 331 PHE A O 1
ATOM 2516 N N . LEU A 1 332 ? -13.051 -2.262 2.142 1.00 95.62 332 LEU A N 1
ATOM 2517 C CA . LEU A 1 332 ? -12.799 -0.865 1.822 1.00 95.62 332 LEU A CA 1
ATOM 2518 C C . LEU A 1 332 ? -12.054 -0.793 0.490 1.00 95.62 332 LEU A C 1
ATOM 2520 O O . LEU A 1 332 ? -11.049 -1.479 0.318 1.00 95.62 332 LEU A O 1
ATOM 2524 N N . TYR A 1 333 ? -12.533 0.004 -0.458 1.00 94.44 333 TYR A N 1
ATOM 2525 C CA . TYR A 1 333 ? -11.955 0.069 -1.802 1.00 94.44 333 TYR A CA 1
ATOM 2526 C C . TYR A 1 333 ? -12.150 1.442 -2.444 1.00 94.44 333 TYR A C 1
ATOM 2528 O O . TYR A 1 333 ? -12.940 2.244 -1.952 1.00 94.44 333 TYR A O 1
ATOM 2536 N N . ASP A 1 334 ? -11.466 1.694 -3.563 1.00 92.75 334 ASP A N 1
ATOM 2537 C CA . ASP A 1 334 ? -11.618 2.924 -4.363 1.00 92.75 334 ASP A CA 1
ATOM 2538 C C . ASP A 1 334 ? -11.238 4.199 -3.584 1.00 92.75 334 ASP A C 1
ATOM 2540 O O . ASP A 1 334 ? -11.808 5.269 -3.783 1.00 92.75 334 ASP A O 1
ATOM 2544 N N . PHE A 1 335 ? -10.290 4.076 -2.650 1.00 92.44 335 PHE A N 1
ATOM 2545 C CA . PHE A 1 335 ? -9.663 5.212 -1.975 1.00 92.44 335 PHE A CA 1
ATOM 2546 C C . PHE A 1 335 ? -8.278 5.495 -2.560 1.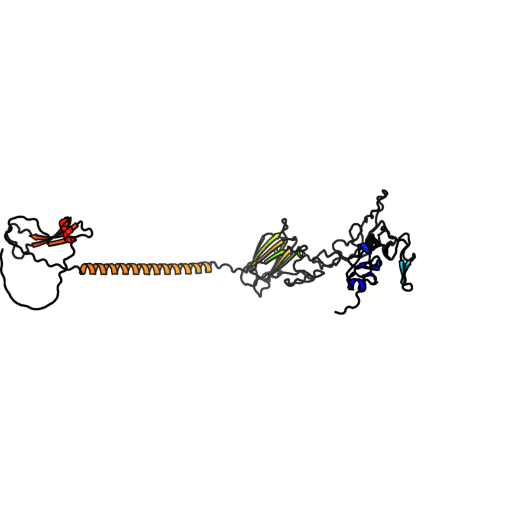00 92.44 335 PHE A C 1
ATOM 2548 O O . PHE A 1 335 ? -7.719 4.673 -3.285 1.00 92.44 335 PHE A O 1
ATOM 2555 N N . LYS A 1 336 ? -7.719 6.660 -2.222 1.00 91.06 336 LYS A N 1
ATOM 2556 C CA . LYS A 1 336 ? -6.343 7.042 -2.554 1.00 91.06 336 LYS A CA 1
ATOM 2557 C C . LYS A 1 336 ? -5.567 7.354 -1.279 1.00 91.06 336 LYS A C 1
ATOM 2559 O O . LYS A 1 336 ? -6.145 7.871 -0.325 1.00 91.06 336 LYS A O 1
ATOM 2564 N N . THR A 1 337 ? -4.276 7.046 -1.269 1.00 90.62 337 THR A N 1
ATOM 2565 C CA . THR A 1 337 ? -3.365 7.400 -0.178 1.00 90.62 337 THR A CA 1
ATOM 2566 C C . THR A 1 337 ? -2.843 8.841 -0.346 1.00 90.62 337 THR A C 1
ATOM 2568 O O . THR A 1 337 ? -2.780 9.343 -1.472 1.00 90.62 337 THR A O 1
ATOM 2571 N N . PRO A 1 338 ? -2.526 9.559 0.752 1.00 91.75 338 PRO A N 1
ATOM 2572 C CA . PRO A 1 338 ? -2.554 9.102 2.139 1.00 91.75 338 PRO A CA 1
ATOM 2573 C C . PRO A 1 338 ? -3.967 9.035 2.746 1.00 91.75 338 PRO A C 1
ATOM 2575 O O . PRO A 1 338 ? -4.801 9.915 2.517 1.00 91.75 338 PRO A O 1
ATOM 2578 N N . MET A 1 339 ? -4.222 8.001 3.555 1.00 91.00 339 MET A N 1
ATOM 2579 C CA . MET A 1 339 ? -5.519 7.767 4.200 1.00 91.00 339 MET A CA 1
ATOM 2580 C C . MET A 1 339 ? -5.366 7.173 5.602 1.00 91.00 339 MET A C 1
ATOM 2582 O O . MET A 1 339 ? -4.570 6.262 5.820 1.00 91.00 339 MET A O 1
ATOM 2586 N N . ILE A 1 340 ? -6.183 7.648 6.542 1.00 92.50 340 ILE A N 1
ATOM 2587 C CA . ILE A 1 340 ? -6.318 7.071 7.879 1.00 92.50 340 ILE A CA 1
ATOM 2588 C C . ILE A 1 340 ? -7.674 6.373 7.979 1.00 92.50 340 ILE A C 1
ATOM 2590 O O . ILE A 1 340 ? -8.719 6.951 7.677 1.00 92.50 340 ILE A O 1
ATOM 2594 N N . ILE A 1 341 ? -7.653 5.113 8.404 1.00 95.00 341 ILE A N 1
ATOM 2595 C CA . ILE A 1 341 ? -8.842 4.278 8.568 1.00 95.00 341 ILE A CA 1
ATOM 2596 C C . ILE A 1 341 ? -8.914 3.848 10.024 1.00 95.00 341 ILE A C 1
ATOM 2598 O O . ILE A 1 341 ? -7.992 3.212 10.532 1.00 95.00 341 ILE A O 1
ATOM 2602 N N . GLN A 1 342 ? -10.020 4.165 10.686 1.00 96.00 342 GLN A N 1
ATOM 2603 C CA . GLN A 1 342 ? -10.294 3.747 12.051 1.00 96.00 342 GLN A CA 1
ATOM 2604 C C . GLN A 1 342 ? -11.512 2.827 12.059 1.00 96.00 342 GLN A C 1
ATOM 2606 O O . GLN A 1 342 ? -12.594 3.223 11.636 1.00 96.00 342 GLN A O 1
ATOM 2611 N N . ILE A 1 343 ? -11.342 1.594 12.526 1.00 97.19 343 ILE A N 1
ATOM 2612 C CA . ILE A 1 343 ? -12.383 0.565 12.509 1.00 97.19 343 ILE A CA 1
ATOM 2613 C C . ILE A 1 343 ? -12.467 -0.132 13.863 1.00 97.19 343 ILE A C 1
ATOM 2615 O O . ILE A 1 343 ? -11.449 -0.436 14.490 1.00 97.19 343 ILE A O 1
ATOM 2619 N N . SER A 1 344 ? -13.686 -0.392 14.322 1.00 96.56 344 SER A N 1
ATOM 2620 C CA . SER A 1 344 ? -13.921 -1.151 15.543 1.00 96.56 344 SER A CA 1
ATOM 2621 C C . SER A 1 344 ? -15.215 -1.951 15.493 1.00 96.56 344 SER A C 1
ATOM 2623 O O . SER A 1 344 ? -16.213 -1.567 14.877 1.00 96.56 344 SER A O 1
ATOM 2625 N N . PHE A 1 345 ? -15.176 -3.073 16.202 1.00 96.56 345 PHE A N 1
ATOM 2626 C CA . PHE A 1 345 ? -16.347 -3.828 16.610 1.00 96.56 345 PHE A CA 1
ATOM 2627 C C . PHE A 1 345 ? -16.335 -3.897 18.130 1.00 96.56 345 PHE A C 1
ATOM 2629 O O . PHE A 1 345 ? -15.312 -4.258 18.705 1.00 96.56 345 PHE A O 1
ATOM 2636 N N . ALA A 1 346 ? -17.441 -3.565 18.785 1.00 93.75 346 ALA A N 1
ATOM 2637 C CA . ALA A 1 346 ? -17.555 -3.636 20.237 1.00 93.75 346 ALA A CA 1
ATOM 2638 C C . ALA A 1 346 ? -18.776 -4.462 20.646 1.00 93.75 346 ALA A C 1
ATOM 2640 O O . ALA A 1 346 ? -19.874 -4.257 20.120 1.00 93.75 346 ALA A O 1
ATOM 2641 N N . GLN A 1 347 ? -18.557 -5.369 21.598 1.00 90.81 347 GLN A N 1
ATOM 2642 C CA . GLN A 1 347 ? -19.573 -6.142 22.303 1.00 90.81 347 GLN A CA 1
ATOM 2643 C C . GLN A 1 347 ? -19.623 -5.677 23.753 1.00 90.81 347 GLN A C 1
ATOM 2645 O O . GLN A 1 347 ? -19.127 -6.329 24.683 1.00 90.81 347 GLN A O 1
ATOM 2650 N N . THR A 1 348 ? -20.227 -4.510 23.937 1.00 78.06 348 THR A N 1
ATOM 2651 C CA . THR A 1 348 ? -20.549 -3.978 25.253 1.00 78.06 348 THR A CA 1
ATOM 2652 C C . THR A 1 348 ? -21.826 -4.655 25.747 1.00 78.06 348 THR A C 1
ATOM 2654 O O . THR A 1 348 ? -22.837 -4.603 25.044 1.00 78.06 348 THR A O 1
ATOM 2657 N N . PRO A 1 349 ? -21.830 -5.281 26.940 1.00 70.31 349 PRO A N 1
ATOM 2658 C CA . PRO A 1 349 ? -23.070 -5.780 27.517 1.00 70.31 349 PRO A CA 1
ATOM 2659 C C . PRO A 1 349 ? -24.060 -4.621 27.627 1.00 70.31 349 PRO A C 1
ATOM 2661 O O . PRO A 1 349 ? -23.682 -3.510 28.016 1.00 70.31 349 PRO A O 1
ATOM 2664 N N . SER A 1 350 ? -25.322 -4.872 27.281 1.00 65.06 350 SER A N 1
ATOM 2665 C CA . SER A 1 350 ? -26.384 -3.895 27.496 1.00 65.06 350 SER A CA 1
ATOM 2666 C C . SER A 1 350 ? -26.345 -3.461 28.959 1.00 65.06 350 SER A C 1
ATOM 2668 O O . SER A 1 350 ? -26.350 -4.314 29.853 1.00 65.06 350 SER A O 1
ATOM 2670 N N . VAL A 1 351 ? -26.276 -2.152 29.214 1.00 65.75 351 VAL A N 1
ATOM 2671 C CA . VAL A 1 351 ? -26.346 -1.629 30.579 1.00 65.75 351 VAL A CA 1
ATOM 2672 C C . VAL A 1 351 ? -27.667 -2.100 31.170 1.00 65.75 351 VAL A C 1
ATOM 2674 O O . VAL A 1 351 ? -28.739 -1.673 30.747 1.00 65.75 351 VAL A O 1
ATOM 2677 N N . ASP A 1 352 ? -27.583 -3.011 32.134 1.00 70.50 352 ASP A N 1
ATOM 2678 C CA . ASP A 1 352 ? -28.736 -3.459 32.895 1.00 70.50 352 ASP A CA 1
ATOM 2679 C C . ASP A 1 352 ? -29.122 -2.320 33.842 1.00 70.50 352 ASP A C 1
ATOM 2681 O O . ASP A 1 352 ? -28.640 -2.207 34.975 1.00 70.50 352 ASP A O 1
ATOM 2685 N N . TRP A 1 353 ? -29.953 -1.416 33.323 1.00 78.81 353 TRP A N 1
ATOM 2686 C CA . TRP A 1 353 ? -30.448 -0.254 34.050 1.00 78.81 353 TRP A CA 1
ATOM 2687 C C . TRP A 1 353 ? -31.079 -0.668 35.381 1.00 78.81 353 TRP A C 1
ATOM 2689 O O . TRP A 1 353 ? -30.933 0.045 36.372 1.00 78.81 353 TRP A O 1
ATOM 2699 N N . MET A 1 354 ? -31.688 -1.856 35.448 1.00 77.75 354 MET A N 1
ATOM 2700 C CA . MET A 1 354 ? -32.253 -2.396 36.679 1.00 77.75 354 MET A CA 1
ATOM 2701 C C . MET A 1 354 ? -31.158 -2.634 37.729 1.00 77.75 354 MET A C 1
ATOM 2703 O O . MET A 1 354 ? -31.274 -2.141 38.851 1.00 77.75 354 MET A O 1
ATOM 2707 N N . LYS A 1 355 ? -30.051 -3.296 37.368 1.00 79.38 355 LYS A N 1
ATOM 2708 C CA . LYS A 1 355 ? -28.900 -3.489 38.276 1.00 79.38 355 LYS A CA 1
ATOM 2709 C C . LYS A 1 355 ? -28.232 -2.177 38.681 1.00 79.38 355 LYS A C 1
ATOM 2711 O O . LYS A 1 355 ? -27.854 -2.037 39.847 1.00 79.38 355 LYS A O 1
ATOM 2716 N N . PHE A 1 356 ? -28.110 -1.212 37.767 1.00 84.44 356 PHE A N 1
ATOM 2717 C CA . PHE A 1 356 ? -27.569 0.114 38.084 1.00 84.44 356 PHE A CA 1
ATOM 2718 C C . PHE A 1 356 ? -28.412 0.816 39.161 1.00 84.44 356 PHE A C 1
ATOM 2720 O O . PHE A 1 356 ? -27.879 1.218 40.199 1.00 84.44 356 PHE A O 1
ATOM 2727 N N . PHE A 1 357 ? -29.734 0.887 38.969 1.00 90.75 357 PHE A N 1
ATOM 2728 C CA . PHE A 1 357 ? -30.635 1.523 39.932 1.00 90.75 357 PHE A CA 1
ATOM 2729 C C . PHE A 1 357 ? -30.706 0.773 41.266 1.00 90.75 357 PHE A C 1
ATOM 2731 O O . PHE A 1 357 ? -30.705 1.420 42.312 1.00 90.75 357 PHE A O 1
ATOM 2738 N N . ILE A 1 358 ? -30.706 -0.567 41.264 1.00 90.94 358 ILE A N 1
ATOM 2739 C CA . ILE A 1 358 ? -30.695 -1.372 42.499 1.00 90.94 358 ILE A CA 1
ATOM 2740 C C . ILE A 1 358 ? -29.427 -1.100 43.314 1.00 90.94 358 ILE A C 1
ATOM 2742 O O . ILE A 1 358 ? -29.507 -0.859 44.519 1.00 90.94 358 ILE A O 1
ATOM 2746 N N . THR A 1 359 ? -28.261 -1.100 42.664 1.00 91.19 359 THR A N 1
ATOM 2747 C CA . THR A 1 359 ? -26.973 -0.881 43.339 1.00 91.19 359 THR A CA 1
ATOM 2748 C C . THR A 1 359 ? -26.890 0.531 43.912 1.00 91.19 359 THR A C 1
ATOM 2750 O O . THR A 1 359 ? -26.534 0.714 45.077 1.00 91.19 359 THR A O 1
ATOM 2753 N N . PHE A 1 360 ? -27.293 1.534 43.127 1.00 93.31 360 PHE A N 1
ATOM 2754 C CA . PHE A 1 360 ? -27.337 2.922 43.576 1.00 93.31 360 PHE A CA 1
ATOM 2755 C C . PHE A 1 360 ? -28.304 3.116 44.755 1.00 93.31 360 PHE A C 1
ATOM 2757 O O . PHE A 1 360 ? -27.942 3.739 45.755 1.00 93.31 360 PHE A O 1
ATOM 2764 N N . ALA A 1 361 ? -29.506 2.535 44.680 1.00 93.75 361 ALA A N 1
ATOM 2765 C CA . ALA A 1 361 ? -30.498 2.604 45.750 1.00 93.75 361 ALA A CA 1
ATOM 2766 C C . ALA A 1 361 ? -29.996 1.938 47.042 1.00 93.75 361 ALA A C 1
ATOM 2768 O O . ALA A 1 361 ? -30.126 2.521 48.118 1.00 93.75 361 ALA A O 1
ATOM 2769 N N . LEU A 1 362 ? -29.363 0.763 46.950 1.00 95.88 362 LEU A N 1
ATOM 2770 C CA . LEU A 1 362 ? -28.748 0.081 48.094 1.00 95.88 362 LEU A CA 1
ATOM 2771 C C . LEU A 1 362 ? -27.695 0.957 48.780 1.00 95.88 362 LEU A C 1
ATOM 2773 O O . LEU A 1 362 ? -27.757 1.151 49.995 1.00 95.88 362 LEU A O 1
ATOM 2777 N N . CYS A 1 363 ? -26.768 1.537 48.014 1.00 95.81 363 CYS A N 1
ATOM 2778 C CA . CYS A 1 363 ? -25.765 2.450 48.561 1.00 95.81 363 CYS A CA 1
ATOM 2779 C C . CYS A 1 363 ? -26.404 3.683 49.218 1.00 95.81 363 CYS A C 1
ATOM 2781 O O . CYS A 1 363 ? -25.993 4.080 50.310 1.00 95.81 363 CYS A O 1
ATOM 2783 N N . PHE A 1 364 ? -27.436 4.263 48.602 1.00 96.00 364 PHE A N 1
ATOM 2784 C CA . PHE A 1 364 ? -28.153 5.413 49.150 1.00 96.00 364 PHE A CA 1
ATOM 2785 C C . PHE A 1 364 ? -28.822 5.100 50.498 1.00 96.00 364 PHE A C 1
ATOM 2787 O O . PHE A 1 364 ? -28.656 5.854 51.461 1.00 96.00 364 PHE A O 1
ATOM 2794 N N . PHE A 1 365 ? -29.516 3.963 50.616 1.00 95.75 365 PHE A N 1
ATOM 2795 C CA . PHE A 1 365 ? -30.139 3.558 51.879 1.00 95.75 365 PHE A CA 1
ATOM 2796 C C . PHE A 1 365 ? -29.109 3.261 52.975 1.00 95.75 365 PHE A C 1
ATOM 2798 O O . PHE A 1 365 ? -29.327 3.642 54.126 1.00 95.75 365 PHE A O 1
ATOM 2805 N N . ILE A 1 366 ? -27.965 2.658 52.635 1.00 96.31 366 ILE A N 1
ATOM 2806 C CA . ILE A 1 366 ? -26.866 2.444 53.590 1.00 96.31 366 ILE A CA 1
ATOM 2807 C C . ILE A 1 366 ? -26.371 3.786 54.148 1.00 96.31 366 ILE A C 1
ATOM 2809 O O . ILE A 1 366 ? -26.233 3.936 55.364 1.00 96.31 366 ILE A O 1
ATOM 2813 N N . LEU A 1 367 ? -26.167 4.789 53.289 1.00 95.75 367 LEU A N 1
ATOM 2814 C CA . LEU A 1 367 ? -25.742 6.123 53.721 1.00 95.75 367 LEU A CA 1
ATOM 2815 C C . LEU A 1 367 ? -26.781 6.807 54.620 1.00 95.75 367 LEU A C 1
ATOM 2817 O O . LEU A 1 367 ? -26.406 7.428 55.617 1.00 95.75 367 LEU A O 1
ATOM 2821 N N . LEU A 1 368 ? -28.078 6.655 54.333 1.00 95.88 368 LEU A N 1
ATOM 2822 C CA . LEU A 1 368 ? -29.144 7.185 55.190 1.00 95.88 368 LEU A CA 1
ATOM 2823 C C . LEU A 1 368 ? -29.158 6.536 56.578 1.00 95.88 368 LEU A C 1
ATOM 2825 O O . LEU A 1 368 ? -29.319 7.237 57.580 1.00 95.88 368 LEU A O 1
ATOM 2829 N N . VAL A 1 369 ? -28.951 5.220 56.662 1.00 96.25 369 VAL A N 1
ATOM 2830 C CA . VAL A 1 369 ? -28.866 4.509 57.947 1.00 96.25 369 VAL A CA 1
ATOM 2831 C C . VAL A 1 369 ? -27.660 4.990 58.753 1.00 96.25 369 VAL A C 1
ATOM 2833 O O . VAL A 1 369 ? -27.798 5.266 59.946 1.00 96.25 369 VAL A O 1
ATOM 2836 N N . VAL A 1 370 ? -26.498 5.164 58.114 1.00 96.38 370 VAL A N 1
ATOM 2837 C CA . VAL A 1 370 ? -25.297 5.710 58.768 1.00 96.38 370 VAL A CA 1
ATOM 2838 C C . VAL A 1 370 ? -25.549 7.134 59.269 1.00 96.38 370 VAL A C 1
ATOM 2840 O O . VAL A 1 370 ? -25.256 7.437 60.426 1.00 96.38 370 VAL A O 1
ATOM 2843 N N . ALA A 1 371 ? -26.151 7.998 58.449 1.00 95.88 371 ALA A N 1
ATOM 2844 C CA . ALA A 1 371 ? -26.493 9.362 58.845 1.00 95.88 371 ALA A CA 1
ATOM 2845 C C . ALA A 1 371 ? -27.469 9.387 60.035 1.00 95.88 371 ALA A C 1
ATOM 2847 O O . ALA A 1 371 ? -27.266 10.144 60.987 1.00 95.88 371 ALA A O 1
ATOM 2848 N N . PHE A 1 372 ? -28.487 8.521 60.032 1.00 96.38 372 PHE A N 1
ATOM 2849 C CA . PHE A 1 372 ? -29.428 8.391 61.143 1.00 96.38 372 PHE A CA 1
ATOM 2850 C C . PHE A 1 372 ? -28.756 7.869 62.418 1.00 96.38 372 PHE A C 1
ATOM 2852 O O . PHE A 1 372 ? -29.017 8.385 63.506 1.00 96.38 372 PHE A O 1
ATOM 2859 N N . ALA A 1 373 ? -27.859 6.887 62.305 1.00 95.06 373 ALA A N 1
ATOM 2860 C CA . ALA A 1 373 ? -27.093 6.370 63.434 1.00 95.06 373 ALA A CA 1
ATOM 2861 C C . ALA A 1 373 ? -26.200 7.461 64.043 1.00 95.06 373 ALA A C 1
ATOM 2863 O O . ALA A 1 373 ? -26.241 7.679 65.254 1.00 95.06 373 ALA A O 1
ATOM 2864 N N . LEU A 1 374 ? -25.466 8.214 63.216 1.00 95.25 374 LEU A N 1
ATOM 2865 C CA . LEU A 1 374 ? -24.658 9.354 63.660 1.00 95.25 374 LEU A CA 1
ATOM 2866 C C . LEU A 1 374 ? -25.520 10.443 64.306 1.00 95.25 374 LEU A C 1
ATOM 2868 O O . LEU A 1 374 ? -25.162 10.973 65.361 1.00 95.25 374 LEU A O 1
ATOM 2872 N N . TRP A 1 375 ? -26.686 10.738 63.729 1.00 95.56 375 TRP A N 1
ATOM 2873 C CA . TRP A 1 375 ? -27.645 11.676 64.307 1.00 95.56 375 TRP A CA 1
ATOM 2874 C C . TRP A 1 375 ? -28.148 11.206 65.679 1.00 95.56 375 TRP A C 1
ATOM 2876 O O . TRP A 1 375 ? -28.179 11.990 66.630 1.00 95.56 375 TRP A O 1
ATOM 2886 N N . LYS A 1 376 ? -28.462 9.915 65.831 1.00 95.38 376 LYS A N 1
ATOM 2887 C CA . LYS A 1 376 ? -28.871 9.321 67.111 1.00 95.38 376 LYS A CA 1
ATOM 2888 C C . LYS A 1 376 ? -27.753 9.311 68.149 1.00 95.38 376 LYS A C 1
ATOM 2890 O O . LYS A 1 376 ? -28.016 9.618 69.314 1.00 95.38 376 LYS A O 1
ATOM 2895 N N . ILE A 1 377 ? -26.519 9.012 67.747 1.00 94.50 377 ILE A N 1
ATOM 2896 C CA . ILE A 1 377 ? -25.336 9.081 68.615 1.00 94.50 377 ILE A CA 1
ATOM 2897 C C . ILE A 1 377 ? -25.142 10.516 69.109 1.00 94.50 377 ILE A C 1
ATOM 2899 O O . ILE A 1 377 ? -25.024 10.736 70.316 1.00 94.50 377 ILE A O 1
ATOM 2903 N N . LYS A 1 378 ? -25.204 11.501 68.205 1.00 94.56 378 LYS A N 1
ATOM 2904 C CA . LYS A 1 378 ? -25.147 12.926 68.554 1.00 94.56 378 LYS A CA 1
ATOM 2905 C C . LYS A 1 378 ? -26.251 13.299 69.547 1.00 94.56 378 LYS A C 1
ATOM 2907 O O . LYS A 1 378 ? -25.957 13.877 70.590 1.00 94.56 378 LYS A O 1
ATOM 2912 N N . GLN A 1 379 ? -27.496 12.892 69.285 1.00 92.62 379 GLN A N 1
ATOM 2913 C CA . GLN A 1 379 ? -28.636 13.144 70.173 1.00 92.62 379 GLN A CA 1
ATOM 2914 C C . GLN A 1 379 ? -28.407 12.570 71.584 1.00 92.62 379 GLN A C 1
ATOM 2916 O O . GLN A 1 379 ? -28.696 13.229 72.585 1.00 92.62 379 GLN A O 1
ATOM 2921 N N . ARG A 1 380 ? -27.868 11.348 71.685 1.00 91.88 380 ARG A N 1
ATOM 2922 C CA . ARG A 1 380 ? -27.529 10.711 72.968 1.00 91.88 380 ARG A CA 1
ATOM 2923 C C . ARG A 1 380 ? -26.402 11.437 73.699 1.00 91.88 380 ARG A C 1
ATOM 2925 O O . ARG A 1 380 ? -26.516 11.642 74.908 1.00 91.88 380 ARG A O 1
ATOM 2932 N N . PHE A 1 381 ? -25.356 11.839 72.984 1.00 92.75 381 PHE A N 1
ATOM 2933 C CA . PHE A 1 381 ? -24.228 12.571 73.555 1.00 92.75 381 PHE A CA 1
ATOM 2934 C C . PHE A 1 381 ? -24.657 13.940 74.102 1.00 92.75 381 PHE A C 1
ATOM 2936 O O . PHE A 1 381 ? -24.310 14.301 75.228 1.00 92.75 381 PHE A O 1
ATOM 2943 N N . ASP A 1 382 ? -25.492 14.667 73.356 1.00 89.12 382 ASP A N 1
ATOM 2944 C CA . ASP A 1 382 ? -26.017 15.967 73.774 1.00 89.12 382 ASP A CA 1
ATOM 2945 C C . ASP A 1 382 ? -26.859 15.856 75.059 1.00 89.12 382 ASP A C 1
ATOM 2947 O O . ASP A 1 382 ? -26.713 16.669 75.977 1.00 89.12 382 ASP A O 1
ATOM 2951 N N . LEU A 1 383 ? -27.698 14.818 75.176 1.00 88.81 383 LEU A N 1
ATOM 2952 C CA . LEU A 1 383 ? -28.476 14.544 76.392 1.00 88.81 383 LEU A CA 1
ATOM 2953 C C . LEU A 1 383 ? -27.589 14.177 77.589 1.00 88.81 383 LEU A C 1
ATOM 2955 O O . LEU A 1 383 ? -27.831 14.657 78.699 1.00 88.81 383 LEU A O 1
ATOM 2959 N N . TYR A 1 384 ? -26.563 13.351 77.375 1.00 87.12 384 TYR A N 1
ATOM 2960 C CA . TYR A 1 384 ? -25.602 12.989 78.419 1.00 87.12 384 TYR A CA 1
ATOM 2961 C C . TYR A 1 384 ? -24.869 14.229 78.955 1.00 87.12 384 TYR A C 1
ATOM 2963 O O . TYR A 1 384 ? -24.831 14.458 80.167 1.00 87.12 384 TYR A O 1
ATOM 2971 N N . ARG A 1 385 ? -24.387 15.096 78.056 1.00 89.25 385 ARG A N 1
ATOM 2972 C CA . ARG A 1 385 ? -23.683 16.336 78.410 1.00 89.25 385 ARG A CA 1
ATOM 2973 C C . ARG A 1 385 ? -24.560 17.307 79.205 1.00 89.25 385 ARG A C 1
ATOM 2975 O O . ARG A 1 385 ? -24.078 17.933 80.148 1.00 89.25 385 ARG A O 1
ATOM 2982 N N . ARG A 1 386 ? -25.850 17.429 78.860 1.00 87.62 386 ARG A N 1
ATOM 2983 C CA . ARG A 1 386 ? -26.812 18.258 79.616 1.00 87.62 386 ARG A CA 1
ATOM 2984 C C . ARG A 1 386 ? -27.011 17.746 81.046 1.00 87.62 386 ARG A C 1
ATOM 2986 O O . ARG A 1 386 ? -27.012 18.550 81.973 1.00 87.62 386 ARG A O 1
ATOM 2993 N N . ARG A 1 387 ? -27.117 16.424 81.240 1.00 87.69 387 ARG A N 1
ATOM 2994 C CA . ARG A 1 387 ? -27.266 15.816 82.577 1.00 87.69 387 ARG A CA 1
ATOM 2995 C C . ARG A 1 387 ? -26.039 16.029 83.463 1.00 87.69 387 ARG A C 1
ATOM 2997 O O . ARG A 1 387 ? -26.202 16.337 84.638 1.00 87.69 387 ARG A O 1
ATOM 3004 N N . GLN A 1 388 ? -24.829 15.918 82.911 1.00 85.88 388 GLN A N 1
ATOM 3005 C CA . GLN A 1 388 ? -23.605 16.190 83.676 1.00 85.88 388 GLN A CA 1
ATOM 3006 C C . GLN A 1 388 ? -23.545 17.634 84.192 1.00 85.88 388 GLN A C 1
ATOM 3008 O O . GLN A 1 388 ? -23.179 17.845 85.344 1.00 85.88 388 GLN A O 1
ATOM 3013 N N . ARG A 1 389 ? -23.935 18.622 83.372 1.00 87.00 389 ARG A N 1
ATOM 3014 C CA . ARG A 1 389 ? -23.953 20.035 83.792 1.00 87.00 389 ARG A CA 1
ATOM 3015 C C . ARG A 1 389 ? -24.898 20.273 84.967 1.00 87.00 389 ARG A C 1
ATOM 3017 O O . ARG A 1 389 ? -24.480 20.879 85.945 1.00 87.00 389 ARG A O 1
ATOM 3024 N N . LEU A 1 390 ? -26.113 19.726 84.896 1.00 84.50 390 LEU A N 1
ATOM 3025 C CA . LEU A 1 390 ? -27.091 19.808 85.986 1.00 84.50 390 LEU A CA 1
ATOM 3026 C C . LEU A 1 390 ? -26.546 19.219 87.292 1.00 84.50 390 LEU A C 1
ATOM 3028 O O . LEU A 1 390 ? -26.733 19.806 88.350 1.00 84.50 390 LEU A O 1
ATOM 3032 N N . PHE A 1 391 ? -25.838 18.087 87.230 1.00 83.94 391 PHE A N 1
ATOM 3033 C CA . PHE A 1 391 ? -25.272 17.463 88.427 1.00 83.94 391 PHE A CA 1
ATOM 3034 C C . PHE A 1 391 ? -24.200 18.339 89.093 1.00 83.94 391 PHE A C 1
ATOM 3036 O O . PHE A 1 391 ? -24.204 18.497 90.313 1.00 83.94 391 PHE A O 1
ATOM 3043 N N . VAL A 1 392 ? -23.307 18.939 88.299 1.00 83.81 392 VAL A N 1
ATOM 3044 C CA . VAL A 1 392 ? -22.279 19.868 88.804 1.00 83.81 392 VAL A CA 1
ATOM 3045 C C . VAL A 1 392 ? -22.924 21.112 89.417 1.00 83.81 392 VAL A C 1
ATOM 3047 O O . VAL A 1 392 ? -22.533 21.537 90.502 1.00 83.81 392 VAL A O 1
ATOM 3050 N N . GLU A 1 393 ? -23.941 21.664 88.758 1.00 82.44 393 GLU A N 1
ATOM 3051 C CA . GLU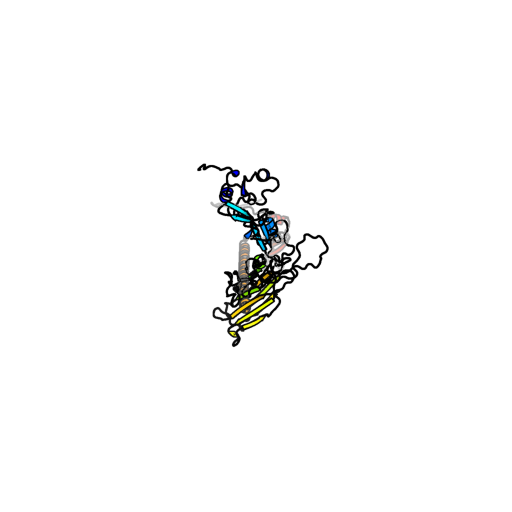 A 1 393 ? -24.664 22.844 89.229 1.00 82.44 393 GLU A CA 1
ATOM 3052 C C . GLU A 1 393 ? -25.403 22.570 90.550 1.00 82.44 393 GLU A C 1
ATOM 3054 O O . GLU A 1 393 ? -25.268 23.331 91.509 1.00 82.44 393 GLU A O 1
ATOM 3059 N N . MET A 1 394 ? -26.096 21.430 90.655 1.00 73.38 394 MET A N 1
ATOM 3060 C CA . MET A 1 394 ? -26.746 20.992 91.895 1.00 73.38 394 MET A CA 1
ATOM 3061 C C . MET A 1 394 ? -25.742 20.771 93.033 1.00 73.38 394 MET A C 1
ATOM 3063 O O . MET A 1 394 ? -26.006 21.169 94.167 1.00 73.38 394 MET A O 1
ATOM 3067 N N . ALA A 1 395 ? -24.578 20.179 92.750 1.00 77.62 395 ALA A N 1
ATOM 3068 C CA . ALA A 1 395 ? -23.528 19.996 93.751 1.00 77.62 395 ALA A CA 1
ATOM 3069 C C . ALA A 1 395 ? -22.984 21.343 94.261 1.00 77.62 395 ALA A C 1
ATOM 3071 O O . ALA A 1 395 ? -22.784 21.508 95.465 1.00 77.62 395 ALA A O 1
ATOM 3072 N N . GLN A 1 396 ? -22.811 22.325 93.370 1.00 76.88 396 GLN A N 1
ATOM 3073 C CA . GLN A 1 396 ? -22.386 23.678 93.735 1.00 76.88 396 GLN A CA 1
ATOM 3074 C C . GLN A 1 396 ? -23.445 24.423 94.562 1.00 76.88 396 GLN A C 1
ATOM 3076 O O . GLN A 1 396 ? -23.096 25.182 95.468 1.00 76.88 396 GLN A O 1
ATOM 3081 N N . MET A 1 397 ? -24.735 24.215 94.278 1.00 68.75 397 MET A N 1
ATOM 3082 C CA . MET A 1 397 ? -25.819 24.743 95.115 1.00 68.75 397 MET A CA 1
ATOM 3083 C C . MET A 1 397 ? -25.808 24.103 96.511 1.00 68.75 397 MET A C 1
ATOM 3085 O O . MET A 1 397 ? -25.953 24.812 97.504 1.00 68.75 397 MET A O 1
ATOM 3089 N N . ALA A 1 398 ? -25.569 22.791 96.603 1.00 65.88 398 ALA A N 1
ATOM 3090 C CA . ALA A 1 398 ? -25.556 22.051 97.866 1.00 65.88 398 ALA A CA 1
ATOM 3091 C C . ALA A 1 398 ? -24.326 22.332 98.754 1.00 65.88 398 ALA A C 1
ATOM 3093 O O . ALA A 1 398 ? -24.402 22.166 99.969 1.00 65.88 398 ALA A O 1
ATOM 3094 N N . SER A 1 399 ? -23.195 22.763 98.185 1.00 67.00 399 SER A N 1
ATOM 3095 C CA . SER A 1 399 ? -21.957 23.025 98.936 1.00 67.00 399 SER A CA 1
ATOM 3096 C C . SER A 1 399 ? -21.880 24.416 99.578 1.00 67.00 399 SER A C 1
ATOM 3098 O O . SER A 1 399 ? -20.861 24.748 100.188 1.00 67.00 399 SER A O 1
ATOM 3100 N N . ARG A 1 400 ? -22.905 25.264 99.423 1.00 67.88 400 ARG A N 1
ATOM 3101 C CA . ARG A 1 400 ? -22.924 26.594 100.051 1.00 67.88 400 ARG A CA 1
ATOM 3102 C C . ARG A 1 400 ? -23.139 26.435 101.568 1.00 67.88 400 ARG A C 1
ATOM 3104 O O . ARG A 1 400 ? -24.103 25.785 101.966 1.00 67.88 400 ARG A O 1
ATOM 3111 N N . PRO A 1 401 ? -22.259 26.974 102.434 1.00 61.88 401 PRO A N 1
ATOM 3112 C CA . PRO A 1 401 ? -22.358 26.763 103.877 1.00 61.88 401 PRO A CA 1
ATOM 3113 C C . PRO A 1 401 ? -23.605 27.447 104.453 1.00 61.88 401 PRO A C 1
ATOM 3115 O O . PRO A 1 401 ? -23.797 28.647 104.274 1.00 61.88 401 PRO A O 1
ATOM 3118 N N . PHE A 1 402 ? -24.430 26.698 105.189 1.00 57.94 402 PHE A N 1
ATOM 3119 C CA . PHE A 1 402 ? -25.545 27.256 105.956 1.00 57.94 402 PHE A CA 1
ATOM 3120 C C . PHE A 1 402 ? -24.996 28.098 107.121 1.00 57.94 402 PHE A C 1
ATOM 3122 O O . PHE A 1 402 ? -24.421 27.563 108.070 1.00 57.94 402 PHE A O 1
ATOM 3129 N N . GLY A 1 403 ? -25.134 29.423 107.041 1.00 60.19 403 GLY A N 1
ATOM 3130 C CA . GLY A 1 403 ? -24.787 30.338 108.129 1.00 60.19 403 GLY A CA 1
ATOM 3131 C C . GLY A 1 403 ? -25.882 30.365 109.197 1.00 60.19 403 GLY A C 1
ATOM 3132 O O . GLY A 1 403 ? -27.050 30.568 108.879 1.00 60.19 403 GLY A O 1
ATOM 3133 N N . VAL A 1 404 ? -25.519 30.176 110.468 1.00 62.97 404 VAL A N 1
ATOM 3134 C CA . VAL A 1 404 ? -26.436 30.352 111.607 1.00 62.97 404 VAL A CA 1
ATOM 3135 C C . VAL A 1 404 ? -26.241 31.759 112.166 1.00 62.97 404 VAL A C 1
ATOM 3137 O O . VAL A 1 404 ? -25.122 32.120 112.529 1.00 62.97 404 VAL A O 1
ATOM 3140 N N . VAL A 1 405 ? -27.313 32.549 112.251 1.00 63.50 405 VAL A N 1
ATOM 3141 C CA . VAL A 1 405 ? -27.282 33.897 112.839 1.00 63.50 405 VAL A CA 1
ATOM 3142 C C . VAL A 1 405 ? -28.063 33.894 114.149 1.00 63.50 405 VAL A C 1
ATOM 3144 O O . VAL A 1 405 ? -29.235 33.525 114.179 1.00 63.50 405 VAL A O 1
ATOM 3147 N N . GLN A 1 406 ? -27.417 34.308 115.239 1.00 69.06 406 GLN A N 1
ATOM 3148 C CA . GLN A 1 406 ? -28.060 34.484 116.539 1.00 69.06 406 GLN A CA 1
ATOM 3149 C C . GLN A 1 406 ? -28.579 35.920 116.656 1.00 69.06 406 GLN A C 1
ATOM 3151 O O . GLN A 1 406 ? -27.816 36.871 116.497 1.00 69.06 406 GLN A O 1
ATOM 3156 N N . LEU A 1 407 ? -29.873 36.079 116.930 1.00 66.81 407 LEU A N 1
ATOM 3157 C CA . LEU A 1 407 ? -30.532 37.382 116.991 1.00 66.81 407 LEU A CA 1
ATOM 3158 C C . LEU A 1 407 ? -30.967 37.667 118.434 1.00 66.81 407 LEU A C 1
ATOM 3160 O O . LEU A 1 407 ? -31.769 36.928 118.999 1.00 66.81 407 LEU A O 1
ATOM 3164 N N . GLN A 1 408 ? -30.407 38.714 119.042 1.00 71.50 408 GLN A N 1
ATOM 3165 C CA . GLN A 1 408 ? -30.735 39.138 120.404 1.00 71.50 408 GLN A CA 1
ATOM 3166 C C . GLN A 1 408 ? -31.714 40.314 120.346 1.00 71.50 408 GLN A C 1
ATOM 3168 O O . GLN A 1 408 ? -31.409 41.352 119.764 1.00 71.50 408 GLN A O 1
ATOM 3173 N N . LEU A 1 409 ? -32.899 40.141 120.932 1.00 67.94 409 LEU A N 1
ATOM 3174 C CA . LEU A 1 409 ? -33.952 41.157 120.965 1.00 67.94 409 LEU A CA 1
ATOM 3175 C C . LEU A 1 409 ? -33.942 41.854 122.331 1.00 67.94 409 LEU A C 1
ATOM 3177 O O . LEU A 1 409 ? -34.094 41.193 123.356 1.00 67.94 409 LEU A O 1
ATOM 3181 N N . THR A 1 410 ? -33.769 43.176 122.355 1.00 62.75 410 THR A N 1
ATOM 3182 C CA . THR A 1 410 ? -33.900 43.997 123.569 1.00 62.75 410 THR A CA 1
ATOM 3183 C C . THR A 1 410 ? -35.295 44.640 123.642 1.00 62.75 410 THR A C 1
ATOM 3185 O O . THR A 1 410 ? -35.781 45.140 122.627 1.00 62.75 410 THR A O 1
ATOM 3188 N N . PRO A 1 411 ? -35.964 44.627 124.812 1.00 59.22 411 PRO A N 1
ATOM 3189 C CA . PRO A 1 411 ? -37.371 45.027 124.926 1.00 59.22 411 PRO A CA 1
ATOM 3190 C C . PRO A 1 411 ? -37.644 46.546 124.900 1.00 59.22 411 PRO A C 1
ATOM 3192 O O . PRO A 1 411 ? -38.782 46.920 124.635 1.00 59.22 411 PRO A O 1
ATOM 3195 N N . 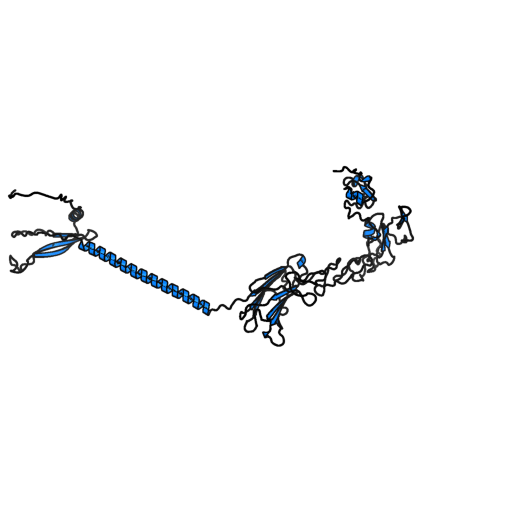ASP A 1 412 ? -36.641 47.415 125.082 1.00 56.06 412 ASP A N 1
ATOM 3196 C CA . ASP A 1 412 ? -36.825 48.878 125.192 1.00 56.06 412 ASP A CA 1
ATOM 3197 C C . ASP A 1 412 ? -36.069 49.678 124.116 1.00 56.06 412 ASP A C 1
ATOM 3199 O O . ASP A 1 412 ? -35.046 50.310 124.371 1.00 56.06 412 ASP A O 1
ATOM 3203 N N . ALA A 1 413 ? -36.592 49.693 122.889 1.00 54.06 413 ALA A N 1
ATOM 3204 C CA . ALA A 1 413 ? -36.116 50.590 121.833 1.00 54.06 413 ALA A CA 1
ATOM 3205 C C . ALA A 1 413 ? -37.278 51.400 121.243 1.00 54.06 413 ALA A C 1
ATOM 3207 O O . ALA A 1 413 ? -37.733 51.171 120.125 1.00 54.06 413 ALA A O 1
ATOM 3208 N N . SER A 1 414 ? -37.758 52.385 122.001 1.00 52.47 414 SER A N 1
ATOM 3209 C CA . SER A 1 414 ? -38.731 53.401 121.579 1.00 52.47 414 SER A CA 1
ATOM 3210 C C . SER A 1 414 ? -38.130 54.471 120.648 1.00 52.47 414 SER A C 1
ATOM 3212 O O . SER A 1 414 ? -38.449 55.652 120.767 1.00 52.47 414 SER A O 1
ATOM 3214 N N . GLN A 1 415 ? -37.267 54.079 119.705 1.00 56.78 415 GLN A N 1
ATOM 3215 C CA . GLN A 1 415 ? -36.783 54.943 118.624 1.00 56.78 415 GLN A CA 1
ATOM 3216 C C . GLN A 1 415 ? -36.623 54.129 117.334 1.00 56.78 415 GLN A C 1
ATOM 3218 O O . GLN A 1 415 ? -35.799 53.219 117.255 1.00 56.78 415 GLN A O 1
ATOM 3223 N N . PHE A 1 416 ? -37.408 54.479 116.311 1.00 55.31 416 PHE A N 1
ATOM 3224 C CA . PHE A 1 416 ? -37.278 53.957 114.950 1.00 55.31 416 PHE A CA 1
ATOM 3225 C C . PHE A 1 416 ? -35.855 54.207 114.423 1.00 55.31 416 PHE A C 1
ATOM 3227 O O . PHE A 1 416 ? -35.488 55.339 114.112 1.00 55.31 416 PHE A O 1
ATOM 3234 N N . ARG A 1 417 ? -35.050 53.149 114.293 1.00 60.09 417 ARG A N 1
ATOM 3235 C CA . ARG A 1 417 ? -33.816 53.153 113.494 1.00 60.09 417 ARG A CA 1
ATOM 3236 C C . ARG A 1 417 ? -33.977 52.225 112.293 1.00 60.09 417 ARG A C 1
ATOM 3238 O O . ARG A 1 417 ? -34.652 51.203 112.386 1.00 60.09 417 ARG A O 1
ATOM 3245 N N . ASN A 1 418 ? -33.335 52.591 111.181 1.00 62.84 418 ASN A N 1
ATOM 3246 C CA . ASN A 1 418 ? -33.329 51.823 109.931 1.00 62.84 418 ASN A CA 1
ATOM 3247 C C . ASN A 1 418 ? -32.945 50.348 110.177 1.00 62.84 418 ASN A C 1
ATOM 3249 O O . ASN A 1 418 ? -31.951 50.098 110.871 1.00 62.84 418 ASN A O 1
ATOM 3253 N N . PRO A 1 419 ? -33.688 49.374 109.612 1.00 67.38 419 PRO A N 1
ATOM 3254 C CA . PRO A 1 419 ? -33.418 47.958 109.830 1.00 67.38 419 PRO A CA 1
ATOM 3255 C C . PRO A 1 419 ? -32.069 47.562 109.222 1.00 67.38 419 PRO A C 1
ATOM 3257 O O . PRO A 1 419 ? -31.734 47.955 108.103 1.00 67.38 419 PRO A O 1
ATOM 3260 N N . ARG A 1 420 ? -31.286 46.762 109.955 1.00 70.88 420 ARG A N 1
ATOM 3261 C CA . ARG A 1 420 ? -30.045 46.169 109.440 1.00 70.88 420 ARG A CA 1
ATOM 3262 C C . ARG A 1 420 ? -30.332 44.781 108.863 1.00 70.88 420 ARG A C 1
ATOM 3264 O O . ARG A 1 420 ? -31.078 44.023 109.484 1.00 70.88 420 ARG A O 1
ATOM 3271 N N . PRO A 1 421 ? -29.757 44.439 107.702 1.00 75.06 421 PRO A N 1
ATOM 3272 C CA . PRO A 1 421 ? -29.973 43.137 107.095 1.00 75.06 421 PRO A CA 1
ATOM 3273 C C . PRO A 1 421 ? -29.239 42.025 107.848 1.00 75.06 421 PRO A C 1
ATOM 3275 O O . PRO A 1 421 ? -28.154 42.235 108.386 1.00 75.06 421 PRO A O 1
ATOM 3278 N N . ILE A 1 422 ? -29.844 40.840 107.856 1.00 77.06 422 ILE A N 1
ATOM 3279 C CA . ILE A 1 422 ? -29.301 39.596 108.419 1.00 77.06 422 ILE A CA 1
ATOM 3280 C C . ILE A 1 422 ? -28.347 38.932 107.428 1.00 77.06 422 ILE A C 1
ATOM 3282 O O . ILE A 1 422 ? -27.302 38.424 107.823 1.00 77.06 422 ILE A O 1
ATOM 3286 N N . ALA A 1 423 ? -28.704 38.945 106.144 1.00 76.50 423 ALA A N 1
ATOM 3287 C CA . ALA A 1 423 ? -27.892 38.408 105.061 1.00 76.50 423 ALA A CA 1
ATOM 3288 C C . ALA A 1 423 ? -28.096 39.238 103.789 1.00 76.50 423 ALA A C 1
ATOM 3290 O O . ALA A 1 423 ? -29.177 39.788 103.568 1.00 76.50 423 ALA A O 1
ATOM 3291 N N . ILE A 1 424 ? -27.053 39.331 102.966 1.00 76.12 424 ILE A N 1
ATOM 3292 C CA . ILE A 1 424 ? -27.075 40.005 101.665 1.00 76.12 424 ILE A CA 1
ATOM 3293 C C . ILE A 1 424 ? -26.461 39.044 100.651 1.00 76.12 424 ILE A C 1
ATOM 3295 O O . ILE A 1 424 ? -25.280 38.719 100.754 1.00 76.12 424 ILE A O 1
ATOM 3299 N N . GLU A 1 425 ? -27.248 38.609 99.673 1.00 77.81 425 GLU A N 1
ATOM 3300 C CA . GLU A 1 425 ? -26.796 37.734 98.593 1.00 77.81 425 GLU A CA 1
ATOM 3301 C C . GLU A 1 425 ? -26.759 38.513 97.272 1.00 77.81 425 GLU A C 1
ATOM 3303 O O . GLU A 1 425 ? -27.818 38.823 96.718 1.00 77.81 425 GLU A O 1
ATOM 3308 N N . PRO A 1 426 ? -25.571 38.884 96.761 1.00 76.38 426 PRO A N 1
ATOM 3309 C CA . PRO A 1 426 ? -25.472 39.626 95.513 1.00 76.38 426 PRO A CA 1
ATOM 3310 C C . PRO A 1 426 ? -25.914 38.768 94.322 1.00 76.38 426 PRO A C 1
ATOM 3312 O O . PRO A 1 426 ? -25.581 37.587 94.221 1.00 76.38 426 PRO A O 1
ATOM 3315 N N . CYS A 1 427 ? -26.638 39.381 93.387 1.00 76.19 427 CYS A N 1
ATOM 3316 C CA . CYS A 1 427 ? -26.876 38.802 92.069 1.00 76.19 427 CYS A CA 1
ATOM 3317 C C . CYS A 1 427 ? -25.563 38.769 91.264 1.00 76.19 427 CYS A C 1
ATOM 3319 O O . CYS A 1 427 ? -24.611 39.473 91.598 1.00 76.19 427 CYS A O 1
ATOM 3321 N N . ASN A 1 428 ? -25.530 37.991 90.176 1.00 76.19 428 ASN A N 1
ATOM 3322 C CA . ASN A 1 428 ? -24.320 37.718 89.381 1.00 76.19 428 ASN A CA 1
ATOM 3323 C C . ASN A 1 428 ? -23.527 38.976 88.958 1.00 76.19 428 ASN A C 1
ATOM 3325 O O . ASN A 1 428 ? -22.305 38.932 88.863 1.00 76.19 428 ASN A O 1
ATOM 3329 N N . ASP A 1 429 ? -24.215 40.107 88.777 1.00 75.06 429 ASP A N 1
ATOM 3330 C CA . ASP A 1 429 ? -23.619 41.355 88.290 1.00 75.06 429 ASP A CA 1
ATOM 3331 C C . ASP A 1 429 ? -23.336 42.375 89.414 1.00 75.06 429 ASP A C 1
ATOM 3333 O O . ASP A 1 429 ? -22.986 43.520 89.136 1.00 75.06 429 ASP A O 1
ATOM 3337 N N . TYR A 1 430 ? -23.534 42.001 90.686 1.00 71.00 430 TYR A N 1
ATOM 3338 C CA . TYR A 1 430 ? -23.297 42.814 91.895 1.00 71.00 430 TYR A CA 1
ATOM 3339 C C . TYR A 1 430 ? -24.039 44.167 91.985 1.00 71.00 430 TYR A C 1
ATOM 3341 O O . TYR A 1 430 ? -23.809 44.944 92.911 1.00 71.00 430 TYR A O 1
ATOM 3349 N N . ARG A 1 431 ? -24.964 44.457 91.063 1.00 75.44 431 ARG A N 1
ATOM 3350 C CA . ARG A 1 431 ? -25.781 45.690 91.058 1.00 75.44 431 ARG A CA 1
ATOM 3351 C C . ARG A 1 431 ? -26.983 45.627 92.001 1.00 75.44 431 ARG A C 1
ATOM 3353 O O . ARG A 1 431 ? -27.418 46.648 92.533 1.00 75.44 431 ARG A O 1
ATOM 3360 N N . ALA A 1 432 ? -27.512 44.427 92.200 1.00 81.06 432 ALA A N 1
ATOM 3361 C CA . ALA A 1 432 ? -28.622 44.143 93.094 1.00 81.06 432 ALA A CA 1
ATOM 3362 C C . ALA A 1 432 ? -28.267 42.957 93.990 1.00 81.06 432 ALA A C 1
ATOM 3364 O O . ALA A 1 432 ? -27.433 42.124 93.629 1.00 81.06 432 ALA A O 1
ATOM 3365 N N . ALA A 1 433 ? -28.900 42.892 95.152 1.00 80.62 433 ALA A N 1
ATOM 3366 C CA . ALA A 1 433 ? -28.773 41.782 96.074 1.00 80.62 433 ALA A CA 1
ATOM 3367 C C . ALA A 1 433 ? -30.133 41.427 96.669 1.00 80.62 433 ALA A C 1
ATOM 3369 O O . ALA A 1 433 ? -30.969 42.303 96.910 1.00 80.62 433 ALA A O 1
ATOM 3370 N N . VAL A 1 434 ? -30.334 40.139 96.931 1.00 83.31 434 VAL A N 1
ATOM 3371 C CA . VAL A 1 434 ? -31.435 39.676 97.771 1.00 83.31 434 VAL A CA 1
ATOM 3372 C C . VAL A 1 434 ? -31.009 39.883 99.215 1.00 83.31 434 VAL A C 1
ATOM 3374 O O . VAL A 1 434 ? -30.038 39.300 99.696 1.00 83.31 434 VAL A O 1
ATOM 3377 N N . VAL A 1 435 ? -31.718 40.767 99.899 1.00 81.56 435 VAL A N 1
ATOM 3378 C CA . VAL A 1 435 ? -31.440 41.154 101.273 1.00 81.56 435 VAL A CA 1
ATOM 3379 C C . VAL A 1 435 ? -32.462 40.501 102.187 1.00 81.56 435 VAL A C 1
ATOM 3381 O O . VAL A 1 435 ? -33.665 40.611 101.966 1.00 81.56 435 VAL A O 1
ATOM 3384 N N . THR A 1 436 ? -31.978 39.836 103.229 1.00 83.56 436 THR A N 1
ATOM 3385 C CA . THR A 1 436 ? -32.804 39.149 104.221 1.00 83.56 436 THR A CA 1
ATOM 3386 C C . THR A 1 436 ? -32.898 39.987 105.492 1.00 83.56 436 THR A C 1
ATOM 3388 O O . THR A 1 436 ? -31.877 40.415 106.029 1.00 83.56 436 THR A O 1
ATOM 3391 N N . PHE A 1 437 ? -34.106 40.192 106.007 1.00 81.38 437 PHE A N 1
ATOM 3392 C CA . PHE A 1 437 ? -34.401 40.944 107.227 1.00 81.38 437 PHE A CA 1
ATOM 3393 C C . PHE A 1 437 ? -35.210 40.089 108.205 1.00 81.38 437 PHE A C 1
ATOM 3395 O O . PHE A 1 437 ? -36.029 39.276 107.782 1.00 81.38 437 PHE A O 1
ATOM 3402 N N . ALA A 1 438 ? -35.041 40.315 109.511 1.00 80.56 438 ALA A N 1
ATOM 3403 C CA . ALA A 1 438 ? -36.043 39.900 110.490 1.00 80.56 438 ALA A CA 1
ATOM 3404 C C . ALA A 1 438 ? -37.024 41.047 110.698 1.00 80.56 438 ALA A C 1
ATOM 3406 O O . ALA A 1 438 ? -36.626 42.182 110.966 1.00 80.56 438 ALA A O 1
ATOM 3407 N N . VAL A 1 439 ? -38.305 40.738 110.581 1.00 80.06 439 VAL A N 1
ATOM 3408 C CA . VAL A 1 439 ? -39.399 41.690 110.728 1.00 80.06 439 VAL A CA 1
ATOM 3409 C C . VAL A 1 439 ? -40.303 41.247 111.866 1.00 80.06 439 VAL A C 1
ATOM 3411 O O . VAL A 1 439 ? -40.581 40.059 112.037 1.00 80.06 439 VAL A O 1
ATOM 3414 N N . ARG A 1 440 ? -40.760 42.211 112.666 1.00 75.44 440 ARG A N 1
ATOM 3415 C CA . ARG A 1 440 ? -41.779 41.962 113.683 1.00 75.44 440 ARG A CA 1
ATOM 3416 C C . ARG A 1 440 ? -43.146 41.962 113.008 1.00 75.44 440 ARG A C 1
ATOM 3418 O O . ARG A 1 440 ? -43.483 42.916 112.311 1.00 75.44 440 ARG A O 1
ATOM 3425 N N . LEU A 1 441 ? -43.920 40.906 113.220 1.00 76.81 441 LEU A N 1
ATOM 3426 C CA . LEU A 1 441 ? -45.287 40.825 112.717 1.00 76.81 441 LEU A CA 1
ATOM 3427 C C . LEU A 1 441 ? -46.218 41.732 113.547 1.00 76.81 441 LEU A C 1
ATOM 3429 O O . LEU A 1 441 ? -45.963 41.951 114.736 1.00 76.81 441 LEU A O 1
ATOM 3433 N N . PRO A 1 442 ? -47.280 42.292 112.941 1.00 74.56 442 PRO A N 1
ATOM 3434 C CA . PRO A 1 442 ? -48.196 43.198 113.627 1.00 74.56 442 PRO A CA 1
ATOM 3435 C C . PRO A 1 442 ? -48.893 42.508 114.809 1.00 74.56 442 PRO A C 1
ATOM 3437 O O . PRO A 1 442 ? -49.452 41.426 114.671 1.00 74.56 442 PRO A O 1
ATOM 3440 N N . THR A 1 443 ? -48.894 43.160 115.974 1.00 72.69 443 THR A N 1
ATOM 3441 C CA . THR A 1 443 ? -49.459 42.642 117.238 1.00 72.69 443 THR A CA 1
ATOM 3442 C C . THR A 1 443 ? -50.922 43.043 117.468 1.00 72.69 443 THR A C 1
ATOM 3444 O O . THR A 1 443 ? -51.420 42.958 118.589 1.00 72.69 443 THR A O 1
ATOM 3447 N N . GLY A 1 444 ? -51.615 43.550 116.441 1.00 72.00 444 GLY A N 1
ATOM 3448 C CA . GLY A 1 444 ? -53.025 43.958 116.543 1.00 72.00 444 GLY A CA 1
ATOM 3449 C C . GLY A 1 444 ? -53.300 45.082 117.554 1.00 72.00 444 GLY A C 1
ATOM 3450 O O . GLY A 1 444 ? -54.404 45.172 118.076 1.00 72.00 444 GLY A O 1
ATOM 3451 N N . GLY A 1 445 ? -52.299 45.917 117.865 1.00 72.06 445 GLY A N 1
ATOM 3452 C CA . GLY A 1 445 ? -52.410 47.013 118.839 1.00 72.06 445 GLY A CA 1
ATOM 3453 C C . GLY A 1 445 ? -52.002 46.651 120.273 1.00 72.06 445 GLY A C 1
ATOM 3454 O O . GLY A 1 445 ? -51.966 47.533 121.128 1.00 72.06 445 GLY A O 1
ATOM 3455 N N . GLN A 1 446 ? -51.640 45.393 120.549 1.00 72.69 446 GLN A N 1
ATOM 3456 C CA . GLN A 1 446 ? -51.117 44.978 121.857 1.00 72.69 446 GLN A CA 1
ATOM 3457 C C . GLN A 1 446 ? -49.586 45.104 121.950 1.00 72.69 446 GLN A C 1
ATOM 3459 O O . GLN A 1 446 ? -48.882 45.120 120.938 1.00 72.69 446 GLN A O 1
ATOM 3464 N N . LYS A 1 447 ? -49.038 45.180 123.175 1.00 71.19 447 LYS A N 1
ATOM 3465 C CA . LYS A 1 447 ? -47.579 45.282 123.405 1.00 71.19 447 LYS A CA 1
ATOM 3466 C C . LYS A 1 447 ? -46.814 43.999 123.049 1.00 71.19 447 LYS A C 1
ATOM 3468 O O . LYS A 1 447 ? -45.657 44.081 122.629 1.00 71.19 447 LYS A O 1
ATOM 3473 N N . PHE A 1 448 ? -47.453 42.837 123.166 1.00 73.12 448 PHE A N 1
ATOM 3474 C CA . PHE A 1 448 ? -46.880 41.519 122.874 1.00 73.12 448 PHE A CA 1
ATOM 3475 C C . PHE A 1 448 ? -47.797 40.745 121.917 1.00 73.12 448 PHE A C 1
ATOM 3477 O O . PHE A 1 448 ? -48.958 41.113 121.747 1.00 73.12 448 PHE A O 1
ATOM 3484 N N . VAL A 1 449 ? -47.259 39.729 121.233 1.00 76.75 449 VAL A N 1
ATOM 3485 C CA . VAL A 1 449 ? -48.087 38.825 120.415 1.00 76.75 449 VAL A CA 1
ATOM 3486 C C . VAL A 1 449 ? -48.909 37.892 121.314 1.00 76.75 449 VAL A C 1
ATOM 3488 O O . VAL A 1 449 ? -48.447 37.598 122.415 1.00 76.75 449 VAL A O 1
ATOM 3491 N N . PRO A 1 450 ? -50.091 37.422 120.868 1.00 76.31 450 PRO A N 1
ATOM 3492 C CA . PRO A 1 450 ? -50.882 36.440 121.607 1.00 76.31 450 PRO A CA 1
ATOM 3493 C C . PRO A 1 450 ? -50.107 35.142 121.870 1.00 76.31 450 PRO A C 1
ATOM 3495 O O . PRO A 1 450 ? -49.275 34.732 121.053 1.00 76.31 450 PRO A O 1
ATOM 3498 N N . ASP A 1 451 ? -50.420 34.476 122.982 1.00 76.25 451 ASP A N 1
ATOM 3499 C CA . ASP A 1 451 ? -49.786 33.212 123.359 1.00 76.25 451 ASP A CA 1
ATOM 3500 C C . ASP A 1 451 ? -49.945 32.153 122.255 1.00 76.25 451 ASP A C 1
ATOM 3502 O O . ASP A 1 451 ? -51.018 31.972 121.676 1.00 76.25 451 ASP A O 1
ATOM 3506 N N . GLY A 1 452 ? -48.848 31.460 121.941 1.00 75.88 452 GLY A N 1
ATOM 3507 C CA . GLY A 1 452 ? -48.795 30.438 120.890 1.00 75.88 452 GLY A CA 1
ATOM 3508 C C . GLY A 1 452 ? -48.439 30.945 119.486 1.00 75.88 452 GLY A C 1
ATOM 3509 O O . GLY A 1 452 ? -48.304 30.124 118.581 1.00 75.88 452 GLY A O 1
ATOM 3510 N N . GLN A 1 453 ? -48.233 32.254 119.280 1.00 76.50 453 GLN A N 1
ATOM 3511 C CA . GLN A 1 453 ? -47.772 32.807 117.997 1.00 76.50 453 GLN A CA 1
ATOM 3512 C C . GLN A 1 453 ? -46.343 33.359 118.059 1.00 76.50 453 GLN A C 1
ATOM 3514 O O . GLN A 1 453 ? -45.919 33.971 119.038 1.00 76.50 453 GLN A O 1
ATOM 3519 N N . THR A 1 454 ? -45.593 33.198 116.965 1.00 72.38 454 THR A N 1
ATOM 3520 C CA . THR A 1 454 ? -44.276 33.823 116.801 1.00 72.38 454 THR A CA 1
ATOM 3521 C C . THR A 1 454 ? -44.436 35.239 116.254 1.00 72.38 454 THR A C 1
ATOM 3523 O O . THR A 1 454 ? -44.886 35.429 115.129 1.00 72.38 454 THR A O 1
ATOM 3526 N N . GLY A 1 455 ? -44.018 36.252 117.013 1.00 73.88 455 GLY A N 1
ATOM 3527 C CA . GLY A 1 455 ? -44.076 37.655 116.579 1.00 73.88 455 GLY A CA 1
ATOM 3528 C C . GLY A 1 455 ? -42.964 38.099 115.629 1.00 73.88 455 GLY A C 1
ATOM 3529 O O . GLY A 1 455 ? -42.831 39.297 115.390 1.00 73.88 455 GLY A O 1
ATOM 3530 N N . LEU A 1 456 ? -42.159 37.171 115.111 1.00 80.12 456 LEU A N 1
ATOM 3531 C CA . LEU A 1 456 ? -41.008 37.439 114.252 1.00 80.12 456 LEU A CA 1
ATOM 3532 C C . LEU A 1 456 ? -41.116 36.609 112.969 1.00 80.12 456 LEU A C 1
ATOM 3534 O O . LEU A 1 456 ? -41.391 35.414 113.033 1.00 80.12 456 LEU A O 1
ATOM 3538 N N . ALA A 1 457 ? -40.855 37.230 111.824 1.00 80.81 457 ALA A N 1
ATOM 3539 C CA . ALA A 1 457 ? -40.740 36.564 110.534 1.00 80.81 457 ALA A CA 1
ATOM 3540 C C . ALA A 1 457 ? -39.439 36.966 109.836 1.00 80.81 457 ALA A C 1
ATOM 3542 O O . ALA A 1 457 ? -38.846 38.004 110.134 1.00 80.81 457 ALA A O 1
ATOM 3543 N N . VAL A 1 458 ? -39.004 36.139 108.890 1.00 83.69 458 VAL A N 1
ATOM 3544 C CA . VAL A 1 458 ? -37.906 36.468 107.981 1.00 83.69 458 VAL A CA 1
ATOM 3545 C C . VAL A 1 458 ? -38.514 36.934 106.664 1.00 83.69 458 VAL A C 1
ATOM 3547 O O . VAL A 1 458 ? -39.356 36.246 106.095 1.00 83.69 458 VAL A O 1
ATOM 3550 N N . ALA A 1 459 ? -38.098 38.101 106.191 1.00 80.75 459 ALA A N 1
ATOM 3551 C CA . ALA A 1 459 ? -38.515 38.659 104.914 1.00 80.75 459 ALA A CA 1
ATOM 3552 C C . ALA A 1 459 ? -37.299 38.841 104.006 1.00 80.75 459 ALA A C 1
ATOM 3554 O O . ALA A 1 459 ? -36.211 39.177 104.473 1.00 80.75 459 ALA A O 1
ATOM 3555 N N . SER A 1 460 ? -37.491 38.654 102.706 1.00 85.25 460 SER A N 1
ATOM 3556 C CA . SER A 1 460 ? -36.478 38.918 101.687 1.00 85.25 460 SER A CA 1
ATOM 3557 C C . SER A 1 460 ? -36.948 40.033 100.762 1.00 85.25 460 SER A C 1
ATOM 3559 O O . SER A 1 460 ? -38.087 40.003 100.297 1.00 85.25 460 SER A O 1
ATOM 3561 N N . ALA A 1 461 ? -36.073 40.984 100.457 1.00 82.50 461 ALA A N 1
ATOM 3562 C CA . ALA A 1 461 ? -36.334 42.047 99.497 1.00 82.50 461 ALA A CA 1
ATOM 3563 C C . ALA A 1 461 ? -35.164 42.174 98.520 1.00 82.50 461 ALA A C 1
ATOM 3565 O O . ALA A 1 461 ? -34.005 42.032 98.904 1.00 82.50 461 ALA A O 1
ATOM 3566 N N . LEU A 1 462 ? -35.463 42.453 97.252 1.00 83.81 462 LEU A N 1
ATOM 3567 C CA . LEU A 1 462 ? -34.441 42.796 96.272 1.00 83.81 462 LEU A CA 1
ATOM 3568 C C . LEU A 1 462 ? -34.091 44.276 96.438 1.00 83.81 462 LEU A C 1
ATOM 3570 O O . LEU A 1 462 ? -34.957 45.139 96.296 1.00 83.81 462 LEU A O 1
ATOM 3574 N N . CYS A 1 463 ? -32.832 44.573 96.744 1.00 79.69 463 CYS A N 1
ATOM 3575 C CA . CYS A 1 463 ? -32.357 45.941 96.925 1.00 79.69 463 CYS A CA 1
ATOM 3576 C C . CYS A 1 463 ? -31.135 46.208 96.045 1.00 79.69 463 CYS A C 1
ATOM 3578 O O . CYS A 1 463 ? -30.348 45.307 95.750 1.00 79.69 463 CYS A O 1
ATOM 3580 N N . THR A 1 464 ? -30.960 47.461 95.630 1.00 81.94 464 THR A N 1
ATOM 3581 C CA . THR A 1 464 ? -29.733 47.905 94.964 1.00 81.94 464 THR A CA 1
ATOM 3582 C C . THR A 1 464 ? -28.592 47.979 95.979 1.00 81.94 464 THR A C 1
ATOM 3584 O O . THR A 1 464 ? -28.788 48.381 97.127 1.00 81.94 464 THR A O 1
ATOM 3587 N N . VAL A 1 465 ? -27.394 47.549 95.578 1.00 76.50 465 VAL A N 1
ATOM 3588 C CA . VAL A 1 465 ? -26.237 47.484 96.484 1.00 76.50 465 VAL A CA 1
ATOM 3589 C C . VAL A 1 465 ? -25.566 48.855 96.543 1.00 76.50 465 VAL A C 1
ATOM 3591 O O . VAL A 1 465 ? -25.172 49.404 95.516 1.00 76.50 465 VAL A O 1
ATOM 3594 N N . THR A 1 466 ? -25.420 49.423 97.743 1.00 74.38 466 THR A N 1
ATOM 3595 C CA . THR A 1 466 ? -24.685 50.690 97.907 1.00 74.38 466 THR A CA 1
ATOM 3596 C C . THR A 1 466 ? -23.170 50.474 97.752 1.00 74.38 466 THR A C 1
ATOM 3598 O O . THR A 1 466 ? -22.677 49.387 98.067 1.00 74.38 466 THR A O 1
ATOM 3601 N N . PRO A 1 467 ? -22.384 51.490 97.344 1.00 72.19 467 PRO A N 1
ATOM 3602 C CA . PRO A 1 467 ? -20.934 51.341 97.155 1.00 72.19 467 PRO A CA 1
ATOM 3603 C C . PRO A 1 467 ? -20.183 50.824 98.396 1.00 72.19 467 PRO A C 1
ATOM 3605 O O . PRO A 1 467 ? -19.252 50.034 98.274 1.00 72.19 467 PRO A O 1
ATOM 3608 N N . ALA A 1 468 ? -20.622 51.205 99.602 1.00 69.25 468 ALA A N 1
ATOM 3609 C CA . ALA A 1 468 ? -20.040 50.722 100.857 1.00 69.25 468 ALA A CA 1
ATOM 3610 C C . ALA A 1 468 ? -20.325 49.228 101.121 1.00 69.25 468 ALA A C 1
ATOM 3612 O O . ALA A 1 468 ? -19.469 48.516 101.642 1.00 69.25 468 ALA A O 1
ATOM 3613 N N . GLN A 1 469 ? -21.509 48.736 100.738 1.00 67.69 469 GLN A N 1
ATOM 3614 C CA . GLN A 1 469 ? -21.875 47.318 100.855 1.00 67.69 469 GLN A CA 1
ATOM 3615 C C . GLN A 1 469 ? -21.167 46.464 99.799 1.00 67.69 469 GLN A C 1
ATOM 3617 O O . GLN A 1 469 ? -20.733 45.354 100.101 1.00 67.69 469 GLN A O 1
ATOM 3622 N N . LEU A 1 470 ? -20.999 46.998 98.586 1.00 68.56 470 LEU A N 1
ATOM 3623 C CA . LEU A 1 470 ? -20.225 46.359 97.525 1.00 68.56 470 LEU A CA 1
ATOM 3624 C C . LEU A 1 470 ? -18.771 46.133 97.965 1.00 68.56 470 LEU A C 1
ATOM 3626 O O . LEU A 1 470 ? -18.249 45.034 97.795 1.00 68.56 470 LEU A O 1
ATOM 3630 N N . ALA A 1 471 ? -18.157 47.133 98.608 1.00 67.00 471 ALA A N 1
ATOM 3631 C CA . ALA A 1 471 ? -16.800 47.024 99.137 1.00 67.00 471 ALA A CA 1
ATOM 3632 C C . ALA A 1 471 ? -16.665 45.898 100.179 1.00 67.00 471 ALA A C 1
ATOM 3634 O O . ALA A 1 471 ? -15.717 45.126 100.106 1.00 67.00 471 ALA A O 1
ATOM 3635 N N . GLN A 1 472 ? -17.625 45.739 101.102 1.00 65.44 472 GLN A N 1
ATOM 3636 C CA . GLN A 1 472 ? -17.610 44.635 102.076 1.00 65.44 472 GLN A CA 1
ATOM 3637 C C . GLN A 1 472 ? -17.789 43.259 101.419 1.00 65.44 472 GLN A C 1
ATOM 3639 O O . GLN A 1 472 ? -17.071 42.324 101.765 1.00 65.44 472 GLN A O 1
ATOM 3644 N N . LEU A 1 473 ? -18.695 43.130 100.445 1.00 63.47 473 LEU A N 1
ATOM 3645 C CA . LEU A 1 473 ? -18.933 41.871 99.723 1.00 63.47 473 LEU A CA 1
ATOM 3646 C C . LEU A 1 473 ? -17.749 41.449 98.837 1.00 63.47 473 LEU A C 1
ATOM 3648 O O . LEU A 1 473 ? -17.600 40.267 98.539 1.00 63.47 473 LEU A O 1
ATOM 3652 N N . GLN A 1 474 ? -16.913 42.405 98.424 1.00 65.12 474 GLN A N 1
ATOM 3653 C CA . GLN A 1 474 ? -15.702 42.166 97.636 1.00 65.12 474 GLN A CA 1
ATOM 3654 C C . GLN A 1 474 ? -14.448 41.930 98.495 1.00 65.12 474 GLN A C 1
ATOM 3656 O O . GLN A 1 474 ? -13.406 41.566 97.946 1.00 65.12 474 GLN A O 1
ATOM 3661 N N . THR A 1 475 ? -14.512 42.096 99.826 1.00 56.78 475 THR A N 1
ATOM 3662 C CA . THR A 1 475 ? -13.367 41.758 100.687 1.00 56.78 475 THR A CA 1
ATOM 3663 C C . THR A 1 475 ? -13.188 40.237 100.803 1.00 56.78 475 THR A C 1
ATOM 3665 O O . THR A 1 475 ? -14.140 39.531 101.142 1.00 56.78 475 THR A O 1
ATOM 3668 N N . PRO A 1 476 ? -11.985 39.691 100.547 1.00 49.25 476 PRO A N 1
ATOM 3669 C CA . PRO A 1 476 ? -11.717 38.272 100.759 1.00 49.25 476 PRO A CA 1
ATOM 3670 C C . PRO A 1 476 ? -11.796 37.932 102.261 1.00 49.25 476 PRO A C 1
ATOM 3672 O O . PRO A 1 476 ? -11.360 38.736 103.090 1.00 49.25 476 PRO A O 1
ATOM 3675 N N . PRO A 1 477 ? -12.329 36.756 102.652 1.00 52.03 477 PRO A N 1
ATOM 3676 C CA . PRO A 1 477 ? -12.463 36.396 104.060 1.00 52.03 477 PRO A CA 1
ATOM 3677 C C . PRO A 1 477 ? -11.087 36.330 104.736 1.00 52.03 477 PRO A C 1
ATOM 3679 O O . PRO A 1 477 ? -10.171 35.673 104.238 1.00 52.03 477 PRO A O 1
ATOM 3682 N N . LEU A 1 478 ? -10.939 36.986 105.893 1.00 44.81 478 LEU A N 1
ATOM 3683 C CA . LEU A 1 478 ? -9.737 36.861 106.720 1.00 44.81 478 LEU A CA 1
ATOM 3684 C C . LEU A 1 478 ? -9.543 35.391 107.122 1.00 44.81 478 LEU A C 1
ATOM 3686 O O . LEU A 1 478 ? -10.412 34.770 107.736 1.00 44.81 478 LEU A O 1
ATOM 3690 N N . VAL A 1 479 ? -8.385 34.833 106.768 1.00 40.59 479 VAL A N 1
ATOM 3691 C CA . VAL A 1 479 ? -7.994 33.450 107.057 1.00 40.59 479 VAL A CA 1
ATOM 3692 C C . VAL A 1 479 ? -7.880 33.252 108.572 1.00 40.59 479 VAL A C 1
ATOM 3694 O O . VAL A 1 479 ? -6.886 33.626 109.192 1.00 40.59 479 VAL A O 1
ATOM 3697 N N . VAL A 1 480 ? -8.882 32.622 109.188 1.00 41.31 480 VAL A N 1
ATOM 3698 C CA . VAL A 1 480 ? -8.792 32.141 110.574 1.00 41.31 480 VAL A CA 1
ATOM 3699 C C . VAL A 1 480 ? -7.848 30.932 110.605 1.00 41.31 480 VAL A C 1
ATOM 3701 O O . VAL A 1 480 ? -8.244 29.805 110.305 1.00 41.31 480 VAL A O 1
ATOM 3704 N N . GLN A 1 481 ? -6.584 31.145 110.980 1.00 37.44 481 GLN A N 1
ATOM 3705 C CA . GLN A 1 481 ? -5.641 30.059 111.259 1.00 37.44 481 GLN A CA 1
ATOM 3706 C C . GLN A 1 481 ? -6.061 29.295 112.529 1.00 37.44 481 GLN A C 1
ATOM 3708 O O . GLN A 1 481 ? -5.742 29.686 113.650 1.00 37.44 481 GLN A O 1
ATOM 3713 N N . ARG A 1 482 ? -6.750 28.157 112.377 1.00 36.75 482 ARG A N 1
ATOM 3714 C CA . ARG A 1 482 ? -6.950 27.178 113.463 1.00 36.75 482 ARG A CA 1
ATOM 3715 C C . ARG A 1 482 ? -5.788 26.177 113.502 1.00 36.75 482 ARG A C 1
ATOM 3717 O O . ARG A 1 482 ? -5.856 25.126 112.868 1.00 36.75 482 ARG A O 1
ATOM 3724 N N . LYS A 1 483 ? -4.744 26.454 114.295 1.00 35.44 483 LYS A N 1
ATOM 3725 C CA . LYS A 1 483 ? -3.810 25.410 114.768 1.00 35.44 483 LYS A CA 1
ATOM 3726 C C . LYS A 1 483 ? -4.455 24.622 115.920 1.00 35.44 483 LYS A C 1
ATOM 3728 O O . LYS A 1 483 ? -5.046 25.187 116.836 1.00 35.44 483 LYS A O 1
ATOM 3733 N N . ARG A 1 484 ? -4.388 23.291 115.830 1.00 36.06 484 ARG A N 1
ATOM 3734 C CA . ARG A 1 484 ? -4.988 22.307 116.747 1.00 36.06 484 ARG A CA 1
ATOM 3735 C C . ARG A 1 484 ? -4.172 22.136 118.045 1.00 36.06 484 ARG A C 1
ATOM 3737 O O . ARG A 1 484 ? -3.007 21.786 117.942 1.00 36.06 484 ARG A O 1
ATOM 3744 N N . LYS A 1 485 ? -4.897 22.175 119.184 1.00 33.31 485 LYS A N 1
ATOM 3745 C CA . LYS A 1 485 ? -4.823 21.308 120.401 1.00 33.31 485 LYS A CA 1
ATOM 3746 C C . LYS A 1 485 ? -3.555 21.430 121.287 1.00 33.31 485 LYS A C 1
ATOM 3748 O O . LYS A 1 485 ? -2.461 21.476 120.766 1.00 33.31 485 LYS A O 1
ATOM 3753 N N . LEU A 1 486 ? -3.575 21.406 122.628 1.00 30.98 486 LEU A N 1
ATOM 3754 C CA . LEU A 1 486 ? -4.576 21.094 123.663 1.00 30.98 486 LEU A CA 1
ATOM 3755 C C . LEU A 1 486 ? -4.041 21.609 125.031 1.00 30.98 486 LEU A C 1
ATOM 3757 O O . LEU A 1 486 ? -2.890 21.317 125.337 1.00 30.98 486 LEU A O 1
ATOM 3761 N N . LYS A 1 487 ? -4.862 22.269 125.866 1.00 28.59 487 LYS A N 1
ATOM 3762 C CA . LYS A 1 487 ? -5.053 22.017 127.325 1.00 28.59 487 LYS A CA 1
ATOM 3763 C C . LYS A 1 487 ? -5.920 23.122 127.971 1.00 28.59 487 LYS A C 1
ATOM 3765 O O . LYS A 1 487 ? -5.679 24.305 127.784 1.00 28.59 487 LYS A O 1
ATOM 3770 N N . ARG A 1 488 ? -6.962 22.685 128.690 1.00 27.84 488 ARG A N 1
ATOM 3771 C CA . ARG A 1 488 ? -7.830 23.425 129.643 1.00 27.84 488 ARG A CA 1
ATOM 3772 C C . ARG A 1 488 ? -7.187 23.393 131.057 1.00 27.84 488 ARG A C 1
ATOM 3774 O O . ARG A 1 488 ? -6.234 22.622 131.187 1.00 27.84 488 ARG A O 1
ATOM 3781 N N . PRO A 1 489 ? -7.744 24.010 132.133 1.00 38.44 489 PRO A N 1
ATOM 3782 C CA . PRO A 1 489 ? -8.891 24.941 132.264 1.00 38.44 489 PRO A CA 1
ATOM 3783 C C . PRO A 1 489 ? -8.602 26.199 133.137 1.00 38.44 489 PRO A C 1
ATOM 3785 O O . PRO A 1 489 ? -7.541 26.288 133.748 1.00 38.44 489 PRO A O 1
ATOM 3788 N N . SER A 1 490 ? -9.594 27.107 133.232 1.00 27.02 490 SER A N 1
ATOM 3789 C CA . SER A 1 490 ? -9.990 28.019 134.354 1.00 27.02 490 SER A CA 1
ATOM 3790 C C . SER A 1 490 ? -10.458 29.365 133.764 1.00 27.02 490 SER A C 1
ATOM 3792 O O . SER A 1 490 ? -9.711 29.981 133.018 1.00 27.02 490 SER A O 1
ATOM 3794 N N . CYS A 1 491 ? -11.757 29.690 133.760 1.00 22.58 491 CYS A N 1
ATOM 3795 C CA . CYS A 1 491 ? -12.608 30.277 134.819 1.00 22.58 491 CYS A CA 1
ATOM 3796 C C . CYS A 1 491 ? -12.603 31.823 134.848 1.00 22.58 491 CYS A C 1
ATOM 3798 O O . CYS A 1 491 ? -11.563 32.413 135.092 1.00 22.58 491 CYS A O 1
ATOM 3800 N N . LEU A 1 492 ? -13.825 32.383 134.714 1.00 27.59 492 LEU A N 1
ATOM 3801 C CA . LEU A 1 492 ? -14.366 33.648 135.271 1.00 27.59 492 LEU A CA 1
ATOM 3802 C C . LEU A 1 492 ? -13.783 34.977 134.721 1.00 27.59 492 LEU A C 1
ATOM 3804 O O . LEU A 1 492 ? -12.585 35.188 134.771 1.00 27.59 492 LEU A O 1
ATOM 3808 N N . PHE A 1 493 ? -14.533 35.837 134.012 1.00 25.12 493 PHE A N 1
ATOM 3809 C CA . PHE A 1 493 ? -15.687 36.718 134.340 1.00 25.12 493 PHE A CA 1
ATOM 3810 C C . PHE A 1 493 ? -15.277 38.177 134.632 1.00 25.12 493 PHE A C 1
ATOM 3812 O O . PHE A 1 493 ? -14.302 38.407 135.337 1.00 25.12 493 PHE A O 1
ATOM 3819 N N . LEU A 1 494 ? -16.150 39.095 134.169 1.00 24.66 494 LEU A N 1
ATOM 3820 C CA . LEU A 1 494 ? -16.277 40.544 134.456 1.00 24.66 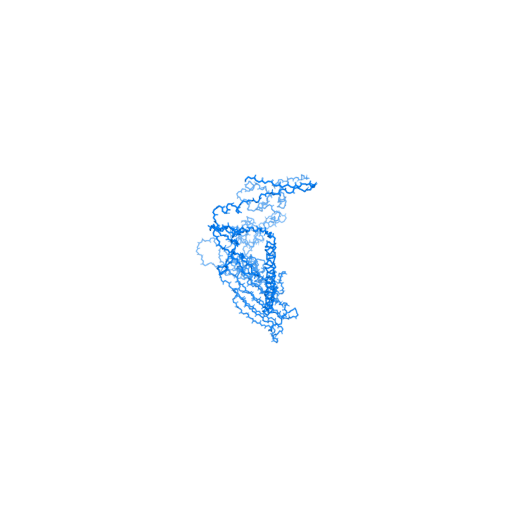494 LEU A CA 1
ATOM 3821 C C . LEU A 1 494 ? -15.244 41.461 133.778 1.00 24.66 494 LEU A C 1
ATOM 3823 O O . LEU A 1 494 ? -14.110 41.067 133.567 1.00 24.66 494 LEU A O 1
ATOM 3827 N N . SER A 1 495 ? -15.501 42.733 133.476 1.00 23.84 495 SER A N 1
ATOM 3828 C CA . SER A 1 495 ? -16.663 43.552 133.085 1.00 23.84 495 SER A CA 1
ATOM 3829 C C . SER A 1 495 ? -16.088 44.944 132.747 1.00 23.84 495 SER A C 1
ATOM 3831 O O . SER A 1 495 ? -14.926 45.208 133.041 1.00 23.84 495 SER A O 1
ATOM 3833 N N . SER A 1 496 ? -16.939 45.844 132.248 1.00 24.48 496 SER A N 1
ATOM 3834 C CA . SER A 1 496 ? -16.813 47.317 132.240 1.00 24.48 496 SER A CA 1
ATOM 3835 C C . SER A 1 496 ? -15.709 47.988 131.411 1.00 24.48 496 SER A C 1
ATOM 3837 O O . SER A 1 496 ? -14.521 47.928 131.715 1.00 24.48 496 SER A O 1
ATOM 3839 N N . SER A 1 497 ? -16.152 48.821 130.473 1.00 29.84 497 SER A N 1
ATOM 3840 C CA . SER A 1 497 ? -16.136 50.282 130.657 1.00 29.84 497 SER A CA 1
ATOM 3841 C C . SER A 1 497 ? -17.465 50.838 130.169 1.00 29.84 497 SER A C 1
ATOM 3843 O O . SER A 1 497 ? -17.915 50.340 129.111 1.00 29.84 497 SER A O 1
#